Protein AF-0000000072905671 (afdb_homodimer)

pLDDT: mean 96.75, std 5.05, range [38.59, 98.94]

Radius of gyration: 26.85 Å; Cα contacts (8 Å, |Δi|>4): 1831; chains: 2; bounding box: 62×84×56 Å

Foldseek 3Di:
DLFLVVLCCVPPVLQVVLVQVCVVVVNFAAQEKEFALVLLVVLLLLLVVLLVVLQAAEAAEALQQQLAVVSQVSSVVSPHPFHEYQEVLSVVLCLVSLTAAEEYPQQHHHDLVCLLVSVVSPYNEYEDFDPVVLLSNLVSLVVVVAAHEYEFEEDAPQFDDDPSRDTTDYLVRLVVCVVVCVPRRNYDHAYYEYPAQWAADPVVLGIDGTVSVVRLLSSQVVCVVVVHHHPAHEHEDPSGSRCSVVCSVSVGRYYYDYVSSQLAGPSSSNDGPRGHGMKRKWFFADDDDFKTKTADFFDDQVFPFFWKAFPNDIFGWDHDDPVDDCRITIGGGDDDGGTMIMTDTRGRQNPTFGKYWYWYCSVVPPTDTPFIDTSSNHTDDD/DLFLVVLCCVPPVLQVVLVQVCVVVVNDAAQEKEFALVLLVVLLLLLVVLLVVLQAAEAAEALQQQLAVVSQVSSVVSPHPFHEYQEVLSVVLCLVSLTAAEEYPQQHHHDLVCLLVSVVSPYNEYEDFDPVVLLSNLVSLVVVVAAHEYEFEEDAPQFDDDPSRDTTDYLVRLVVCVVVCVVRRNYDHAYYEYPAQWAADPVVLGIDGTVSVVRLLSSQVVCVVVVHHHPAYEHEDPSGSRCSVVCSVSVGRYYYDYVSSQLAGPSSSPDGPRGHGMKRKWFFADDDDFKTKTADFFDDQVFPFFWKAFPNDIFGWDHDDPVDDCRITIGGGDDDGGTMIMTDTRGRRNPTFGKYWYWYCSVVVPTDTPFIDTSSNHTDDD

Solvent-accessible surface area (backbone atoms only — not comparable to full-atom values): 38683 Å² total; per-residue (Å²): 139,84,40,44,39,59,42,24,57,74,74,36,40,65,55,55,52,50,51,52,50,41,35,74,73,55,76,45,65,60,23,21,35,39,32,38,49,58,50,25,51,50,24,42,50,51,33,50,58,50,23,58,77,68,66,37,43,39,26,42,34,38,47,56,64,8,44,37,57,70,61,49,51,53,41,43,73,72,62,39,72,22,30,30,32,63,30,52,66,45,46,49,47,34,55,76,66,76,48,54,41,38,39,35,20,70,68,24,59,65,55,77,81,48,46,58,61,46,60,70,73,49,54,60,28,38,30,44,56,47,69,70,56,50,53,50,48,14,55,47,23,44,76,68,75,41,66,41,35,30,21,45,32,36,38,47,94,75,35,65,75,54,78,43,56,76,62,33,34,31,65,68,52,46,66,64,41,55,74,63,50,74,76,38,78,11,41,39,84,32,27,40,25,27,67,47,18,33,44,69,34,81,89,73,66,45,79,37,78,34,54,20,38,53,50,38,51,51,45,50,52,54,33,47,76,69,73,44,80,54,76,33,33,35,48,25,43,72,39,32,59,83,37,45,64,58,39,42,74,74,63,32,30,32,33,38,30,37,47,31,35,33,11,52,35,83,62,27,28,85,38,73,89,30,51,50,17,57,37,38,36,24,27,27,69,43,65,46,91,65,26,22,29,25,51,30,34,59,76,39,70,77,20,68,62,45,50,34,40,43,93,92,35,81,43,59,34,50,85,76,65,54,61,47,66,47,51,28,42,43,26,76,39,82,65,64,66,69,40,59,36,37,31,31,52,44,60,51,35,46,74,31,70,21,37,34,36,36,33,36,34,68,93,72,76,54,66,44,76,78,46,44,23,38,21,74,35,47,74,55,90,125,136,85,40,45,39,59,42,24,58,73,74,36,41,68,56,55,51,49,50,52,50,38,35,72,71,53,77,46,65,59,23,20,36,39,31,37,48,60,49,25,49,50,24,42,48,52,35,49,56,52,23,59,77,68,66,37,44,41,27,42,34,37,48,57,64,7,44,35,56,70,60,50,50,52,41,43,72,74,62,40,71,22,30,30,32,65,32,54,66,44,46,50,47,34,55,76,65,75,48,54,43,38,39,36,21,72,67,24,58,65,55,79,80,48,44,60,61,46,60,69,71,50,54,58,29,40,31,44,58,46,68,69,57,52,52,51,48,12,53,47,23,44,76,68,76,40,66,42,37,29,20,43,31,38,38,46,95,75,34,64,75,53,78,42,54,76,59,36,34,31,66,68,51,46,67,64,42,54,73,63,49,75,75,38,76,11,40,39,84,32,28,41,26,29,66,48,17,34,45,68,34,79,90,73,69,44,80,38,78,35,54,19,39,53,49,39,52,50,46,52,51,54,34,47,74,68,73,44,80,54,76,34,34,34,47,25,43,70,39,32,59,84,35,44,62,56,39,41,75,74,63,30,32,31,34,37,29,35,48,33,34,32,10,51,36,83,62,26,28,86,38,72,88,30,52,50,17,56,36,40,36,25,27,28,69,44,65,46,90,66,26,21,30,23,49,30,33,61,77,40,70,79,19,70,63,45,50,34,39,43,93,92,35,81,44,59,33,49,84,74,65,54,60,47,66,46,51,29,41,41,26,74,41,81,65,62,66,68,40,58,36,38,32,32,53,45,61,50,34,44,76,30,70,21,37,35,36,36,34,36,34,70,92,71,77,52,67,43,76,78,47,44,23,38,22,74,35,47,75,55,89,125

Structure (mmCIF, N/CA/C/O backbone):
data_AF-0000000072905671-model_v1
#
loop_
_entity.id
_entity.type
_entity.pdbx_description
1 polymer 'Amino acid racemase'
#
loop_
_atom_site.group_PDB
_atom_site.id
_atom_site.type_symbol
_atom_site.label_atom_id
_atom_site.label_alt_id
_atom_site.label_comp_id
_atom_site.label_asym_id
_atom_site.label_entity_id
_atom_site.label_seq_id
_atom_site.pdbx_PDB_ins_code
_atom_site.Cartn_x
_atom_site.Cartn_y
_atom_site.Cartn_z
_atom_site.occupancy
_atom_site.B_iso_or_equiv
_atom_site.auth_seq_id
_atom_site.auth_comp_id
_atom_site.auth_asym_id
_atom_site.auth_atom_id
_atom_site.pdbx_PDB_model_num
ATOM 1 N N . MET A 1 1 ? 24.031 -12.406 11.438 1 38.59 1 MET A N 1
ATOM 2 C CA . MET A 1 1 ? 24.797 -11.32 10.812 1 38.59 1 MET A CA 1
ATOM 3 C C . MET A 1 1 ? 24.203 -10.953 9.461 1 38.59 1 MET A C 1
ATOM 5 O O . MET A 1 1 ? 24.281 -9.797 9.039 1 38.59 1 MET A O 1
ATOM 9 N N . ILE A 1 2 ? 24.219 -12.367 8.406 1 51.41 2 ILE A N 1
ATOM 10 C CA . ILE A 1 2 ? 24.281 -12.57 6.961 1 51.41 2 ILE A CA 1
ATOM 11 C C . ILE A 1 2 ? 22.969 -12.117 6.32 1 51.41 2 ILE A C 1
ATOM 13 O O . ILE A 1 2 ? 21.922 -12.734 6.535 1 51.41 2 ILE A O 1
ATOM 17 N N . LEU A 1 3 ? 22.719 -10.547 6.035 1 81.56 3 LEU A N 1
ATOM 18 C CA . LEU A 1 3 ? 21.656 -9.648 5.609 1 81.56 3 LEU A CA 1
ATOM 19 C C . LEU A 1 3 ? 21.734 -9.383 4.109 1 81.56 3 LEU A C 1
ATOM 21 O O . LEU A 1 3 ? 22.812 -9.453 3.518 1 81.56 3 LEU A O 1
ATOM 25 N N . PHE A 1 4 ? 20.812 -9.547 3.303 1 94.25 4 PHE A N 1
ATOM 26 C CA . PHE A 1 4 ? 20.734 -9.203 1.889 1 94.25 4 PHE A CA 1
ATOM 27 C C . PHE A 1 4 ? 21.578 -7.969 1.584 1 94.25 4 PHE A C 1
ATOM 29 O O . PHE A 1 4 ? 22.172 -7.871 0.517 1 94.25 4 PHE A O 1
ATOM 36 N N . LEU A 1 5 ? 21.781 -7.082 2.555 1 96.44 5 LEU A N 1
ATOM 37 C CA . LEU A 1 5 ? 22.547 -5.852 2.367 1 96.44 5 LEU A CA 1
ATOM 38 C C . LEU A 1 5 ? 24.031 -6.152 2.199 1 96.44 5 LEU A C 1
ATOM 40 O O . LEU A 1 5 ? 24.688 -5.602 1.31 1 96.44 5 LEU A O 1
ATOM 44 N N . LYS A 1 6 ? 24.609 -6.988 3.051 1 94.81 6 LYS A N 1
ATOM 45 C CA . LYS A 1 6 ? 26.016 -7.352 2.934 1 94.81 6 LYS A CA 1
ATOM 46 C C . LYS A 1 6 ? 26.297 -8.016 1.592 1 94.81 6 LYS A C 1
ATOM 48 O O . LYS A 1 6 ? 27.297 -7.703 0.935 1 94.81 6 LYS A O 1
ATOM 53 N N . ARG A 1 7 ? 25.469 -8.984 1.199 1 95.88 7 ARG A N 1
ATOM 54 C CA . ARG A 1 7 ? 25.625 -9.664 -0.08 1 95.88 7 ARG A CA 1
ATOM 55 C C . ARG A 1 7 ? 25.562 -8.68 -1.239 1 95.88 7 ARG A C 1
ATOM 57 O O . ARG A 1 7 ? 26.328 -8.789 -2.201 1 95.88 7 ARG A O 1
ATOM 64 N N . LEU A 1 8 ? 24.625 -7.73 -1.146 1 97.38 8 LEU A N 1
ATOM 65 C CA . LEU A 1 8 ? 24.516 -6.684 -2.156 1 97.38 8 LEU A CA 1
ATOM 66 C C . LEU A 1 8 ? 25.812 -5.887 -2.26 1 97.38 8 LEU A C 1
ATOM 68 O O . LEU A 1 8 ? 26.328 -5.676 -3.359 1 97.38 8 LEU A O 1
ATOM 72 N N . LEU A 1 9 ? 26.344 -5.465 -1.134 1 96.94 9 LEU A N 1
ATOM 73 C CA . LEU A 1 9 ? 27.578 -4.68 -1.102 1 96.94 9 LEU A CA 1
ATOM 74 C C . LEU A 1 9 ? 28.75 -5.484 -1.645 1 96.94 9 LEU A C 1
ATOM 76 O O . LEU A 1 9 ? 29.641 -4.93 -2.295 1 96.94 9 LEU A O 1
ATOM 80 N N . ASP A 1 10 ? 28.734 -6.812 -1.443 1 95.94 10 ASP A N 1
ATOM 81 C CA . ASP A 1 10 ? 29.828 -7.684 -1.855 1 95.94 10 ASP A CA 1
ATOM 82 C C . ASP A 1 10 ? 29.75 -8.016 -3.344 1 95.94 10 ASP A C 1
ATOM 84 O O . ASP A 1 10 ? 30.766 -8.195 -4.008 1 95.94 10 ASP A O 1
ATOM 88 N N . THR A 1 11 ? 28.5 -8.094 -3.889 1 96.81 11 THR A N 1
ATOM 89 C CA . THR A 1 11 ? 28.359 -8.703 -5.207 1 96.81 11 THR A CA 1
ATOM 90 C C . THR A 1 11 ? 27.875 -7.676 -6.227 1 96.81 11 THR A C 1
ATOM 92 O O . THR A 1 11 ? 27.953 -7.902 -7.434 1 96.81 11 THR A O 1
ATOM 95 N N . ASN A 1 12 ? 27.359 -6.547 -5.809 1 97.62 12 ASN A N 1
ATOM 96 C CA . ASN A 1 12 ? 26.734 -5.582 -6.699 1 97.62 12 ASN A CA 1
ATOM 97 C C . ASN A 1 12 ? 26.938 -4.148 -6.203 1 97.62 12 ASN A C 1
ATOM 99 O O . ASN A 1 12 ? 25.969 -3.381 -6.125 1 97.62 12 ASN A O 1
ATOM 103 N N . LYS A 1 13 ? 28.125 -3.814 -5.746 1 97.25 13 LYS A N 1
ATOM 104 C CA . LYS A 1 13 ? 28.484 -2.512 -5.191 1 97.25 13 LYS A CA 1
ATOM 105 C C . LYS A 1 13 ? 28.297 -1.403 -6.223 1 97.25 13 LYS A C 1
ATOM 107 O O . LYS A 1 13 ? 27.938 -0.278 -5.871 1 97.25 13 LYS A O 1
ATOM 112 N N . ALA A 1 14 ? 28.516 -1.744 -7.477 1 97.94 14 ALA A N 1
ATOM 113 C CA . ALA A 1 14 ? 28.344 -0.762 -8.539 1 97.94 14 ALA A CA 1
ATOM 114 C C . ALA A 1 14 ? 26.906 -0.238 -8.57 1 97.94 14 ALA A C 1
ATOM 116 O O . ALA A 1 14 ? 26.672 0.945 -8.836 1 97.94 14 ALA A O 1
ATOM 117 N N . PHE A 1 15 ? 25.984 -1.122 -8.344 1 98.56 15 PHE A N 1
ATOM 118 C CA . PHE A 1 15 ? 24.562 -0.753 -8.289 1 98.56 15 PHE A CA 1
ATOM 119 C C . PHE A 1 15 ? 24.297 0.196 -7.129 1 98.56 15 PHE A C 1
ATOM 121 O O . PHE A 1 15 ? 23.594 1.195 -7.289 1 98.56 15 PHE A O 1
ATOM 128 N N . VAL A 1 16 ? 24.859 -0.054 -5.957 1 98.44 16 VAL A N 1
ATOM 129 C CA . VAL A 1 16 ? 24.719 0.799 -4.781 1 98.44 16 VAL A CA 1
ATOM 130 C C . VAL A 1 16 ? 25.266 2.193 -5.086 1 98.44 16 VAL A C 1
ATOM 132 O O . VAL A 1 16 ? 24.594 3.195 -4.84 1 98.44 16 VAL A O 1
ATOM 135 N N . ASP A 1 17 ? 26.422 2.24 -5.691 1 98.12 17 ASP A N 1
ATOM 136 C CA . ASP A 1 17 ? 27.062 3.508 -6.016 1 98.12 17 ASP A CA 1
ATOM 137 C C . ASP A 1 17 ? 26.266 4.285 -7.055 1 98.12 17 ASP A C 1
ATOM 139 O O . ASP A 1 17 ? 26.109 5.504 -6.945 1 98.12 17 ASP A O 1
ATOM 143 N N . ALA A 1 18 ? 25.781 3.564 -8.047 1 98.56 18 ALA A N 1
ATOM 144 C CA . ALA A 1 18 ? 24.969 4.199 -9.078 1 98.56 18 ALA A CA 1
ATOM 145 C C . ALA A 1 18 ? 23.703 4.809 -8.484 1 98.56 18 ALA A C 1
ATOM 147 O O . ALA A 1 18 ? 23.328 5.926 -8.836 1 98.56 18 ALA A O 1
ATOM 148 N N . SER A 1 19 ? 23.047 4.109 -7.594 1 98.75 19 SER A N 1
ATOM 149 C CA . SER A 1 19 ? 21.828 4.586 -6.957 1 98.75 19 SER A CA 1
ATOM 150 C C . SER A 1 19 ? 22.094 5.828 -6.113 1 98.75 19 SER A C 1
ATOM 152 O O . SER A 1 19 ? 21.328 6.789 -6.148 1 98.75 19 SER A O 1
ATOM 154 N N . LEU A 1 20 ? 23.172 5.793 -5.367 1 98.62 20 LEU A N 1
ATOM 155 C CA . LEU A 1 20 ? 23.547 6.941 -4.543 1 98.62 20 LEU A CA 1
ATOM 156 C C . LEU A 1 20 ? 23.844 8.156 -5.414 1 98.62 20 LEU A C 1
ATOM 158 O O . LEU A 1 20 ? 23.469 9.281 -5.066 1 98.62 20 LEU A O 1
ATOM 162 N N . ASP A 1 21 ? 24.531 7.914 -6.523 1 98 21 ASP A N 1
ATOM 163 C CA . ASP A 1 21 ? 24.859 9.008 -7.438 1 98 21 ASP A CA 1
ATOM 164 C C . ASP A 1 21 ? 23.594 9.617 -8.023 1 98 21 ASP A C 1
ATOM 166 O O . ASP A 1 21 ? 23.453 10.844 -8.086 1 98 21 ASP A O 1
ATOM 170 N N . LEU A 1 22 ? 22.672 8.781 -8.492 1 98.5 22 LEU A N 1
ATOM 171 C CA . LEU A 1 22 ? 21.406 9.25 -9.031 1 98.5 22 LEU A CA 1
ATOM 172 C C . LEU A 1 22 ? 20.609 10 -7.965 1 98.5 22 LEU A C 1
ATOM 174 O O . LEU A 1 22 ? 19.953 11 -8.266 1 98.5 22 LEU A O 1
ATOM 178 N N . TYR A 1 23 ? 20.688 9.516 -6.727 1 98.56 23 TYR A N 1
ATOM 179 C CA . TYR A 1 23 ? 20 10.172 -5.617 1 98.56 23 TYR A CA 1
ATOM 180 C C . TYR A 1 23 ? 20.578 11.555 -5.363 1 98.56 23 TYR A C 1
ATOM 182 O O . TYR A 1 23 ? 19.828 12.523 -5.191 1 98.56 23 TYR A O 1
ATOM 190 N N . LYS A 1 24 ? 21.875 11.656 -5.332 1 97.25 24 LYS A N 1
ATOM 191 C CA . LYS A 1 24 ? 22.562 12.922 -5.098 1 97.25 24 LYS A CA 1
ATOM 192 C C . LYS A 1 24 ? 22.219 13.945 -6.18 1 97.25 24 LYS A C 1
ATOM 194 O O . LYS A 1 24 ? 22.125 15.141 -5.902 1 97.25 24 LYS A O 1
ATOM 199 N N . LYS A 1 25 ? 22.031 13.453 -7.375 1 97.31 25 LYS A N 1
ATOM 200 C CA . LYS A 1 25 ? 21.703 14.32 -8.508 1 97.31 25 LYS A CA 1
ATOM 201 C C . LYS A 1 25 ? 20.234 14.742 -8.477 1 97.31 25 LYS A C 1
ATOM 203 O O . LYS A 1 25 ? 19.797 15.523 -9.32 1 97.31 25 LYS A O 1
ATOM 208 N N . GLY A 1 26 ? 19.469 14.219 -7.559 1 97.25 26 GLY A N 1
ATOM 209 C CA . GLY A 1 26 ? 18.078 14.609 -7.398 1 97.25 26 GLY A CA 1
ATOM 210 C C . GLY A 1 26 ? 17.141 13.867 -8.336 1 97.25 26 GLY A C 1
ATOM 211 O O . GLY A 1 26 ? 16 14.281 -8.539 1 97.25 26 GLY A O 1
ATOM 212 N N . LEU A 1 27 ? 17.562 12.742 -8.883 1 97.62 27 LEU A N 1
ATOM 213 C CA . LEU A 1 27 ? 16.766 12.016 -9.875 1 97.62 27 LEU A CA 1
ATOM 214 C C . LEU A 1 27 ? 15.922 10.938 -9.211 1 97.62 27 LEU A C 1
ATOM 216 O O . LEU A 1 27 ? 15 10.398 -9.828 1 97.62 27 LEU A O 1
ATOM 220 N N . ILE A 1 28 ? 16.25 10.625 -7.973 1 98.12 28 ILE A N 1
ATOM 221 C CA . ILE A 1 28 ? 15.5 9.656 -7.172 1 98.12 28 ILE A CA 1
ATOM 222 C C . ILE A 1 28 ? 15.078 10.305 -5.855 1 98.12 28 ILE A C 1
ATOM 224 O O . ILE A 1 28 ? 15.867 10.992 -5.207 1 98.12 28 ILE A O 1
ATOM 228 N N . LEU A 1 29 ? 13.875 10.188 -5.484 1 98.06 29 LEU A N 1
ATOM 229 C CA . LEU A 1 29 ? 13.375 10.672 -4.203 1 98.06 29 LEU A CA 1
ATOM 230 C C . LEU A 1 29 ? 13.484 9.594 -3.135 1 98.06 29 LEU A C 1
ATOM 232 O O . LEU A 1 29 ? 13.672 8.414 -3.451 1 98.06 29 LEU A O 1
ATOM 236 N N . PRO A 1 30 ? 13.461 9.977 -1.828 1 98.69 30 PRO A N 1
ATOM 237 C CA . PRO A 1 30 ? 13.422 8.945 -0.794 1 98.69 30 PRO A CA 1
ATOM 238 C C . PRO A 1 30 ? 12.195 8.039 -0.916 1 98.69 30 PRO A C 1
ATOM 240 O O . PRO A 1 30 ? 11.25 8.367 -1.636 1 98.69 30 PRO A O 1
ATOM 243 N N . ASP A 1 31 ? 12.195 6.871 -0.164 1 98.69 31 ASP A N 1
ATOM 244 C CA . ASP A 1 31 ? 11.133 5.875 -0.242 1 98.69 31 ASP A CA 1
ATOM 245 C C . ASP A 1 31 ? 10.992 5.328 -1.661 1 98.69 31 ASP A C 1
ATOM 247 O O . ASP A 1 31 ? 9.914 5.406 -2.26 1 98.69 31 ASP A O 1
ATOM 251 N N . SER A 1 32 ? 12.109 4.852 -2.162 1 98.88 32 SER A N 1
ATOM 252 C CA . SER A 1 32 ? 12.148 4.258 -3.494 1 98.88 32 SER A CA 1
ATOM 253 C C . SER A 1 32 ? 12.867 2.91 -3.475 1 98.88 32 SER A C 1
ATOM 255 O O . SER A 1 32 ? 13.891 2.754 -2.803 1 98.88 32 SER A O 1
ATOM 257 N N . TYR A 1 33 ? 12.297 1.968 -4.078 1 98.94 33 TYR A N 1
ATOM 258 C CA . TYR A 1 33 ? 13.016 0.756 -4.449 1 98.94 33 TYR A CA 1
ATOM 259 C C . TYR A 1 33 ? 13.68 0.914 -5.812 1 98.94 33 TYR A C 1
ATOM 261 O O . TYR A 1 33 ? 13.008 1.18 -6.809 1 98.94 33 TYR A O 1
ATOM 269 N N . CYS A 1 34 ? 14.953 0.821 -5.828 1 98.94 34 CYS A N 1
ATOM 270 C CA . CYS A 1 34 ? 15.688 0.781 -7.086 1 98.94 34 CYS A CA 1
ATOM 271 C C . CYS A 1 34 ? 15.953 -0.657 -7.516 1 98.94 34 CYS A C 1
ATOM 273 O O . CYS A 1 34 ? 16.266 -1.514 -6.684 1 98.94 34 CYS A O 1
ATOM 275 N N . ILE A 1 35 ? 15.82 -0.888 -8.781 1 98.94 35 ILE A N 1
ATOM 276 C CA . ILE A 1 35 ? 16.062 -2.215 -9.336 1 98.94 35 ILE A CA 1
ATOM 277 C C . ILE A 1 35 ? 17.172 -2.143 -10.383 1 98.94 35 ILE A C 1
ATOM 279 O O . ILE A 1 35 ? 17.125 -1.315 -11.297 1 98.94 35 ILE A O 1
ATOM 283 N N . ASP A 1 36 ? 18.188 -2.885 -10.203 1 98.88 36 ASP A N 1
ATOM 284 C CA . ASP A 1 36 ? 19.203 -3.107 -11.227 1 98.88 36 ASP A CA 1
ATOM 285 C C . ASP A 1 36 ? 18.688 -4.035 -12.32 1 98.88 36 ASP A C 1
ATOM 287 O O . ASP A 1 36 ? 18.781 -5.258 -12.203 1 98.88 36 ASP A O 1
ATOM 291 N N . VAL A 1 37 ? 18.25 -3.449 -13.398 1 98.81 37 VAL A N 1
ATOM 292 C CA . VAL A 1 37 ? 17.578 -4.215 -14.453 1 98.81 37 VAL A CA 1
ATOM 293 C C . VAL A 1 37 ? 18.578 -5.184 -15.086 1 98.81 37 VAL A C 1
ATOM 295 O O . VAL A 1 37 ? 18.203 -6.301 -15.461 1 98.81 37 VAL A O 1
ATOM 298 N N . ASP A 1 38 ? 19.859 -4.793 -15.195 1 98.56 38 ASP A N 1
ATOM 299 C CA . ASP A 1 38 ? 20.875 -5.652 -15.773 1 98.56 38 ASP A CA 1
ATOM 300 C C . ASP A 1 38 ? 21.016 -6.953 -14.977 1 98.56 38 ASP A C 1
ATOM 302 O O . ASP A 1 38 ? 20.969 -8.047 -15.555 1 98.56 38 ASP A O 1
ATOM 306 N N . ILE A 1 39 ? 21.188 -6.848 -13.711 1 98.75 39 ILE A N 1
ATOM 307 C CA . ILE A 1 39 ? 21.406 -8.016 -12.859 1 98.75 39 ILE A CA 1
ATOM 308 C C . ILE A 1 39 ? 20.109 -8.812 -12.75 1 98.75 39 ILE A C 1
ATOM 310 O O . ILE A 1 39 ? 20.141 -10.047 -12.703 1 98.75 39 ILE A O 1
ATOM 314 N N . PHE A 1 40 ? 18.969 -8.148 -12.688 1 98.88 40 PHE A N 1
ATOM 315 C CA . PHE A 1 40 ? 17.672 -8.812 -12.727 1 98.88 40 PHE A CA 1
ATOM 316 C C . PHE A 1 40 ? 17.578 -9.758 -13.922 1 98.88 40 PHE A C 1
ATOM 318 O O . PHE A 1 40 ? 17.219 -10.93 -13.766 1 98.88 40 PHE A O 1
ATOM 325 N N . LEU A 1 41 ? 17.969 -9.273 -15.07 1 98.75 41 LEU A N 1
ATOM 326 C CA . LEU A 1 41 ? 17.891 -10.062 -16.297 1 98.75 41 LEU A CA 1
ATOM 327 C C . LEU A 1 41 ? 18.969 -11.156 -16.297 1 98.75 41 LEU A C 1
ATOM 329 O O . LEU A 1 41 ? 18.734 -12.242 -16.828 1 98.75 41 LEU A O 1
ATOM 333 N N . GLU A 1 42 ? 20.109 -10.852 -15.742 1 98.69 42 GLU A N 1
ATOM 334 C CA . GLU A 1 42 ? 21.125 -11.883 -15.633 1 98.69 42 GLU A CA 1
ATOM 335 C C . GLU A 1 42 ? 20.656 -13.039 -14.766 1 98.69 42 GLU A C 1
ATOM 337 O O . GLU A 1 42 ? 20.844 -14.211 -15.117 1 98.69 42 GLU A O 1
ATOM 342 N N . ASN A 1 43 ? 20.047 -12.695 -13.562 1 98.88 43 ASN A N 1
ATOM 343 C CA . ASN A 1 43 ? 19.438 -13.727 -12.727 1 98.88 43 ASN A CA 1
ATOM 344 C C . ASN A 1 43 ? 18.406 -14.531 -13.516 1 98.88 43 ASN A C 1
ATOM 346 O O . ASN A 1 43 ? 18.406 -15.766 -13.469 1 98.88 43 ASN A O 1
ATOM 350 N N . ALA A 1 44 ? 17.578 -13.82 -14.234 1 98.94 44 ALA A N 1
ATOM 351 C CA . ALA A 1 44 ? 16.5 -14.445 -15.008 1 98.94 44 ALA A CA 1
ATOM 352 C C . ALA A 1 44 ? 17.078 -15.398 -16.062 1 98.94 44 ALA A C 1
ATOM 354 O O . ALA A 1 44 ? 16.562 -16.5 -16.25 1 98.94 44 ALA A O 1
ATOM 355 N N . LYS A 1 45 ? 18.125 -14.961 -16.734 1 98.88 45 LYS A N 1
ATOM 356 C CA . LYS A 1 45 ? 18.766 -15.789 -17.75 1 98.88 45 LYS A CA 1
ATOM 357 C C . LYS A 1 45 ? 19.328 -17.078 -17.141 1 98.88 45 LYS A C 1
ATOM 359 O O . LYS A 1 45 ? 19.203 -18.141 -17.734 1 98.88 45 LYS A O 1
ATOM 364 N N . ASN A 1 46 ? 19.953 -16.938 -16.016 1 98.88 46 ASN A N 1
ATOM 365 C CA . ASN A 1 46 ? 20.5 -18.094 -15.336 1 98.88 46 ASN A CA 1
ATOM 366 C C . ASN A 1 46 ? 19.422 -19.109 -14.977 1 98.88 46 ASN A C 1
ATOM 368 O O . ASN A 1 46 ? 19.594 -20.312 -15.172 1 98.88 46 ASN A O 1
ATOM 372 N N . ILE A 1 47 ? 18.328 -18.656 -14.453 1 98.88 47 ILE A N 1
ATOM 373 C CA . ILE A 1 47 ? 17.203 -19.516 -14.078 1 98.88 47 ILE A CA 1
ATOM 374 C C . ILE A 1 47 ? 16.641 -20.188 -15.328 1 98.88 47 ILE A C 1
ATOM 376 O O . ILE A 1 47 ? 16.391 -21.391 -15.336 1 98.88 47 ILE A O 1
ATOM 380 N N . LEU A 1 48 ? 16.469 -19.375 -16.359 1 98.88 48 LEU A N 1
ATOM 381 C CA . LEU A 1 48 ? 15.906 -19.859 -17.625 1 98.88 48 LEU A CA 1
ATOM 382 C C . LEU A 1 48 ? 16.781 -20.953 -18.219 1 98.88 48 LEU A C 1
ATOM 384 O O . LEU A 1 48 ? 16.281 -21.969 -18.688 1 98.88 48 LEU A O 1
ATOM 388 N N . ASN A 1 49 ? 18.109 -20.688 -18.266 1 98.81 49 ASN A N 1
ATOM 389 C CA . ASN A 1 49 ? 19.047 -21.672 -18.797 1 98.81 49 ASN A CA 1
ATOM 390 C C . ASN A 1 49 ? 18.953 -23 -18.047 1 98.81 49 ASN A C 1
ATOM 392 O O . ASN A 1 49 ? 19 -24.062 -18.656 1 98.81 49 ASN A O 1
ATOM 396 N N . GLU A 1 50 ? 18.875 -22.938 -16.75 1 98.81 50 GLU A N 1
ATOM 397 C CA . GLU A 1 50 ? 18.734 -24.156 -15.953 1 98.81 50 GLU A CA 1
ATOM 398 C C . GLU A 1 50 ? 17.406 -24.859 -16.25 1 98.81 50 GLU A C 1
ATOM 400 O O . GLU A 1 50 ? 17.359 -26.078 -16.391 1 98.81 50 GLU A O 1
ATOM 405 N N . ALA A 1 51 ? 16.328 -24.109 -16.328 1 98.81 51 ALA A N 1
ATOM 406 C CA . ALA A 1 51 ? 14.992 -24.656 -16.578 1 98.81 51 ALA A CA 1
ATOM 407 C C . ALA A 1 51 ? 14.945 -25.375 -17.922 1 98.81 51 ALA A C 1
ATOM 409 O O . ALA A 1 51 ? 14.281 -26.406 -18.062 1 98.81 51 ALA A O 1
ATOM 410 N N . LYS A 1 52 ? 15.625 -24.875 -18.906 1 98.62 52 LYS A N 1
ATOM 411 C CA . LYS A 1 52 ? 15.641 -25.438 -20.25 1 98.62 52 LYS A CA 1
ATOM 412 C C . LYS A 1 52 ? 16.234 -26.844 -20.234 1 98.62 52 LYS A C 1
ATOM 414 O O . LYS A 1 52 ? 15.82 -27.703 -21.016 1 98.62 52 LYS A O 1
ATOM 419 N N . LYS A 1 53 ? 17.141 -27.062 -19.359 1 98.56 53 LYS A N 1
ATOM 420 C CA . LYS A 1 53 ? 17.781 -28.375 -19.266 1 98.56 53 LYS A CA 1
ATOM 421 C C . LYS A 1 53 ? 16.75 -29.469 -18.922 1 98.56 53 LYS A C 1
ATOM 423 O O . LYS A 1 53 ? 16.938 -30.625 -19.266 1 98.56 53 LYS A O 1
ATOM 428 N N . TYR A 1 54 ? 15.703 -29.078 -18.25 1 98.38 54 TYR A N 1
ATOM 429 C CA . TYR A 1 54 ? 14.75 -30.062 -17.734 1 98.38 54 TYR A CA 1
ATOM 430 C C . TYR A 1 54 ? 13.352 -29.812 -18.312 1 98.38 54 TYR A C 1
ATOM 432 O O . TYR A 1 54 ? 12.375 -30.406 -17.844 1 98.38 54 TYR A O 1
ATOM 440 N N . ASN A 1 55 ? 13.258 -28.875 -19.25 1 97.94 55 ASN A N 1
ATOM 441 C CA . ASN A 1 55 ? 12 -28.531 -19.891 1 97.94 55 ASN A CA 1
ATOM 442 C C . ASN A 1 55 ? 10.961 -28.062 -18.875 1 97.94 55 ASN A C 1
ATOM 444 O O . ASN A 1 55 ? 9.805 -28.484 -18.922 1 97.94 55 ASN A O 1
ATOM 448 N N . ILE A 1 56 ? 11.383 -27.312 -17.891 1 98.62 56 ILE A N 1
ATOM 449 C CA . ILE A 1 56 ? 10.5 -26.703 -16.906 1 98.62 56 ILE A CA 1
ATOM 450 C C . ILE A 1 56 ? 10.008 -25.359 -17.422 1 98.62 56 ILE A C 1
ATOM 452 O O . ILE A 1 56 ? 10.797 -24.516 -17.859 1 98.62 56 ILE A O 1
ATOM 456 N N . ASN A 1 57 ? 8.656 -25.156 -17.469 1 98.5 57 ASN A N 1
ATOM 457 C CA . ASN A 1 57 ? 8.078 -23.859 -17.812 1 98.5 57 ASN A CA 1
ATOM 458 C C . ASN A 1 57 ? 8.242 -22.844 -16.688 1 98.5 57 ASN A C 1
ATOM 460 O O . ASN A 1 57 ? 8.016 -23.172 -15.523 1 98.5 57 ASN A O 1
ATOM 464 N N . LEU A 1 58 ? 8.641 -21.672 -17.078 1 98.81 58 LEU A N 1
ATOM 465 C CA . LEU A 1 58 ? 8.812 -20.625 -16.078 1 98.81 58 LEU A CA 1
ATOM 466 C C . LEU A 1 58 ? 7.711 -19.578 -16.203 1 98.81 58 LEU A C 1
ATOM 468 O O . LEU A 1 58 ? 7.609 -18.891 -17.219 1 98.81 58 LEU A O 1
ATOM 472 N N . PHE A 1 59 ? 6.863 -19.469 -15.195 1 98.81 59 PHE A N 1
ATOM 473 C CA . PHE A 1 59 ? 5.898 -18.391 -15.016 1 98.81 59 PHE A CA 1
ATOM 474 C C . PHE A 1 59 ? 6.438 -17.344 -14.055 1 98.81 59 PHE A C 1
ATOM 476 O O . PHE A 1 59 ? 6.602 -17.609 -12.859 1 98.81 59 PHE A O 1
ATOM 483 N N . TYR A 1 60 ? 6.668 -16.141 -14.562 1 98.88 60 TYR A N 1
ATOM 484 C CA . TYR A 1 60 ? 7.312 -15.164 -13.703 1 98.88 60 TYR A CA 1
ATOM 485 C C . TYR A 1 60 ? 6.309 -14.531 -12.75 1 98.88 60 TYR A C 1
ATOM 487 O O . TYR A 1 60 ? 5.156 -14.297 -13.117 1 98.88 60 TYR A O 1
ATOM 495 N N . MET A 1 61 ? 6.719 -14.359 -11.531 1 98.62 61 MET A N 1
ATOM 496 C CA . MET A 1 61 ? 6 -13.664 -10.469 1 98.62 61 MET A CA 1
ATOM 497 C C . MET A 1 61 ? 6.645 -12.32 -10.164 1 98.62 61 MET A C 1
ATOM 499 O O . MET A 1 61 ? 7.848 -12.242 -9.906 1 98.62 61 MET A O 1
ATOM 503 N N . LEU A 1 62 ? 5.812 -11.18 -10.102 1 98.81 62 LEU A N 1
ATOM 504 C CA . LEU A 1 62 ? 6.465 -9.875 -10.055 1 98.81 62 LEU A CA 1
ATOM 505 C C . LEU A 1 62 ? 5.977 -9.07 -8.859 1 98.81 62 LEU A C 1
ATOM 507 O O . LEU A 1 62 ? 6.273 -7.879 -8.742 1 98.81 62 LEU A O 1
ATOM 511 N N . LYS A 1 63 ? 5.254 -9.664 -7.93 1 98.25 63 LYS A N 1
ATOM 512 C CA . LYS A 1 63 ? 4.738 -8.922 -6.781 1 98.25 63 LYS A CA 1
ATOM 513 C C . LYS A 1 63 ? 5.871 -8.289 -5.98 1 98.25 63 LYS A C 1
ATOM 515 O O . LYS A 1 63 ? 5.711 -7.203 -5.422 1 98.25 63 LYS A O 1
ATOM 520 N N . GLN A 1 64 ? 7.125 -8.859 -5.934 1 98.31 64 GLN A N 1
ATOM 521 C CA . GLN A 1 64 ? 8.242 -8.336 -5.148 1 98.31 64 GLN A CA 1
ATOM 522 C C . GLN A 1 64 ? 8.914 -7.164 -5.863 1 98.31 64 GLN A C 1
ATOM 524 O O . GLN A 1 64 ? 9.734 -6.461 -5.27 1 98.31 64 GLN A O 1
ATOM 529 N N . VAL A 1 65 ? 8.539 -6.938 -7.141 1 98.75 65 VAL A N 1
ATOM 530 C CA . VAL A 1 65 ? 9.102 -5.797 -7.859 1 98.75 65 VAL A CA 1
ATOM 531 C C . VAL A 1 65 ? 7.973 -4.898 -8.359 1 98.75 65 VAL A C 1
ATOM 533 O O . VAL A 1 65 ? 8.102 -4.262 -9.406 1 98.75 65 VAL A O 1
ATOM 536 N N . GLY A 1 66 ? 6.828 -4.934 -7.727 1 98.38 66 GLY A N 1
ATOM 537 C CA . GLY A 1 66 ? 5.762 -3.971 -7.953 1 98.38 66 GLY A CA 1
ATOM 538 C C . GLY A 1 66 ? 4.957 -4.258 -9.211 1 98.38 66 GLY A C 1
ATOM 539 O O . GLY A 1 66 ? 4.574 -3.332 -9.93 1 98.38 66 GLY A O 1
ATOM 540 N N . ARG A 1 67 ? 4.805 -5.477 -9.57 1 98.5 67 ARG A N 1
ATOM 541 C CA . ARG A 1 67 ? 3.998 -5.844 -10.734 1 98.5 67 ARG A CA 1
ATOM 542 C C . ARG A 1 67 ? 4.5 -5.141 -11.992 1 98.5 67 ARG A C 1
ATOM 544 O O . ARG A 1 67 ? 3.703 -4.715 -12.828 1 98.5 67 ARG A O 1
ATOM 551 N N . ASN A 1 68 ? 5.734 -4.949 -12.227 1 98.88 68 ASN A N 1
ATOM 552 C CA . ASN A 1 68 ? 6.289 -4.016 -13.203 1 98.88 68 ASN A CA 1
ATOM 553 C C . ASN A 1 68 ? 6.164 -4.555 -14.625 1 98.88 68 ASN A C 1
ATOM 555 O O . ASN A 1 68 ? 6.777 -5.566 -14.961 1 98.88 68 ASN A O 1
ATOM 559 N N . PRO A 1 69 ? 5.402 -3.881 -15.484 1 98.75 69 PRO A N 1
ATOM 560 C CA . PRO A 1 69 ? 5.16 -4.41 -16.828 1 98.75 69 PRO A CA 1
ATOM 561 C C . PRO A 1 69 ? 6.395 -4.316 -17.719 1 98.75 69 PRO A C 1
ATOM 563 O O . PRO A 1 69 ? 6.535 -5.102 -18.672 1 98.75 69 PRO A O 1
ATOM 566 N N . TYR A 1 70 ? 7.305 -3.352 -17.453 1 98.88 70 TYR A N 1
ATOM 567 C CA . TYR A 1 70 ? 8.547 -3.262 -18.203 1 98.88 70 TYR A CA 1
ATOM 568 C C . TYR A 1 70 ? 9.414 -4.5 -17.984 1 98.88 70 TYR A C 1
ATOM 570 O O . TYR A 1 70 ? 9.914 -5.09 -18.938 1 98.88 70 TYR A O 1
ATOM 578 N N . LEU A 1 71 ? 9.547 -4.891 -16.766 1 98.94 71 LEU A N 1
ATOM 579 C CA . LEU A 1 71 ? 10.312 -6.086 -16.422 1 98.94 71 LEU A CA 1
ATOM 580 C C . LEU A 1 71 ? 9.633 -7.34 -16.969 1 98.94 71 LEU A C 1
ATOM 582 O O . LEU A 1 71 ? 10.305 -8.273 -17.406 1 98.94 71 LEU A O 1
ATOM 586 N N . ALA A 1 72 ? 8.305 -7.363 -16.891 1 98.94 72 ALA A N 1
ATOM 587 C CA . ALA A 1 72 ? 7.543 -8.484 -17.438 1 98.94 72 ALA A CA 1
ATOM 588 C C . ALA A 1 72 ? 7.852 -8.695 -18.906 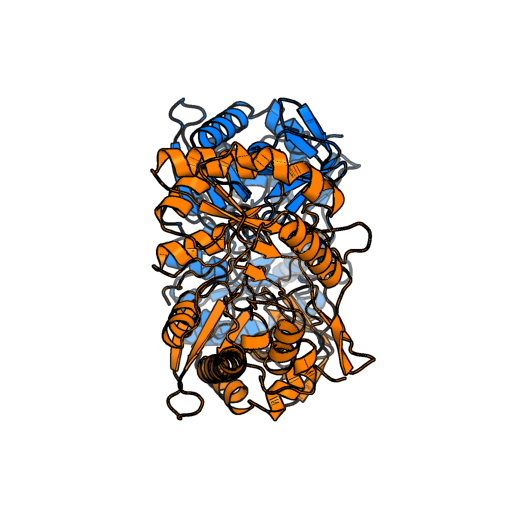1 98.94 72 ALA A C 1
ATOM 590 O O . ALA A 1 72 ? 8.117 -9.82 -19.344 1 98.94 72 ALA A O 1
ATOM 591 N N . LYS A 1 73 ? 7.785 -7.602 -19.672 1 98.88 73 LYS A N 1
ATOM 592 C CA . LYS A 1 73 ? 8.055 -7.672 -21.094 1 98.88 73 LYS A CA 1
ATOM 593 C C . LYS A 1 73 ? 9.477 -8.18 -21.359 1 98.88 73 LYS A C 1
ATOM 595 O O . LYS A 1 73 ? 9.688 -8.992 -22.266 1 98.88 73 LYS A O 1
ATOM 600 N N . LYS A 1 74 ? 10.438 -7.707 -20.578 1 98.88 74 LYS A N 1
ATOM 601 C CA . LYS A 1 74 ? 11.82 -8.164 -20.719 1 98.88 74 LYS A CA 1
ATOM 602 C C . LYS A 1 74 ? 11.93 -9.664 -20.469 1 98.88 74 LYS A C 1
ATOM 604 O O . LYS A 1 74 ? 12.688 -10.359 -21.141 1 98.88 74 LYS A O 1
ATOM 609 N N . LEU A 1 75 ? 11.219 -10.156 -19.469 1 98.94 75 LEU A N 1
ATOM 610 C CA . LEU A 1 75 ? 11.234 -11.578 -19.156 1 98.94 75 LEU A CA 1
ATOM 611 C C . LEU A 1 75 ? 10.633 -12.391 -20.297 1 98.94 75 LEU A C 1
ATOM 613 O O . LEU A 1 75 ? 11.18 -13.438 -20.672 1 98.94 75 LEU A O 1
ATOM 617 N N . GLU A 1 76 ? 9.508 -11.938 -20.844 1 98.88 76 GLU A N 1
ATOM 618 C CA . GLU A 1 76 ? 8.898 -12.633 -21.984 1 98.88 76 GLU A CA 1
ATOM 619 C C . GLU A 1 76 ? 9.828 -12.633 -23.188 1 98.88 76 GLU A C 1
ATOM 621 O O . GLU A 1 76 ? 9.961 -13.648 -23.875 1 98.88 76 GLU A O 1
ATOM 626 N N . ASP A 1 77 ? 10.508 -11.5 -23.406 1 98.75 77 ASP A N 1
ATOM 627 C CA . ASP A 1 77 ? 11.469 -11.406 -24.5 1 98.75 77 ASP A CA 1
ATOM 628 C C . ASP A 1 77 ? 12.625 -12.375 -24.297 1 98.75 77 ASP A C 1
ATOM 630 O O . ASP A 1 77 ? 13.195 -12.875 -25.281 1 98.75 77 ASP A O 1
ATOM 634 N N . LEU A 1 78 ? 12.969 -12.633 -23.062 1 98.44 78 LEU A N 1
ATOM 635 C CA . LEU A 1 78 ? 14.055 -13.555 -22.75 1 98.44 78 LEU A CA 1
ATOM 636 C C . LEU A 1 78 ? 13.633 -15 -23.016 1 98.44 78 LEU A C 1
ATOM 638 O O . LEU A 1 78 ? 14.477 -15.867 -23.219 1 98.44 78 LEU A O 1
ATOM 642 N N . GLY A 1 79 ? 12.352 -15.258 -22.875 1 98.44 79 GLY A N 1
ATOM 643 C CA . GLY A 1 79 ? 11.898 -16.609 -23.141 1 98.44 79 GLY A CA 1
ATOM 644 C C . GLY A 1 79 ? 11.016 -17.172 -22.047 1 98.44 79 GLY A C 1
ATOM 645 O O . GLY A 1 79 ? 10.578 -18.328 -22.125 1 98.44 79 GLY A O 1
ATOM 646 N N . TYR A 1 80 ? 10.75 -16.406 -21 1 98.81 80 TYR A N 1
ATOM 647 C CA . TYR A 1 80 ? 9.766 -16.844 -20 1 98.81 80 TYR A CA 1
ATOM 648 C C . TYR A 1 80 ? 8.383 -16.984 -20.641 1 98.81 80 TYR A C 1
ATOM 650 O O . TYR A 1 80 ? 8.031 -16.234 -21.547 1 98.81 80 TYR A O 1
ATOM 658 N N . LYS A 1 81 ? 7.645 -17.875 -20.172 1 98.44 81 LYS A N 1
ATOM 659 C CA . LYS A 1 81 ? 6.379 -18.234 -20.812 1 98.44 81 LYS A CA 1
ATOM 660 C C . LYS A 1 81 ? 5.336 -17.125 -20.609 1 98.44 81 LYS A C 1
ATOM 662 O O . LYS A 1 81 ? 4.555 -16.844 -21.516 1 98.44 81 LYS A O 1
ATOM 667 N N . GLY A 1 82 ? 5.27 -16.578 -19.391 1 98.75 82 GLY A N 1
ATOM 668 C CA . GLY A 1 82 ? 4.297 -15.562 -19.047 1 98.75 82 GLY A CA 1
ATOM 669 C C . GLY A 1 82 ? 4.152 -15.359 -17.547 1 98.75 82 GLY A C 1
ATOM 670 O O . GLY A 1 82 ? 5.012 -15.789 -16.766 1 98.75 82 GLY A O 1
ATOM 671 N N . ALA A 1 83 ? 3.09 -14.703 -17.219 1 98.88 83 ALA A N 1
ATOM 672 C CA . ALA A 1 83 ? 2.949 -14.219 -15.844 1 98.88 83 ALA A CA 1
ATOM 673 C C . ALA A 1 83 ? 2.154 -15.211 -15 1 98.88 83 ALA A C 1
ATOM 675 O O . ALA A 1 83 ? 1.171 -15.789 -15.461 1 98.88 83 ALA A O 1
ATOM 676 N N . VAL A 1 84 ? 2.605 -15.477 -13.812 1 98.81 84 VAL A N 1
ATOM 677 C CA . VAL A 1 84 ? 1.712 -15.828 -12.719 1 98.81 84 VAL A CA 1
ATOM 678 C C . VAL A 1 84 ? 1.388 -14.594 -11.891 1 98.81 84 VAL A C 1
ATOM 680 O O . VAL A 1 84 ? 2.291 -13.891 -11.43 1 98.81 84 VAL A O 1
ATOM 683 N N . CYS A 1 85 ? 0.122 -14.258 -11.742 1 98.75 85 CYS A N 1
ATOM 684 C CA . CYS A 1 85 ? -0.273 -13.008 -11.109 1 98.75 85 CYS A CA 1
ATOM 685 C C . CYS A 1 85 ? -0.663 -13.227 -9.656 1 98.75 85 CYS A C 1
ATOM 687 O O . CYS A 1 85 ? -1.377 -14.18 -9.336 1 98.75 85 CYS A O 1
ATOM 689 N N . VAL A 1 86 ? -0.173 -12.344 -8.828 1 98.25 86 VAL A N 1
ATOM 690 C CA . VAL A 1 86 ? -0.412 -12.477 -7.395 1 98.25 86 VAL A CA 1
ATOM 691 C C . VAL A 1 86 ? -1.89 -12.234 -7.09 1 98.25 86 VAL A C 1
ATOM 693 O O . VAL A 1 86 ? -2.447 -12.844 -6.172 1 98.25 86 VAL A O 1
ATOM 696 N N . ASP A 1 87 ? -2.547 -11.336 -7.832 1 98.44 87 ASP A N 1
ATOM 697 C CA . ASP A 1 87 ? -3.955 -11.008 -7.629 1 98.44 87 ASP A CA 1
ATOM 698 C C . ASP A 1 87 ? -4.574 -10.445 -8.906 1 98.44 87 ASP A C 1
ATOM 700 O O . ASP A 1 87 ? -3.914 -10.367 -9.945 1 98.44 87 ASP A O 1
ATOM 704 N N . PHE A 1 88 ? -5.887 -10.133 -8.859 1 98.44 88 PHE A N 1
ATOM 705 C CA . PHE A 1 88 ? -6.633 -9.719 -10.047 1 98.44 88 PHE A CA 1
ATOM 706 C C . PHE A 1 88 ? -6.211 -8.328 -10.492 1 98.44 88 PHE A C 1
ATOM 708 O O . PHE A 1 88 ? -6.359 -7.977 -11.672 1 98.44 88 PHE A O 1
ATOM 715 N N . LYS A 1 89 ? -5.668 -7.516 -9.578 1 97.75 89 LYS A N 1
ATOM 716 C CA . LYS A 1 89 ? -5.141 -6.215 -9.984 1 97.75 89 LYS A CA 1
ATOM 717 C C . LYS A 1 89 ? -3.895 -6.371 -10.852 1 97.75 89 LYS A C 1
ATOM 719 O O . LYS A 1 89 ? -3.691 -5.613 -11.805 1 97.75 89 LYS A O 1
ATOM 724 N N . GLU A 1 90 ? -3.049 -7.289 -10.461 1 98.56 90 GLU A N 1
ATOM 725 C CA . GLU A 1 90 ? -1.9 -7.586 -11.312 1 98.56 90 GLU A CA 1
ATOM 726 C C . GLU A 1 90 ? -2.344 -8.117 -12.672 1 98.56 90 GLU A C 1
ATOM 728 O O . GLU A 1 90 ? -1.723 -7.816 -13.695 1 98.56 90 GLU A O 1
ATOM 733 N N . VAL A 1 91 ? -3.422 -8.938 -12.719 1 98.75 91 VAL A N 1
ATOM 734 C CA . VAL A 1 91 ? -3.982 -9.43 -13.977 1 98.75 91 VAL A CA 1
ATOM 735 C C . VAL A 1 91 ? -4.355 -8.25 -14.867 1 98.75 91 VAL A C 1
ATOM 737 O O . VAL A 1 91 ? -4.043 -8.242 -16.062 1 98.75 91 VAL A O 1
ATOM 740 N N . GLU A 1 92 ? -4.969 -7.238 -14.273 1 97.94 92 GLU A N 1
ATOM 741 C CA . GLU A 1 92 ? -5.352 -6.051 -15.039 1 97.94 92 GLU A CA 1
ATOM 742 C C . GLU A 1 92 ? -4.129 -5.348 -15.617 1 97.94 92 GLU A C 1
ATOM 744 O O . GLU A 1 92 ? -4.148 -4.91 -16.766 1 97.94 92 GLU A O 1
ATOM 749 N N . VAL A 1 93 ? -3.09 -5.262 -14.828 1 97.94 93 VAL A N 1
ATOM 750 C CA . VAL A 1 93 ? -1.865 -4.602 -15.266 1 97.94 93 VAL A CA 1
ATOM 751 C C . VAL A 1 93 ? -1.265 -5.359 -16.453 1 97.94 93 VAL A C 1
ATOM 753 O O . VAL A 1 93 ? -0.864 -4.754 -17.438 1 97.94 93 VAL A O 1
ATOM 756 N N . MET A 1 94 ? -1.233 -6.691 -16.344 1 98.81 94 MET A N 1
ATOM 757 C CA . MET A 1 94 ? -0.667 -7.5 -17.406 1 98.81 94 MET A CA 1
ATOM 758 C C . MET A 1 94 ? -1.497 -7.367 -18.688 1 98.81 94 MET A C 1
ATOM 760 O O . MET A 1 94 ? -0.948 -7.188 -19.766 1 98.81 94 MET A O 1
ATOM 764 N N . MET A 1 95 ? -2.807 -7.402 -18.562 1 98.5 95 MET A N 1
ATOM 765 C CA . MET A 1 95 ? -3.686 -7.285 -19.719 1 98.5 95 MET A CA 1
ATOM 766 C C . MET A 1 95 ? -3.529 -5.922 -20.375 1 98.5 95 MET A C 1
ATOM 768 O O . MET A 1 95 ? -3.404 -5.832 -21.609 1 98.5 95 MET A O 1
ATOM 772 N N . LYS A 1 96 ? -3.49 -4.891 -19.547 1 97.56 96 LYS A N 1
ATOM 773 C CA . LYS A 1 96 ? -3.348 -3.527 -20.047 1 97.56 96 LYS A CA 1
ATOM 774 C C . LYS A 1 96 ? -2.059 -3.367 -20.859 1 97.56 96 LYS A C 1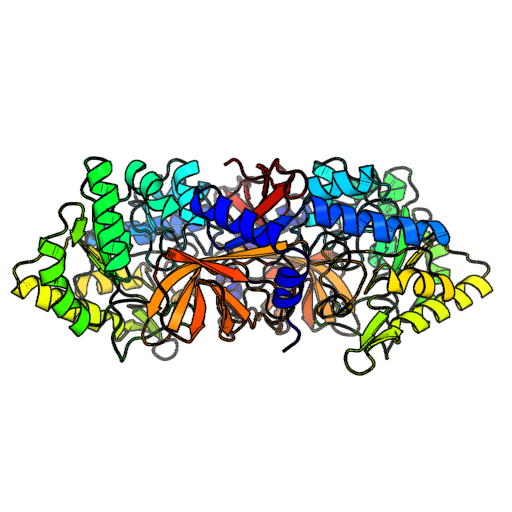
ATOM 776 O O . LYS A 1 96 ? -1.989 -2.549 -21.781 1 97.56 96 LYS A O 1
ATOM 781 N N . ASN A 1 97 ? -1.074 -4.176 -20.531 1 98.25 97 ASN A N 1
ATOM 782 C CA . ASN A 1 97 ? 0.232 -4.043 -21.172 1 98.25 97 ASN A CA 1
ATOM 783 C C . ASN A 1 97 ? 0.489 -5.172 -22.156 1 98.25 97 ASN A C 1
ATOM 785 O O . ASN A 1 97 ? 1.63 -5.398 -22.562 1 98.25 97 ASN A O 1
ATOM 789 N N . ASN A 1 98 ? -0.547 -5.945 -22.547 1 98.5 98 ASN A N 1
ATOM 790 C CA . ASN A 1 98 ? -0.507 -6.996 -23.562 1 98.5 98 ASN A CA 1
ATOM 791 C C . ASN A 1 98 ? 0.5 -8.086 -23.203 1 98.5 98 ASN A C 1
ATOM 793 O O . ASN A 1 98 ? 1.284 -8.516 -24.047 1 98.5 98 ASN A O 1
ATOM 797 N N . LEU A 1 99 ? 0.563 -8.445 -21.922 1 98.88 99 LEU A N 1
ATOM 798 C CA . LEU A 1 99 ? 1.451 -9.492 -21.438 1 98.88 99 LEU A CA 1
ATOM 799 C C . LEU A 1 99 ? 0.711 -10.82 -21.312 1 98.88 99 LEU A C 1
ATOM 801 O O . LEU A 1 99 ? -0.518 -10.844 -21.234 1 98.88 99 LEU A O 1
ATOM 805 N N . LYS A 1 100 ? 1.417 -11.883 -21.406 1 98.81 100 LYS A N 1
ATOM 806 C CA . LYS A 1 100 ? 0.832 -13.219 -21.406 1 98.81 100 LYS A CA 1
ATOM 807 C C . LYS A 1 100 ? 0.467 -13.656 -19.984 1 98.81 100 LYS A C 1
ATOM 809 O O . LYS A 1 100 ? 1.261 -13.5 -19.062 1 98.81 100 LYS A O 1
ATOM 814 N N . LEU A 1 101 ? -0.76 -14.125 -19.859 1 98.81 101 LEU A N 1
ATOM 815 C CA . LEU A 1 101 ? -1.216 -14.703 -18.594 1 98.81 101 LEU A CA 1
ATOM 816 C C . LEU A 1 101 ? -1.055 -16.219 -18.609 1 98.81 101 LEU A C 1
ATOM 818 O O . LEU A 1 101 ? -1.68 -16.906 -19.406 1 98.81 101 LEU A O 1
ATOM 822 N N . CYS A 1 102 ? -0.22 -16.734 -17.719 1 98.69 102 CYS A N 1
ATOM 823 C CA . CYS A 1 102 ? 0.015 -18.172 -17.672 1 98.69 102 CYS A CA 1
ATOM 824 C C . CYS A 1 102 ? -0.786 -18.828 -16.547 1 98.69 102 CYS A C 1
ATOM 826 O O . CYS A 1 102 ? -1.485 -19.812 -16.766 1 98.69 102 CYS A O 1
ATOM 828 N N . ASN A 1 103 ? -0.643 -18.328 -15.344 1 98.69 103 ASN A N 1
ATOM 829 C CA . ASN A 1 103 ? -1.38 -18.828 -14.188 1 98.69 103 ASN A CA 1
ATOM 830 C C . ASN A 1 103 ? -1.967 -17.703 -13.359 1 98.69 103 ASN A C 1
ATOM 832 O O . ASN A 1 103 ? -1.228 -16.875 -12.82 1 98.69 103 ASN A O 1
ATOM 836 N N . ILE A 1 104 ? -3.291 -17.688 -13.234 1 98.75 104 ILE A N 1
ATOM 837 C CA . ILE A 1 104 ? -3.943 -16.703 -12.383 1 98.75 104 ILE A CA 1
ATOM 838 C C . ILE A 1 104 ? -4.836 -17.406 -11.359 1 98.75 104 ILE A C 1
ATOM 840 O O . ILE A 1 104 ? -5.176 -18.578 -11.531 1 98.75 104 ILE A O 1
ATOM 844 N N . GLY A 1 105 ? -5.055 -16.766 -10.234 1 98.38 105 GLY A N 1
ATOM 845 C CA . GLY A 1 105 ? -6.012 -17.281 -9.266 1 98.38 105 GLY A CA 1
ATOM 846 C C . GLY A 1 105 ? -5.359 -18.078 -8.156 1 98.38 105 GLY A C 1
ATOM 847 O O . GLY A 1 105 ? -6.031 -18.5 -7.211 1 98.38 105 GLY A O 1
ATOM 848 N N . HIS A 1 106 ? -4.047 -18.234 -8.211 1 96.62 106 HIS A N 1
ATOM 849 C CA . HIS A 1 106 ? -3.4 -19.109 -7.238 1 96.62 106 HIS A CA 1
ATOM 850 C C . HIS A 1 106 ? -3.369 -18.469 -5.852 1 96.62 106 HIS A C 1
ATOM 852 O O . HIS A 1 106 ? -3.812 -19.062 -4.875 1 96.62 106 HIS A O 1
ATOM 858 N N . LEU A 1 107 ? -2.828 -17.281 -5.734 1 96.88 107 LEU A N 1
ATOM 859 C CA . LEU A 1 107 ? -2.803 -16.609 -4.445 1 96.88 107 LEU A CA 1
ATOM 860 C C . LEU A 1 107 ? -4.121 -15.891 -4.176 1 96.88 107 LEU A C 1
ATOM 862 O O . LEU A 1 107 ? -4.668 -15.977 -3.074 1 96.88 107 LEU A O 1
ATOM 866 N N . VAL A 1 108 ? -4.594 -15.211 -5.188 1 98.56 108 VAL A N 1
ATOM 867 C CA . VAL A 1 108 ? -5.879 -14.531 -5.086 1 98.56 108 VAL A CA 1
ATOM 868 C C . VAL A 1 108 ? -6.746 -14.883 -6.293 1 98.56 108 VAL A C 1
ATOM 870 O O . VAL A 1 108 ? -6.328 -14.703 -7.438 1 98.56 108 VAL A O 1
ATOM 873 N N . GLN A 1 109 ? -7.926 -15.328 -6.074 1 98.62 109 GLN A N 1
ATOM 874 C CA . GLN A 1 109 ? -8.867 -15.734 -7.113 1 98.62 109 GLN A CA 1
ATOM 875 C C . GLN A 1 109 ? -9.305 -14.539 -7.953 1 98.62 109 GLN A C 1
ATOM 877 O O . GLN A 1 109 ? -9.125 -13.391 -7.547 1 98.62 109 GLN A O 1
ATOM 882 N N . ILE A 1 110 ? -9.82 -14.828 -9.125 1 98.81 110 ILE A N 1
ATOM 883 C CA . ILE A 1 110 ? -10.352 -13.797 -10.008 1 98.81 110 ILE A CA 1
ATOM 884 C C . ILE A 1 110 ? -11.805 -13.516 -9.656 1 98.81 110 ILE A C 1
ATOM 886 O O . ILE A 1 110 ? -12.625 -14.438 -9.578 1 98.81 110 ILE A O 1
ATOM 890 N N . PRO A 1 111 ? -12.148 -12.266 -9.383 1 98.69 111 PRO A N 1
ATOM 891 C CA . PRO A 1 111 ? -13.555 -11.953 -9.102 1 98.69 111 PRO A CA 1
ATOM 892 C C . PRO A 1 111 ? -14.484 -12.359 -10.234 1 98.69 111 PRO A C 1
ATOM 894 O O . PRO A 1 111 ? -14.094 -12.32 -11.406 1 98.69 111 PRO A O 1
ATOM 897 N N . LYS A 1 112 ? -15.672 -12.648 -9.891 1 98.31 112 LYS A N 1
ATOM 898 C CA . LYS A 1 112 ? -16.672 -13.172 -10.82 1 98.31 112 LYS A CA 1
ATOM 899 C C . LYS A 1 112 ? -16.797 -12.266 -12.039 1 98.31 112 LYS A C 1
ATOM 901 O O . LYS A 1 112 ? -16.719 -12.727 -13.18 1 98.31 112 LYS A O 1
ATOM 906 N N . ASN A 1 113 ? -16.906 -10.969 -11.812 1 97.81 113 ASN A N 1
ATOM 907 C CA . ASN A 1 113 ? -17.219 -10.016 -12.875 1 97.81 113 ASN A CA 1
ATOM 908 C C . ASN A 1 113 ? -16 -9.742 -13.758 1 97.81 113 ASN A C 1
ATOM 910 O O . ASN A 1 113 ? -16.109 -9.047 -14.766 1 97.81 113 ASN A O 1
ATOM 914 N N . MET A 1 114 ? -14.867 -10.328 -13.422 1 98.06 114 MET A N 1
ATOM 915 C CA . MET A 1 114 ? -13.664 -10.141 -14.219 1 98.06 114 MET A CA 1
ATOM 916 C C . MET A 1 114 ? -13.391 -11.375 -15.078 1 98.06 114 MET A C 1
ATOM 918 O O . MET A 1 114 ? -12.57 -11.328 -16 1 98.06 114 MET A O 1
ATOM 922 N N . LEU A 1 115 ? -14.07 -12.461 -14.836 1 98.62 115 LEU A N 1
ATOM 923 C CA . LEU A 1 115 ? -13.766 -13.75 -15.445 1 98.62 115 LEU A CA 1
ATOM 924 C C . LEU A 1 115 ? -13.938 -13.68 -16.969 1 98.62 115 LEU A C 1
ATOM 926 O O . LEU A 1 115 ? -13.086 -14.172 -17.703 1 98.62 115 LEU A O 1
ATOM 930 N N . SER A 1 116 ? -15 -13.07 -17.406 1 98.5 116 SER A N 1
ATOM 931 C CA . SER A 1 116 ? -15.273 -13.023 -18.844 1 98.5 116 SER A CA 1
ATOM 932 C C . SER A 1 116 ? -14.148 -12.32 -19.594 1 98.5 116 SER A C 1
ATOM 934 O O . SER A 1 116 ? -13.656 -12.828 -20.594 1 98.5 116 SER A O 1
ATOM 936 N N . ARG A 1 117 ? -13.734 -11.188 -19.062 1 97.88 117 ARG A N 1
ATOM 937 C CA . ARG A 1 117 ? -12.695 -10.398 -19.719 1 97.88 117 ARG A CA 1
ATOM 938 C C . ARG A 1 117 ? -11.367 -11.141 -19.719 1 97.88 117 ARG A C 1
ATOM 940 O O . ARG A 1 117 ? -10.617 -11.086 -20.703 1 97.88 117 ARG A O 1
ATOM 947 N N . VAL A 1 118 ? -11.086 -11.867 -18.656 1 98.62 118 VAL A N 1
ATOM 948 C CA . VAL A 1 118 ? -9.82 -12.57 -18.516 1 98.62 118 VAL A CA 1
ATOM 949 C C . VAL A 1 118 ? -9.781 -13.766 -19.453 1 98.62 118 VAL A C 1
ATOM 951 O O . VAL A 1 118 ? -8.773 -13.992 -20.141 1 98.62 118 VAL A O 1
ATOM 954 N N . ILE A 1 119 ? -10.883 -14.484 -19.531 1 98.81 119 ILE A N 1
ATOM 955 C CA . ILE A 1 119 ? -10.961 -15.648 -20.406 1 98.81 119 ILE A CA 1
ATOM 956 C C . ILE A 1 119 ? -10.93 -15.203 -21.875 1 98.81 119 ILE A C 1
ATOM 958 O O . ILE A 1 119 ? -10.266 -15.828 -22.703 1 98.81 119 ILE A O 1
ATOM 962 N N . GLU A 1 120 ? -11.602 -14.102 -22.141 1 98.56 120 GLU A N 1
ATOM 963 C CA . GLU A 1 120 ? -11.594 -13.555 -23.484 1 98.56 120 GLU A CA 1
ATOM 964 C C . GLU A 1 120 ? -10.188 -13.102 -23.891 1 98.56 120 GLU A C 1
ATOM 966 O O . GLU A 1 120 ? -9.773 -13.312 -25.031 1 98.56 120 GLU A O 1
ATOM 971 N N . TYR A 1 121 ? -9.438 -12.477 -22.984 1 98.5 121 TYR A N 1
ATOM 972 C CA . TYR A 1 121 ? -8.07 -12.039 -23.219 1 98.5 121 TYR A CA 1
ATOM 973 C C . TYR A 1 121 ? -7.164 -13.219 -23.547 1 98.5 121 TYR A C 1
ATOM 975 O O . TYR A 1 121 ? -6.316 -13.125 -24.453 1 98.5 121 TYR A O 1
ATOM 983 N N . GLY A 1 122 ? -7.391 -14.258 -22.859 1 98.56 122 GLY A N 1
ATOM 984 C CA . GLY A 1 122 ? -6.586 -15.461 -23.031 1 98.56 122 GLY A CA 1
ATOM 985 C C . GLY A 1 122 ? -5.66 -15.727 -21.859 1 98.56 122 GLY A C 1
ATOM 986 O O . GLY A 1 122 ? -4.719 -14.969 -21.625 1 98.56 122 GLY A O 1
ATOM 987 N N . VAL A 1 123 ? -5.938 -16.734 -21.094 1 98.56 123 VAL A N 1
ATOM 988 C CA . VAL A 1 123 ? -5.133 -17.203 -19.969 1 98.56 123 VAL A CA 1
ATOM 989 C C . VAL A 1 123 ? -4.871 -18.703 -20.109 1 98.56 123 VAL A C 1
ATOM 991 O O . VAL A 1 123 ? -5.758 -19.453 -20.516 1 98.56 123 VAL A O 1
ATOM 994 N N . GLU A 1 124 ? -3.65 -19.062 -19.844 1 98.56 124 GLU A N 1
ATOM 995 C CA . GLU A 1 124 ? -3.297 -20.469 -20.016 1 98.56 124 GLU A CA 1
ATOM 996 C C . GLU A 1 124 ? -4.047 -21.359 -19.016 1 98.56 124 GLU A C 1
ATOM 998 O O . GLU A 1 124 ? -4.613 -22.391 -19.391 1 98.56 124 GLU A O 1
ATOM 1003 N N . ILE A 1 125 ? -4.051 -20.969 -17.781 1 98.81 125 ILE A N 1
ATOM 1004 C CA . ILE A 1 125 ? -4.715 -21.812 -16.797 1 98.81 125 ILE A CA 1
ATOM 1005 C C . ILE A 1 125 ? -5.176 -20.969 -15.609 1 98.81 125 ILE A C 1
ATOM 1007 O O . ILE A 1 125 ? -4.523 -19.984 -15.242 1 98.81 125 ILE A O 1
ATOM 1011 N N . ILE A 1 126 ? -6.348 -21.25 -14.992 1 98.94 126 ILE A N 1
ATOM 1012 C CA . ILE A 1 126 ? -6.895 -20.578 -13.82 1 98.94 126 ILE A CA 1
ATOM 1013 C C . ILE A 1 126 ? -6.891 -21.516 -12.625 1 98.94 126 ILE A C 1
ATOM 1015 O O . ILE A 1 126 ? -7.52 -22.578 -12.664 1 98.94 126 ILE A O 1
ATOM 1019 N N . THR A 1 127 ? -6.168 -21.172 -11.586 1 98.88 127 THR A N 1
ATOM 1020 C CA . THR A 1 127 ? -6.195 -21.953 -10.352 1 98.88 127 THR A CA 1
ATOM 1021 C C . THR A 1 127 ? -7.492 -21.719 -9.586 1 98.88 127 THR A C 1
ATOM 1023 O O . THR A 1 127 ? -7.934 -20.562 -9.445 1 98.88 127 THR A O 1
ATOM 1026 N N . VAL A 1 128 ? -8.07 -22.734 -9.047 1 98.75 128 VAL A N 1
ATOM 1027 C CA . VAL A 1 128 ? -9.383 -22.625 -8.414 1 98.75 128 VAL A CA 1
ATOM 1028 C C . VAL A 1 128 ? -9.367 -23.312 -7.051 1 98.75 128 VAL A C 1
ATOM 1030 O O . VAL A 1 128 ? -8.625 -24.266 -6.844 1 98.75 128 VAL A O 1
ATOM 1033 N N . TYR A 1 129 ? -10.312 -22.75 -6.086 1 97.19 129 TYR A N 1
ATOM 1034 C CA . TYR A 1 129 ? -10.398 -23.203 -4.707 1 97.19 129 TYR A CA 1
ATOM 1035 C C . TYR A 1 129 ? -11.719 -23.922 -4.457 1 97.19 129 TYR A C 1
ATOM 1037 O O . TYR A 1 129 ? -11.922 -24.5 -3.389 1 97.19 129 TYR A O 1
ATOM 1045 N N . SER A 1 130 ? -12.711 -23.828 -5.445 1 97.56 130 SER A N 1
ATOM 1046 C CA . SER A 1 130 ? -14.062 -24.281 -5.129 1 97.56 130 SER A CA 1
ATOM 1047 C C . SER A 1 130 ? -14.789 -24.75 -6.375 1 97.56 130 SER A C 1
ATOM 1049 O O . SER A 1 130 ? -14.469 -24.344 -7.488 1 97.56 130 SER A O 1
ATOM 1051 N N . TYR A 1 131 ? -15.727 -25.625 -6.098 1 97.88 131 TYR A N 1
ATOM 1052 C CA . TYR A 1 131 ? -16.594 -26.094 -7.172 1 97.88 131 TYR A CA 1
ATOM 1053 C C . TYR A 1 131 ? -17.391 -24.938 -7.773 1 97.88 131 TYR A C 1
ATOM 1055 O O . TYR A 1 131 ? -17.625 -24.906 -8.984 1 97.88 131 TYR A O 1
ATOM 1063 N N . ASP A 1 132 ? -17.875 -23.969 -6.949 1 98.25 132 ASP A N 1
ATOM 1064 C CA . ASP A 1 132 ? -18.641 -22.812 -7.418 1 98.25 132 ASP A CA 1
ATOM 1065 C C . ASP A 1 132 ? -17.844 -22.016 -8.453 1 98.25 132 ASP A C 1
ATOM 1067 O O . ASP A 1 132 ? -18.391 -21.609 -9.484 1 98.25 132 ASP A O 1
ATOM 1071 N N . MET A 1 133 ? -16.625 -21.828 -8.188 1 98.69 133 MET A N 1
ATOM 1072 C CA . MET A 1 133 ? -15.773 -21.094 -9.117 1 98.69 133 MET A CA 1
ATOM 1073 C C . MET A 1 133 ? -15.586 -21.875 -10.414 1 98.69 133 MET A C 1
ATOM 1075 O O . MET A 1 133 ? -15.641 -21.312 -11.5 1 98.69 133 MET A O 1
ATOM 1079 N N . ILE A 1 134 ? -15.383 -23.188 -10.305 1 98.81 134 ILE A N 1
ATOM 1080 C CA . ILE A 1 134 ? -15.211 -24.047 -11.477 1 98.81 134 ILE A CA 1
ATOM 1081 C C . ILE A 1 134 ? -16.453 -23.953 -12.359 1 98.81 134 ILE A C 1
ATOM 1083 O O . ILE A 1 134 ? -16.328 -23.781 -13.578 1 98.81 134 ILE A O 1
ATOM 1087 N N . LYS A 1 135 ? -17.547 -24.078 -11.719 1 98.69 135 LYS A N 1
ATOM 1088 C CA . LYS A 1 135 ? -18.812 -24 -12.445 1 98.69 135 LYS A CA 1
ATOM 1089 C C . LYS A 1 135 ? -18.969 -22.656 -13.141 1 98.69 135 LYS A C 1
ATOM 1091 O O . LYS A 1 135 ? -19.391 -22.609 -14.297 1 98.69 135 LYS A O 1
ATOM 1096 N N . GLU A 1 136 ? -18.656 -21.578 -12.445 1 98.69 136 GLU A N 1
ATOM 1097 C CA . GLU A 1 136 ? -18.766 -20.25 -13.016 1 98.69 136 GLU A CA 1
ATOM 1098 C C . GLU A 1 136 ? -17.828 -20.078 -14.211 1 98.69 136 GLU A C 1
ATOM 1100 O O . GLU A 1 136 ? -18.219 -19.516 -15.234 1 98.69 136 GLU A O 1
ATOM 1105 N N . ILE A 1 137 ? -16.594 -20.531 -14.086 1 98.88 137 ILE A N 1
ATOM 1106 C CA . ILE A 1 137 ? -15.633 -20.469 -15.18 1 98.88 137 ILE A CA 1
ATOM 1107 C C . ILE A 1 137 ? -16.156 -21.266 -16.375 1 98.88 137 ILE A C 1
ATOM 1109 O O . ILE A 1 137 ? -16.062 -20.812 -17.516 1 98.88 137 ILE A O 1
ATOM 1113 N N . SER A 1 138 ? -16.688 -22.453 -16.109 1 98.81 138 SER A N 1
ATOM 1114 C CA . SER A 1 138 ? -17.234 -23.281 -17.172 1 98.81 138 SER A CA 1
ATOM 1115 C C . SER A 1 138 ? -18.328 -22.547 -17.938 1 98.81 138 SER A C 1
ATOM 1117 O O . SER A 1 138 ? -18.312 -22.5 -19.172 1 98.81 138 SER A O 1
ATOM 1119 N N . ASN A 1 139 ? -19.266 -22 -17.172 1 98.62 139 ASN A N 1
ATOM 1120 C CA . ASN A 1 139 ? -20.375 -21.281 -17.797 1 98.62 139 ASN A CA 1
ATOM 1121 C C . ASN A 1 139 ? -19.891 -20.125 -18.672 1 98.62 139 ASN A C 1
ATOM 1123 O O . ASN A 1 139 ? -20.344 -19.969 -19.797 1 98.62 139 ASN A O 1
ATOM 1127 N N . ILE A 1 140 ? -18.984 -19.375 -18.188 1 98.62 140 ILE A N 1
ATOM 1128 C CA . ILE A 1 140 ? -18.484 -18.188 -18.891 1 98.62 140 ILE A CA 1
ATOM 1129 C C . ILE A 1 140 ? -17.672 -18.609 -20.109 1 98.62 140 ILE A C 1
ATOM 1131 O O . ILE A 1 140 ? -17.812 -18.047 -21.188 1 98.62 140 ILE A O 1
ATOM 1135 N N . ALA A 1 141 ? -16.828 -19.594 -19.922 1 98.75 141 ALA A N 1
ATOM 1136 C CA . ALA A 1 141 ? -16.047 -20.094 -21.047 1 98.75 141 ALA A CA 1
ATOM 1137 C C . ALA A 1 141 ? -16.953 -20.578 -22.172 1 98.75 141 ALA A C 1
ATOM 1139 O O . ALA A 1 141 ? -16.719 -20.25 -23.344 1 98.75 141 ALA A O 1
ATOM 1140 N N . LEU A 1 142 ? -17.984 -21.312 -21.875 1 98.5 142 LEU A N 1
ATOM 1141 C CA . LEU A 1 142 ? -18.938 -21.797 -22.875 1 98.5 142 LEU A CA 1
ATOM 1142 C C . LEU A 1 142 ? -19.594 -20.625 -23.609 1 98.5 142 LEU A C 1
ATOM 1144 O O . LEU A 1 142 ? -19.766 -20.688 -24.828 1 98.5 142 LEU A O 1
ATOM 1148 N N . SER A 1 143 ? -19.953 -19.641 -22.844 1 98.31 143 SER A N 1
ATOM 1149 C CA . SER A 1 143 ? -20.594 -18.484 -23.453 1 98.31 143 SER A CA 1
ATOM 1150 C C . SER A 1 143 ? -19.656 -17.781 -24.422 1 98.31 143 SER A C 1
ATOM 1152 O O . SER A 1 143 ? -20.109 -17.062 -25.328 1 98.31 143 SER A O 1
ATOM 1154 N N . LEU A 1 144 ? -18.375 -17.984 -24.297 1 98.38 144 LEU A N 1
ATOM 1155 C CA . LEU A 1 144 ? -17.359 -17.406 -25.172 1 98.38 144 LEU A CA 1
ATOM 1156 C C . LEU A 1 144 ? -16.891 -18.406 -26.219 1 98.38 144 LEU A C 1
ATOM 1158 O O . LEU A 1 144 ? -15.938 -18.141 -26.953 1 98.38 144 LEU A O 1
ATOM 1162 N N . ASN A 1 145 ? -17.484 -19.594 -26.234 1 98.31 145 ASN A N 1
ATOM 1163 C CA . ASN A 1 145 ? -17.125 -20.672 -27.141 1 98.31 145 ASN A CA 1
ATOM 1164 C C . ASN A 1 145 ? -15.688 -21.125 -26.922 1 98.31 145 ASN A C 1
ATOM 1166 O O . ASN A 1 145 ? -14.945 -21.312 -27.891 1 98.31 145 ASN A O 1
ATOM 1170 N N . LYS A 1 146 ? -15.375 -21.188 -25.656 1 98.38 146 LYS A N 1
ATOM 1171 C CA . LYS A 1 146 ? -14.047 -21.641 -25.266 1 98.38 146 LYS A CA 1
ATOM 1172 C C . LYS A 1 146 ? -14.133 -22.75 -24.203 1 98.38 146 LYS A C 1
ATOM 1174 O O . LYS A 1 146 ? -15.203 -23.016 -23.672 1 98.38 146 LYS A O 1
ATOM 1179 N N . THR A 1 147 ? -13.102 -23.469 -24.094 1 98.62 147 THR A N 1
ATOM 1180 C CA . THR A 1 147 ? -12.844 -24.328 -22.953 1 98.62 147 THR A CA 1
ATOM 1181 C C . THR A 1 147 ? -11.641 -23.844 -22.172 1 98.62 147 THR A C 1
ATOM 1183 O O . THR A 1 147 ? -10.555 -23.656 -22.734 1 98.62 147 THR A O 1
ATOM 1186 N N . GLN A 1 148 ? -11.773 -23.547 -20.906 1 98.81 148 GLN A N 1
ATOM 1187 C CA . GLN A 1 148 ? -10.734 -22.953 -20.078 1 98.81 148 GLN A CA 1
ATOM 1188 C C . GLN A 1 148 ? -10.055 -24.016 -19.219 1 98.81 148 GLN A C 1
ATOM 1190 O O . GLN A 1 148 ? -10.719 -24.75 -18.5 1 98.81 148 GLN A O 1
ATOM 1195 N N . ASP A 1 149 ? -8.719 -24.141 -19.344 1 98.88 149 ASP A N 1
ATOM 1196 C CA . ASP A 1 149 ? -7.969 -25.016 -18.453 1 98.88 149 ASP A CA 1
ATOM 1197 C C . ASP A 1 149 ? -8.023 -24.516 -17.016 1 98.88 149 ASP A C 1
ATOM 1199 O O . ASP A 1 149 ? -7.898 -23.312 -16.766 1 98.88 149 ASP A O 1
ATOM 1203 N N . ILE A 1 150 ? -8.25 -25.422 -16.047 1 98.88 150 ILE A N 1
ATOM 1204 C CA . ILE A 1 150 ? -8.242 -25.062 -14.633 1 98.88 150 ILE A CA 1
ATOM 1205 C C . ILE A 1 150 ? -7.215 -25.906 -13.883 1 98.88 150 ILE A C 1
ATOM 1207 O O . ILE A 1 150 ? -6.855 -27 -14.336 1 98.88 150 ILE A O 1
ATOM 1211 N N . MET A 1 151 ? -6.672 -25.344 -12.836 1 98.81 151 MET A N 1
ATOM 1212 C CA . MET A 1 151 ? -5.699 -25.953 -11.93 1 98.81 151 MET A CA 1
ATOM 1213 C C . MET A 1 151 ? -6.242 -26.016 -10.508 1 98.81 151 MET A C 1
ATOM 1215 O O . MET A 1 151 ? -6.75 -25.016 -9.992 1 98.81 151 MET A O 1
ATOM 1219 N N . LEU A 1 152 ? -6.223 -27.203 -9.875 1 98.75 152 LEU A N 1
ATOM 1220 C CA . LEU A 1 152 ? -6.699 -27.328 -8.5 1 98.75 152 LEU A CA 1
ATOM 1221 C C . LEU A 1 152 ? -5.594 -26.984 -7.504 1 98.75 152 LEU A C 1
ATOM 1223 O O . LEU A 1 152 ? -4.477 -27.5 -7.613 1 98.75 152 LEU A O 1
ATOM 1227 N N . ARG A 1 153 ? -5.863 -26.078 -6.617 1 98.12 153 ARG A N 1
ATOM 1228 C CA . ARG A 1 153 ? -4.965 -25.875 -5.484 1 98.12 153 ARG A CA 1
ATOM 1229 C C . ARG A 1 153 ? -5.18 -26.953 -4.418 1 98.12 153 ARG A C 1
ATOM 1231 O O . ARG A 1 153 ? -6.289 -27.109 -3.908 1 98.12 153 ARG A O 1
ATOM 1238 N N . ILE A 1 154 ? -4.098 -27.609 -4.047 1 98 154 ILE A N 1
ATOM 1239 C CA . ILE A 1 154 ? -4.188 -28.719 -3.115 1 98 154 ILE A CA 1
ATOM 1240 C C . ILE A 1 154 ? -3.656 -28.297 -1.749 1 98 154 ILE A C 1
ATOM 1242 O O . ILE A 1 154 ? -2.545 -27.781 -1.644 1 98 154 ILE A O 1
ATOM 1246 N N . LEU A 1 155 ? -4.496 -28.438 -0.76 1 95.12 155 LEU A N 1
ATOM 1247 C CA . LEU A 1 155 ? -4.09 -28.172 0.617 1 95.12 155 LEU A CA 1
ATOM 1248 C C . LEU A 1 155 ? -4.68 -29.219 1.562 1 95.12 155 LEU A C 1
ATOM 1250 O O . LEU A 1 155 ? -5.891 -29.219 1.804 1 95.12 155 LEU A O 1
ATOM 1254 N N . ASP A 1 156 ? -3.82 -29.984 2.17 1 91.19 156 ASP A N 1
ATOM 1255 C CA . ASP A 1 156 ? -4.293 -31.047 3.061 1 91.19 156 ASP A CA 1
ATOM 1256 C C . ASP A 1 156 ? -4.035 -30.688 4.523 1 91.19 156 ASP A C 1
ATOM 1258 O O . ASP A 1 156 ? -3.557 -29.594 4.824 1 91.19 156 ASP A O 1
ATOM 1262 N N . GLU A 1 157 ? -4.457 -31.5 5.48 1 87.19 157 GLU A N 1
ATOM 1263 C CA . GLU A 1 157 ? -4.441 -31.234 6.918 1 87.19 157 GLU A CA 1
ATOM 1264 C C . GLU A 1 157 ? -3.033 -30.906 7.402 1 87.19 157 GLU A C 1
ATOM 1266 O O . GLU A 1 157 ? -2.857 -30.047 8.266 1 87.19 157 GLU A O 1
ATOM 1271 N N . ASN A 1 158 ? -2.039 -31.438 6.875 1 87.62 158 ASN A N 1
ATOM 1272 C CA . ASN A 1 158 ? -0.669 -31.234 7.34 1 87.62 158 ASN A CA 1
ATOM 1273 C C . ASN A 1 158 ? 0.086 -30.25 6.453 1 87.62 158 ASN A C 1
ATOM 1275 O O . ASN A 1 158 ? 1.313 -30.156 6.523 1 87.62 158 ASN A O 1
ATOM 1279 N N . SER A 1 159 ? -0.688 -29.547 5.754 1 88.31 159 SER A N 1
ATOM 1280 C CA . SER A 1 159 ? -0.066 -28.609 4.82 1 88.31 159 SER A CA 1
ATOM 1281 C C . SER A 1 159 ? 0.399 -27.344 5.531 1 88.31 159 SER A C 1
ATOM 1283 O O . SER A 1 159 ? -0.17 -26.953 6.555 1 88.31 159 SER A O 1
ATOM 1285 N N . GLU A 1 160 ? 1.47 -26.797 4.957 1 85.12 160 GLU A N 1
ATOM 1286 C CA . GLU A 1 160 ? 1.896 -25.453 5.34 1 85.12 160 GLU A CA 1
ATOM 1287 C C . GLU A 1 160 ? 0.955 -24.391 4.773 1 85.12 160 GLU A C 1
ATOM 1289 O O . GLU A 1 160 ? 0.604 -24.438 3.592 1 85.12 160 GLU A O 1
ATOM 1294 N N . ILE A 1 161 ? 0.443 -23.531 5.707 1 85.25 161 ILE A N 1
ATOM 1295 C CA . ILE A 1 161 ? -0.483 -22.5 5.266 1 85.25 161 ILE A CA 1
ATOM 1296 C C . ILE A 1 161 ? -0.144 -21.172 5.957 1 85.25 161 ILE A C 1
ATOM 1298 O O . ILE A 1 161 ? 0.164 -21.156 7.148 1 85.25 161 ILE A O 1
ATOM 1302 N N . TYR A 1 162 ? -0.126 -20.109 5.18 1 84.56 162 TYR A N 1
ATOM 1303 C CA . TYR A 1 162 ? 0.068 -18.766 5.723 1 84.56 162 TYR A CA 1
ATOM 1304 C C . TYR A 1 162 ? -1.27 -18.078 5.969 1 84.56 162 TYR A C 1
ATOM 1306 O O . TYR A 1 162 ? -2.205 -18.219 5.18 1 84.56 162 TYR A O 1
ATOM 1314 N N . PRO A 1 163 ? -1.315 -17.281 7.055 1 85.62 163 PRO A N 1
ATOM 1315 C CA . PRO A 1 163 ? -2.547 -16.516 7.254 1 85.62 163 PRO A CA 1
ATOM 1316 C C . PRO A 1 163 ? -2.896 -15.641 6.051 1 85.62 163 PRO A C 1
ATOM 1318 O O . PRO A 1 163 ? -2.018 -15 5.473 1 85.62 163 PRO A O 1
ATOM 1321 N N . GLY A 1 164 ? -4.164 -15.68 5.668 1 88.25 164 GLY A N 1
ATOM 1322 C CA . GLY A 1 164 ? -4.625 -14.922 4.516 1 88.25 164 GLY A CA 1
ATOM 1323 C C . GLY A 1 164 ? -4.531 -15.688 3.213 1 88.25 164 GLY A C 1
ATOM 1324 O O . GLY A 1 164 ? -4.914 -15.18 2.158 1 88.25 164 GLY A O 1
ATOM 1325 N N . GLN A 1 165 ? -4.039 -16.938 3.307 1 90.94 165 GLN A N 1
ATOM 1326 C CA . GLN A 1 165 ? -3.879 -17.734 2.098 1 90.94 165 GLN A CA 1
ATOM 1327 C C . GLN A 1 165 ? -4.59 -19.078 2.229 1 90.94 165 GLN A C 1
ATOM 1329 O O . GLN A 1 165 ? -4.324 -20 1.462 1 90.94 165 GLN A O 1
ATOM 1334 N N . GLU A 1 166 ? -5.473 -19.203 3.213 1 92.88 166 GLU A N 1
ATOM 1335 C CA . GLU A 1 166 ? -6.195 -20.438 3.486 1 92.88 166 GLU A CA 1
ATOM 1336 C C . GLU A 1 166 ? -7.191 -20.766 2.375 1 92.88 166 GLU A C 1
ATOM 1338 O O . GLU A 1 166 ? -8.188 -20.047 2.205 1 92.88 166 GLU A O 1
ATOM 1343 N N . ALA A 1 167 ? -6.871 -21.766 1.641 1 95.62 167 ALA A N 1
ATOM 1344 C CA . ALA A 1 167 ? -7.734 -22.141 0.526 1 95.62 167 ALA A CA 1
ATOM 1345 C C . ALA A 1 167 ? -7.281 -23.469 -0.082 1 95.62 167 ALA A C 1
ATOM 1347 O O . ALA A 1 167 ? -6.164 -23.938 0.174 1 95.62 167 ALA A O 1
ATOM 1348 N N . GLY A 1 168 ? -8.18 -24.047 -0.867 1 96.06 168 GLY A N 1
ATOM 1349 C CA . GLY A 1 168 ? -7.797 -25.203 -1.643 1 96.06 168 GLY A CA 1
ATOM 1350 C C . GLY A 1 168 ? -8.625 -26.438 -1.318 1 96.06 168 GLY A C 1
ATOM 1351 O O . GLY A 1 168 ? -9.562 -26.375 -0.52 1 96.06 168 GLY A O 1
ATOM 1352 N N . PHE A 1 169 ? -8.32 -27.594 -2.002 1 97.44 169 PHE A N 1
ATOM 1353 C CA . PHE A 1 169 ? -8.977 -28.875 -1.845 1 97.44 169 PHE A CA 1
ATOM 1354 C C . PHE A 1 169 ? -8.07 -29.859 -1.114 1 97.44 169 PHE A C 1
ATOM 1356 O O . PHE A 1 169 ? -6.883 -29.969 -1.42 1 97.44 169 PHE A O 1
ATOM 1363 N N . SER A 1 170 ? -8.664 -30.547 -0.13 1 96.44 170 SER A N 1
ATOM 1364 C CA . SER A 1 170 ? -7.953 -31.719 0.394 1 96.44 170 SER A CA 1
ATOM 1365 C C . SER A 1 170 ? -7.891 -32.844 -0.637 1 96.44 170 SER A C 1
ATOM 1367 O O . SER A 1 170 ? -8.633 -32.812 -1.624 1 96.44 170 SER A O 1
ATOM 1369 N N . VAL A 1 171 ? -7.027 -33.781 -0.386 1 96.38 171 VAL A N 1
ATOM 1370 C CA . VAL A 1 171 ? -6.906 -34.938 -1.276 1 96.38 171 VAL A CA 1
ATOM 1371 C C . VAL A 1 171 ? -8.266 -35.625 -1.412 1 96.38 171 VAL A C 1
ATOM 1373 O O . VAL A 1 171 ? -8.688 -35.969 -2.52 1 96.38 171 VAL A O 1
ATOM 1376 N N . ASN A 1 172 ? -8.969 -35.75 -0.335 1 96.62 172 ASN A N 1
ATOM 1377 C CA . ASN A 1 172 ? -10.273 -36.406 -0.347 1 96.62 172 ASN A CA 1
ATOM 1378 C C . ASN A 1 172 ? -11.312 -35.562 -1.104 1 96.62 172 ASN A C 1
ATOM 1380 O O . ASN A 1 172 ? -12.156 -36.125 -1.808 1 96.62 172 ASN A O 1
ATOM 1384 N N . GLU A 1 173 ? -11.227 -34.344 -0.93 1 96.94 173 GLU A N 1
ATOM 1385 C CA . GLU A 1 173 ? -12.164 -33.469 -1.643 1 96.94 173 GLU A CA 1
ATOM 1386 C C . GLU A 1 173 ? -11.945 -33.562 -3.15 1 96.94 173 GLU A C 1
ATOM 1388 O O . GLU A 1 173 ? -12.898 -33.469 -3.928 1 96.94 173 GLU A O 1
ATOM 1393 N N . VAL A 1 174 ? -10.711 -33.719 -3.531 1 97.75 174 VAL A N 1
ATOM 1394 C CA . VAL A 1 174 ? -10.406 -33.844 -4.953 1 97.75 174 VAL A CA 1
ATOM 1395 C C . VAL A 1 174 ? -11.039 -35.125 -5.504 1 97.75 174 VAL A C 1
ATOM 1397 O O . VAL A 1 174 ? -11.633 -35.094 -6.582 1 97.75 174 VAL A O 1
ATOM 1400 N N . LYS A 1 175 ? -10.938 -36.188 -4.762 1 97 175 LYS A N 1
ATOM 1401 C CA . LYS A 1 175 ? -11.508 -37.438 -5.184 1 97 175 LYS A CA 1
ATOM 1402 C C . LYS A 1 175 ? -13.016 -37.344 -5.406 1 97 175 LYS A C 1
ATOM 1404 O O . LYS A 1 175 ? -13.562 -37.938 -6.332 1 97 175 LYS A O 1
ATOM 1409 N N . GLU A 1 176 ? -13.609 -36.531 -4.566 1 97 176 GLU A N 1
ATOM 1410 C CA . GLU A 1 176 ? -15.055 -36.344 -4.668 1 97 176 GLU A CA 1
ATOM 1411 C C . GLU A 1 176 ? -15.398 -35.406 -5.805 1 97 176 GLU A C 1
ATOM 1413 O O . GLU A 1 176 ? -16.5 -35.469 -6.363 1 97 176 GLU A O 1
ATOM 1418 N N . LEU A 1 177 ? -14.508 -34.562 -6.117 1 97.12 177 LEU A N 1
ATOM 1419 C CA . LEU A 1 177 ? -14.727 -33.469 -7.074 1 97.12 177 LEU A CA 1
ATOM 1420 C C . LEU A 1 177 ? -14.656 -34 -8.508 1 97.12 177 LEU A C 1
ATOM 1422 O O . LEU A 1 177 ? -15.398 -33.531 -9.383 1 97.12 177 LEU A O 1
ATOM 1426 N N . ILE A 1 178 ? -13.852 -34.969 -8.781 1 96.44 178 ILE A N 1
ATOM 1427 C CA . ILE A 1 178 ? -13.477 -35.375 -10.133 1 96.44 178 ILE A CA 1
ATOM 1428 C C . ILE A 1 178 ? -14.711 -35.844 -10.891 1 96.44 178 ILE A C 1
ATOM 1430 O O . ILE A 1 178 ? -14.961 -35.406 -12.016 1 96.44 178 ILE A O 1
ATOM 1434 N N . PRO A 1 179 ? -15.586 -36.656 -10.281 1 95.56 179 PRO A N 1
ATOM 1435 C CA . PRO A 1 179 ? -16.797 -37.094 -11.008 1 95.56 179 PRO A CA 1
ATOM 1436 C C . PRO A 1 179 ? -17.703 -35.906 -11.367 1 95.56 179 PRO A C 1
ATOM 1438 O O . PRO A 1 179 ? -18.391 -35.938 -12.398 1 95.56 179 PRO A O 1
ATOM 1441 N N . LYS A 1 180 ? -17.672 -34.875 -10.562 1 95.38 180 LYS A N 1
ATOM 1442 C CA . LYS A 1 180 ? -18.531 -33.719 -10.781 1 95.38 180 LYS A CA 1
ATOM 1443 C C . LYS A 1 180 ? -18.031 -32.875 -11.945 1 95.38 180 LYS A C 1
ATOM 1445 O O . LYS A 1 180 ? -18.812 -32.125 -12.539 1 95.38 180 LYS A O 1
ATOM 1450 N N . LEU A 1 181 ? -16.797 -32.969 -12.266 1 96.44 181 LEU A N 1
ATOM 1451 C CA . LEU A 1 181 ? -16.188 -32.125 -13.297 1 96.44 181 LEU A CA 1
ATOM 1452 C C . LEU A 1 181 ? -16.578 -32.625 -14.688 1 96.44 181 LEU A C 1
ATOM 1454 O O . LEU A 1 181 ? -16.484 -31.875 -15.664 1 96.44 181 LEU A O 1
ATOM 1458 N N . LYS A 1 182 ? -16.984 -33.875 -14.836 1 91.62 182 LYS A N 1
ATOM 1459 C CA . LYS A 1 182 ? -17.281 -34.5 -16.125 1 91.62 182 LYS A CA 1
ATOM 1460 C C . LYS A 1 182 ? -18.438 -33.781 -16.812 1 91.62 182 LYS A C 1
ATOM 1462 O O . LYS A 1 182 ? -18.516 -33.75 -18.047 1 91.62 182 LYS A O 1
ATOM 1467 N N . ASP A 1 183 ? -19.219 -33.125 -16.062 1 92.62 183 ASP A N 1
ATOM 1468 C CA . ASP A 1 183 ? -20.406 -32.469 -16.594 1 92.62 183 ASP A CA 1
ATOM 1469 C C . ASP A 1 183 ? -20.125 -31.031 -16.984 1 92.62 183 ASP A C 1
ATOM 1471 O O . ASP A 1 183 ? -20.984 -30.359 -17.562 1 92.62 183 ASP A O 1
ATOM 1475 N N . LEU A 1 184 ? -19 -30.531 -16.688 1 97.62 184 LEU A N 1
ATOM 1476 C CA . LEU A 1 184 ? -18.656 -29.141 -16.938 1 97.62 184 LEU A CA 1
ATOM 1477 C C . LEU A 1 184 ? -17.828 -29.016 -18.219 1 97.62 184 LEU A C 1
ATOM 1479 O O . LEU A 1 184 ? -16.594 -29 -18.156 1 97.62 184 LEU A O 1
ATOM 1483 N N . LYS A 1 185 ? -18.469 -28.766 -19.312 1 97.5 185 LYS A N 1
ATOM 1484 C CA . LYS A 1 185 ? -17.844 -28.844 -20.625 1 97.5 185 LYS A CA 1
ATOM 1485 C C . LYS A 1 185 ? -17 -27.625 -20.922 1 97.5 185 LYS A C 1
ATOM 1487 O O . LYS A 1 185 ? -16.172 -27.625 -21.844 1 97.5 185 LYS A O 1
ATOM 1492 N N . GLY A 1 186 ? -17.203 -26.547 -20.156 1 98.56 186 GLY A N 1
ATOM 1493 C CA . GLY A 1 186 ? -16.484 -25.312 -20.422 1 98.56 186 GLY A CA 1
ATOM 1494 C C . GLY A 1 186 ? -15.125 -25.266 -19.75 1 98.56 186 GLY A C 1
ATOM 1495 O O . GLY A 1 186 ? -14.391 -24.281 -19.891 1 98.56 186 GLY A O 1
ATOM 1496 N N . VAL A 1 187 ? -14.789 -26.344 -18.969 1 98.69 187 VAL A N 1
ATOM 1497 C CA . VAL A 1 187 ? -13.484 -26.359 -18.312 1 98.69 187 VAL A CA 1
ATOM 1498 C C . VAL A 1 187 ? -12.805 -27.703 -18.547 1 98.69 187 VAL A C 1
ATOM 1500 O O . VAL A 1 187 ? -13.469 -28.703 -18.859 1 98.69 187 VAL A O 1
ATOM 1503 N N . LYS A 1 188 ? -11.531 -27.688 -18.469 1 98.44 188 LYS A N 1
ATOM 1504 C CA . LYS A 1 188 ? -10.695 -28.875 -18.469 1 98.44 188 LYS A CA 1
ATOM 1505 C C . LYS A 1 188 ? -9.703 -28.875 -17.312 1 98.44 188 LYS A C 1
ATOM 1507 O O . LYS A 1 188 ? -8.93 -27.922 -17.156 1 98.44 188 LYS A O 1
ATOM 1512 N N . LEU A 1 189 ? -9.828 -29.906 -16.453 1 98.5 189 LEU A N 1
ATOM 1513 C CA . LEU A 1 189 ? -8.797 -30.047 -15.422 1 98.5 189 LEU A CA 1
ATOM 1514 C C . LEU A 1 189 ? -7.445 -30.375 -16.047 1 98.5 189 LEU A C 1
ATOM 1516 O O . LEU A 1 189 ? -7.277 -31.438 -16.672 1 98.5 189 LEU A O 1
ATOM 1520 N N . ASN A 1 190 ? -6.508 -29.438 -15.891 1 98.75 190 ASN A N 1
ATOM 1521 C CA . ASN A 1 190 ? -5.242 -29.625 -16.594 1 98.75 190 ASN A CA 1
ATOM 1522 C C . ASN A 1 190 ? -4.055 -29.234 -15.719 1 98.75 190 ASN A C 1
ATOM 1524 O O . ASN A 1 190 ? -2.959 -29 -16.234 1 98.75 190 ASN A O 1
ATOM 1528 N N . GLY A 1 191 ? -4.301 -29.125 -14.422 1 98.75 191 GLY A N 1
ATOM 1529 C CA . GLY A 1 191 ? -3.182 -28.828 -13.547 1 98.75 191 GLY A CA 1
ATOM 1530 C C . GLY A 1 191 ? -3.504 -29.031 -12.078 1 98.75 191 GLY A C 1
ATOM 1531 O O . GLY A 1 191 ? -4.672 -29.031 -11.688 1 98.75 191 GLY A O 1
ATOM 1532 N N . ILE A 1 192 ? -2.508 -29.188 -11.289 1 98.75 192 ILE A N 1
ATOM 1533 C CA . ILE A 1 192 ? -2.547 -29.25 -9.828 1 98.75 192 ILE A CA 1
ATOM 1534 C C . ILE A 1 192 ? -1.369 -28.469 -9.25 1 98.75 192 ILE A C 1
ATOM 1536 O O . ILE A 1 192 ? -0.3 -28.406 -9.859 1 98.75 192 ILE A O 1
ATOM 1540 N N . THR A 1 193 ? -1.614 -27.812 -8.141 1 98.62 193 THR A N 1
ATOM 1541 C CA . THR A 1 193 ? -0.565 -27 -7.535 1 98.62 193 THR A CA 1
ATOM 1542 C C . THR A 1 193 ? -0.76 -26.906 -6.023 1 98.62 193 THR A C 1
ATOM 1544 O O . THR A 1 193 ? -1.785 -27.344 -5.496 1 98.62 193 THR A O 1
ATOM 1547 N N . SER A 1 194 ? 0.231 -26.484 -5.359 1 97.56 194 SER A N 1
ATOM 1548 C CA . SER A 1 194 ? 0.193 -26.078 -3.955 1 97.56 194 SER A CA 1
ATOM 1549 C C . SER A 1 194 ? 1.315 -25.109 -3.627 1 97.56 194 SER A C 1
ATOM 1551 O O . SER A 1 194 ? 2.287 -25 -4.375 1 97.56 194 SER A O 1
ATOM 1553 N N . PHE A 1 195 ? 1.144 -24.359 -2.707 1 95.5 195 PHE A N 1
ATOM 1554 C CA . PHE A 1 195 ? 2.148 -23.422 -2.23 1 95.5 195 PHE A CA 1
ATOM 1555 C C . PHE A 1 195 ? 2.156 -23.359 -0.708 1 95.5 195 PHE A C 1
ATOM 1557 O O . PHE A 1 195 ? 1.099 -23.266 -0.081 1 95.5 195 PHE A O 1
ATOM 1564 N N . PRO A 1 196 ? 3.316 -23.406 -0.132 1 96.31 196 PRO A N 1
ATOM 1565 C CA . PRO A 1 196 ? 4.617 -23.594 -0.773 1 96.31 196 PRO A CA 1
ATOM 1566 C C . PRO A 1 196 ? 4.996 -25.078 -0.899 1 96.31 196 PRO A C 1
ATOM 1568 O O . PRO A 1 196 ? 4.773 -25.859 0.031 1 96.31 196 PRO A O 1
ATOM 1571 N N . CYS A 1 197 ? 5.664 -25.438 -1.979 1 98 197 CYS A N 1
ATOM 1572 C CA . CYS A 1 197 ? 6.066 -26.828 -2.182 1 98 197 CYS A CA 1
ATOM 1573 C C . CYS A 1 197 ? 7.473 -27.062 -1.655 1 98 197 CYS A C 1
ATOM 1575 O O . CYS A 1 197 ? 7.859 -28.219 -1.405 1 98 197 CYS A O 1
ATOM 1577 N N . PHE A 1 198 ? 8.242 -26 -1.573 1 97.62 198 PHE A N 1
ATOM 1578 C CA . PHE A 1 198 ? 9.609 -26.047 -1.08 1 97.62 198 PHE A CA 1
ATOM 1579 C C . PHE A 1 198 ? 9.883 -24.875 -0.138 1 97.62 198 PHE A C 1
ATOM 1581 O O . PHE A 1 198 ? 9.266 -23.828 -0.262 1 97.62 198 PHE A O 1
ATOM 1588 N N . LEU A 1 199 ? 10.75 -25.094 0.771 1 96.25 199 LEU A N 1
ATOM 1589 C CA . LEU A 1 199 ? 11.234 -24.047 1.653 1 96.25 199 LEU A CA 1
ATOM 1590 C C . LEU A 1 199 ? 12.734 -24.188 1.904 1 96.25 199 LEU A C 1
ATOM 1592 O O . LEU A 1 199 ? 13.25 -25.312 1.965 1 96.25 199 LEU A O 1
ATOM 1596 N N . TYR A 1 200 ? 13.383 -23.078 2.01 1 95.38 200 TYR A N 1
ATOM 1597 C CA . TYR A 1 200 ? 14.781 -23.125 2.404 1 95.38 200 TYR A CA 1
ATOM 1598 C C . TYR A 1 200 ? 14.922 -23.281 3.914 1 95.38 200 TYR A C 1
ATOM 1600 O O . TYR A 1 200 ? 14.281 -22.562 4.684 1 95.38 200 TYR A O 1
ATOM 1608 N N . SER A 1 201 ? 15.703 -24.219 4.324 1 94.06 201 SER A N 1
ATOM 1609 C CA . SER A 1 201 ? 16.031 -24.422 5.73 1 94.06 201 SER A CA 1
ATOM 1610 C C . SER A 1 201 ? 17.344 -23.75 6.098 1 94.06 201 SER A C 1
ATOM 1612 O O . SER A 1 201 ? 18.422 -24.234 5.746 1 94.06 201 SER A O 1
ATOM 1614 N N . PRO A 1 202 ? 17.203 -22.703 6.781 1 89.44 202 PRO A N 1
ATOM 1615 C CA . PRO A 1 202 ? 18.453 -22.031 7.16 1 89.44 202 PRO A CA 1
ATOM 1616 C C . PRO A 1 202 ? 19.359 -22.922 8.016 1 89.44 202 PRO A C 1
ATOM 1618 O O . PRO A 1 202 ? 20.594 -22.844 7.914 1 89.44 202 PRO A O 1
ATOM 1621 N N . ASP A 1 203 ? 18.828 -23.75 8.82 1 91.81 203 ASP A N 1
ATOM 1622 C CA . ASP A 1 203 ? 19.578 -24.625 9.711 1 91.81 203 ASP A CA 1
ATOM 1623 C C . ASP A 1 203 ? 20.328 -25.688 8.914 1 91.81 203 ASP A C 1
ATOM 1625 O O . ASP A 1 203 ? 21.5 -25.984 9.203 1 91.81 203 ASP A O 1
ATOM 1629 N N . GLU A 1 204 ? 19.625 -26.188 7.914 1 93.69 204 GLU A N 1
ATOM 1630 C CA . GLU A 1 204 ? 20.219 -27.25 7.121 1 93.69 204 GLU A CA 1
ATOM 1631 C C . GLU A 1 204 ? 20.906 -26.703 5.871 1 93.69 204 GLU A C 1
ATOM 1633 O O . GLU A 1 204 ? 21.641 -27.422 5.195 1 93.69 204 GLU A O 1
ATOM 1638 N N . LYS A 1 205 ? 20.703 -25.578 5.691 1 90.81 205 LYS A N 1
ATOM 1639 C CA . LYS A 1 205 ? 21.312 -24.891 4.559 1 90.81 205 LYS A CA 1
ATOM 1640 C C . LYS A 1 205 ? 20.984 -25.594 3.244 1 90.81 205 LYS A C 1
ATOM 1642 O O . LYS A 1 205 ? 21.891 -25.828 2.43 1 90.81 205 LYS A O 1
ATOM 1647 N N . CYS A 1 206 ? 19.734 -25.922 3.064 1 93.25 206 CYS A N 1
ATOM 1648 C CA . CYS A 1 206 ? 19.266 -26.547 1.829 1 93.25 206 CYS A CA 1
ATOM 1649 C C . CYS A 1 206 ? 17.781 -26.312 1.618 1 93.25 206 CYS A C 1
ATOM 1651 O O . CYS A 1 206 ? 17.078 -25.859 2.525 1 93.25 206 CYS A O 1
ATOM 1653 N N . ILE A 1 207 ? 17.359 -26.609 0.379 1 96.06 207 ILE A N 1
ATOM 1654 C CA . ILE A 1 207 ? 15.938 -26.5 0.026 1 96.06 207 ILE A CA 1
ATOM 1655 C C . ILE A 1 207 ? 15.227 -27.812 0.357 1 96.06 207 ILE A C 1
ATOM 1657 O O . ILE A 1 207 ? 15.656 -28.891 -0.071 1 96.06 207 ILE A O 1
ATOM 1661 N N . LYS A 1 208 ? 14.18 -27.688 1.145 1 97.12 208 LYS A N 1
ATOM 1662 C CA . LYS A 1 208 ? 13.453 -28.875 1.587 1 97.12 208 LYS A CA 1
ATOM 1663 C C . LYS A 1 208 ? 12.023 -28.875 1.049 1 97.12 208 LYS A C 1
ATOM 1665 O O . LYS A 1 208 ? 11.43 -27.812 0.845 1 97.12 208 LYS A O 1
ATOM 1670 N N . GLU A 1 209 ? 11.578 -30.078 0.863 1 97.06 209 GLU A N 1
ATOM 1671 C CA . GLU A 1 209 ? 10.188 -30.25 0.477 1 97.06 209 GLU A CA 1
ATOM 1672 C C . GLU A 1 209 ? 9.25 -29.938 1.642 1 97.06 209 GLU A C 1
ATOM 1674 O O . GLU A 1 209 ? 9.617 -30.125 2.805 1 97.06 209 GLU A O 1
ATOM 1679 N N . THR A 1 210 ? 8.109 -29.469 1.319 1 97.12 210 THR A N 1
ATOM 1680 C CA . THR A 1 210 ? 7.062 -29.328 2.322 1 97.12 210 THR A CA 1
ATOM 1681 C C . THR A 1 210 ? 6.008 -30.422 2.158 1 97.12 210 THR A C 1
ATOM 1683 O O . THR A 1 210 ? 6.008 -31.141 1.162 1 97.12 210 THR A O 1
ATOM 1686 N N . ASN A 1 211 ? 5.125 -30.547 3.102 1 96.62 211 ASN A N 1
ATOM 1687 C CA . ASN A 1 211 ? 4.02 -31.484 2.996 1 96.62 211 ASN A CA 1
ATOM 1688 C C . ASN A 1 211 ? 3.104 -31.156 1.823 1 96.62 211 ASN A C 1
ATOM 1690 O O . ASN A 1 211 ? 2.443 -32.031 1.273 1 96.62 211 ASN A O 1
ATOM 1694 N N . ASN A 1 212 ? 3.061 -29.906 1.415 1 97.62 212 ASN A N 1
ATOM 1695 C CA . ASN A 1 212 ? 2.254 -29.484 0.276 1 97.62 212 ASN A CA 1
ATOM 1696 C C . ASN A 1 212 ? 2.648 -30.219 -0.999 1 97.62 212 ASN A C 1
ATOM 1698 O O . ASN A 1 212 ? 1.784 -30.609 -1.783 1 97.62 212 ASN A O 1
ATOM 1702 N N . LEU A 1 213 ? 3.943 -30.359 -1.104 1 98 213 LEU A N 1
ATOM 1703 C CA . LEU A 1 213 ? 4.453 -31.062 -2.273 1 98 213 LEU A CA 1
ATOM 1704 C C . LEU A 1 213 ? 3.906 -32.5 -2.332 1 98 213 LEU A C 1
ATOM 1706 O O . LEU A 1 213 ? 3.418 -32.938 -3.375 1 98 213 LEU A O 1
ATOM 1710 N N . PHE A 1 214 ? 3.916 -33.156 -1.278 1 97.56 214 PHE A N 1
ATOM 1711 C CA . PHE A 1 214 ? 3.523 -34.562 -1.246 1 97.56 214 PHE A CA 1
ATOM 1712 C C . PHE A 1 214 ? 2.02 -34.719 -1.442 1 97.56 214 PHE A C 1
ATOM 1714 O O . PHE A 1 214 ? 1.557 -35.688 -2.027 1 97.56 214 PHE A O 1
ATOM 1721 N N . SER A 1 215 ? 1.244 -33.719 -0.98 1 97.5 215 SER A N 1
ATOM 1722 C CA . SER A 1 215 ? -0.19 -33.75 -1.253 1 97.5 215 SER A CA 1
ATOM 1723 C C . SER A 1 215 ? -0.47 -33.625 -2.746 1 97.5 215 SER A C 1
ATOM 1725 O O . SER A 1 215 ? -1.385 -34.25 -3.27 1 97.5 215 SER A O 1
ATOM 1727 N N . VAL A 1 216 ? 0.302 -32.781 -3.396 1 98.25 216 VAL A N 1
ATOM 1728 C CA . VAL A 1 216 ? 0.16 -32.625 -4.84 1 98.25 216 VAL A CA 1
ATOM 1729 C C . VAL A 1 216 ? 0.485 -33.938 -5.547 1 98.25 216 VAL A C 1
ATOM 1731 O O . VAL A 1 216 ? -0.24 -34.344 -6.449 1 98.25 216 VAL A O 1
ATOM 1734 N N . LEU A 1 217 ? 1.538 -34.594 -5.125 1 98.12 217 LEU A N 1
ATOM 1735 C CA . LEU A 1 217 ? 1.966 -35.844 -5.75 1 98.12 217 LEU A CA 1
ATOM 1736 C C . LEU A 1 217 ? 0.938 -36.938 -5.523 1 98.12 217 LEU A C 1
ATOM 1738 O O . LEU A 1 217 ? 0.713 -37.781 -6.402 1 98.12 217 LEU A O 1
ATOM 1742 N N . GLU A 1 218 ? 0.348 -36.938 -4.352 1 97.94 218 GLU A N 1
ATOM 1743 C CA . GLU A 1 218 ? -0.709 -37.906 -4.062 1 97.94 218 GLU A CA 1
ATOM 1744 C C . GLU A 1 218 ? -1.896 -37.719 -5.004 1 97.94 218 GLU A C 1
ATOM 1746 O O . GLU A 1 218 ? -2.438 -38.688 -5.527 1 97.94 218 GLU A O 1
ATOM 1751 N N . VAL A 1 219 ? -2.295 -36.5 -5.191 1 98.31 219 VAL A N 1
ATOM 1752 C CA . VAL A 1 219 ? -3.4 -36.188 -6.094 1 98.31 219 VAL A CA 1
ATOM 1753 C C . VAL A 1 219 ? -3.021 -36.594 -7.52 1 98.31 219 VAL A C 1
ATOM 1755 O O . VAL A 1 219 ? -3.846 -37.125 -8.266 1 98.31 219 VAL A O 1
ATOM 1758 N N . ASN A 1 220 ? -1.788 -36.281 -7.906 1 98.56 220 ASN A N 1
ATOM 1759 C CA . ASN A 1 220 ? -1.331 -36.656 -9.242 1 98.56 220 ASN A CA 1
ATOM 1760 C C . ASN A 1 220 ? -1.449 -38.156 -9.477 1 98.56 220 ASN A C 1
ATOM 1762 O O . ASN A 1 220 ? -1.888 -38.594 -10.539 1 98.56 220 ASN A O 1
ATOM 1766 N N . GLU A 1 221 ? -1.018 -38.906 -8.516 1 98.31 221 GLU A N 1
ATOM 1767 C CA . GLU A 1 221 ? -1.111 -40.375 -8.609 1 98.31 221 GLU A CA 1
ATOM 1768 C C . GLU A 1 221 ? -2.564 -40.812 -8.727 1 98.31 221 GLU A C 1
ATOM 1770 O O . GLU A 1 221 ? -2.879 -41.719 -9.516 1 98.31 221 GLU A O 1
ATOM 1775 N N . PHE A 1 222 ? -3.398 -40.281 -7.91 1 97.94 222 PHE A N 1
ATOM 1776 C CA . PHE A 1 222 ? -4.824 -40.594 -7.973 1 97.94 222 PHE A CA 1
ATOM 1777 C C . PHE A 1 222 ? -5.379 -40.312 -9.367 1 97.94 222 PHE A C 1
ATOM 1779 O O . PHE A 1 222 ? -6.094 -41.125 -9.93 1 97.94 222 PHE A O 1
ATOM 1786 N N . LEU A 1 223 ? -5.047 -39.094 -9.93 1 98 223 LEU A N 1
ATOM 1787 C CA . LEU A 1 223 ? -5.523 -38.719 -11.25 1 98 223 LEU A CA 1
ATOM 1788 C C . LEU A 1 223 ? -5.047 -39.719 -12.305 1 98 223 LEU A C 1
ATOM 1790 O O . LEU A 1 223 ? -5.828 -40.156 -13.156 1 98 223 LEU A O 1
ATOM 1794 N N . LYS A 1 224 ? -3.807 -40.125 -12.203 1 97.81 224 LYS A N 1
ATOM 1795 C CA . LYS A 1 224 ? -3.244 -41.062 -13.156 1 97.81 224 LYS A CA 1
ATOM 1796 C C . LYS A 1 224 ? -3.992 -42.406 -13.109 1 97.81 224 LYS A C 1
ATOM 1798 O O . LYS A 1 224 ? -4.234 -43 -14.148 1 97.81 224 LYS A O 1
ATOM 1803 N N . ASN A 1 225 ? -4.309 -42.75 -11.953 1 97.12 225 ASN A N 1
ATOM 1804 C CA . ASN A 1 225 ? -5.047 -44 -11.773 1 97.12 225 ASN A CA 1
ATOM 1805 C C . ASN A 1 225 ? -6.438 -43.906 -12.391 1 97.12 225 ASN A C 1
ATOM 1807 O O . ASN A 1 225 ? -7.062 -44.938 -12.664 1 97.12 225 ASN A O 1
ATOM 1811 N N . GLN A 1 226 ? -6.902 -42.781 -12.578 1 95.31 226 GLN A N 1
ATOM 1812 C CA . GLN A 1 226 ? -8.18 -42.562 -13.242 1 95.31 226 GLN A CA 1
ATOM 1813 C C . GLN A 1 226 ? -7.992 -42.25 -14.719 1 95.31 226 GLN A C 1
ATOM 1815 O O . GLN A 1 226 ? -8.93 -41.812 -15.398 1 95.31 226 GLN A O 1
ATOM 1820 N N . ASN A 1 227 ? -6.75 -42.344 -15.195 1 95.94 227 ASN A N 1
ATOM 1821 C CA . ASN A 1 227 ? -6.359 -42.062 -16.578 1 95.94 227 ASN A CA 1
ATOM 1822 C C . ASN A 1 227 ? -6.539 -40.594 -16.922 1 95.94 227 ASN A C 1
ATOM 1824 O O . ASN A 1 227 ? -6.938 -40.25 -18.031 1 95.94 227 ASN A O 1
ATOM 1828 N N . LEU A 1 228 ? -6.477 -39.781 -15.945 1 96.19 228 LEU A N 1
ATOM 1829 C CA . LEU A 1 228 ? -6.453 -38.344 -16.125 1 96.19 228 LEU A CA 1
ATOM 1830 C C . LEU A 1 228 ? -5.035 -37.781 -15.977 1 96.19 228 LEU A C 1
ATOM 1832 O O . LEU A 1 228 ? -4.426 -37.906 -14.906 1 96.19 228 LEU A O 1
ATOM 1836 N N . TYR A 1 229 ? -4.477 -37.281 -17.062 1 97.44 229 TYR A N 1
ATOM 1837 C CA . TYR A 1 229 ? -3.125 -36.75 -17.062 1 97.44 229 TYR A CA 1
ATOM 1838 C C . TYR A 1 229 ? -3.15 -35.219 -17.219 1 97.44 229 TYR A C 1
ATOM 1840 O O . TYR A 1 229 ? -3.686 -34.719 -18.203 1 97.44 229 TYR A O 1
ATOM 1848 N N . VAL A 1 230 ? -2.611 -34.594 -16.297 1 98.06 230 VAL A N 1
ATOM 1849 C CA . VAL A 1 230 ? -2.615 -33.125 -16.344 1 98.06 230 VAL A CA 1
ATOM 1850 C C . VAL A 1 230 ? -1.301 -32.625 -16.938 1 98.06 230 VAL A C 1
ATOM 1852 O O . VAL A 1 230 ? -0.241 -33.219 -16.688 1 98.06 230 VAL A O 1
ATOM 1855 N N . LYS A 1 231 ? -1.376 -31.531 -17.609 1 98.19 231 LYS A N 1
ATOM 1856 C CA . LYS A 1 231 ? -0.225 -30.922 -18.25 1 98.19 231 LYS A CA 1
ATOM 1857 C C . LYS A 1 231 ? 0.63 -30.156 -17.25 1 98.19 231 LYS A C 1
ATOM 1859 O O . LYS A 1 231 ? 1.854 -30.094 -17.391 1 98.19 231 LYS A O 1
ATOM 1864 N N . HIS A 1 232 ? -0.019 -29.609 -16.234 1 98.69 232 HIS A N 1
ATOM 1865 C CA . HIS A 1 232 ? 0.679 -28.734 -15.289 1 98.69 232 HIS A CA 1
ATOM 1866 C C . HIS A 1 232 ? 0.755 -29.359 -13.906 1 98.69 232 HIS A C 1
ATOM 1868 O O . HIS A 1 232 ? -0.259 -29.469 -13.211 1 98.69 232 HIS A O 1
ATOM 1874 N N . ILE A 1 233 ? 1.874 -29.828 -13.547 1 98.81 233 ILE A N 1
ATOM 1875 C CA . ILE A 1 233 ? 2.234 -30.078 -12.156 1 98.81 233 ILE A CA 1
ATOM 1876 C C . ILE A 1 233 ? 3.086 -28.922 -11.625 1 98.81 233 ILE A C 1
ATOM 1878 O O . ILE A 1 233 ? 4.312 -28.953 -11.742 1 98.81 233 ILE A O 1
ATOM 1882 N N . ASN A 1 234 ? 2.418 -27.906 -11.094 1 98.75 234 ASN A N 1
ATOM 1883 C CA . ASN A 1 234 ? 3.025 -26.641 -10.695 1 98.75 234 ASN A CA 1
ATOM 1884 C C . ASN A 1 234 ? 3.531 -26.703 -9.258 1 98.75 234 ASN A C 1
ATOM 1886 O O . ASN A 1 234 ? 2.746 -26.875 -8.32 1 98.75 234 ASN A O 1
ATOM 1890 N N . LEU A 1 235 ? 4.801 -26.641 -9.039 1 98.44 235 LEU A N 1
ATOM 1891 C CA . LEU A 1 235 ? 5.418 -26.797 -7.73 1 98.44 235 LEU A CA 1
ATOM 1892 C C . LEU A 1 235 ? 6.211 -25.547 -7.359 1 98.44 235 LEU A C 1
ATOM 1894 O O . LEU A 1 235 ? 7.445 -25.578 -7.336 1 98.44 235 LEU A O 1
ATOM 1898 N N . PRO A 1 236 ? 5.516 -24.5 -6.984 1 96.56 236 PRO A N 1
ATOM 1899 C CA . PRO A 1 236 ? 6.164 -23.203 -6.75 1 96.56 236 PRO A CA 1
ATOM 1900 C C . PRO A 1 236 ? 6.828 -23.125 -5.375 1 96.56 236 PRO A C 1
ATOM 1902 O O . PRO A 1 236 ? 6.656 -24.016 -4.547 1 96.56 236 PRO A O 1
ATOM 1905 N N . SER A 1 237 ? 7.5 -22 -5.176 1 94.69 237 SER A N 1
ATOM 1906 C CA . SER A 1 237 ? 8.281 -21.578 -4.02 1 94.69 237 SER A CA 1
ATOM 1907 C C . SER A 1 237 ? 9.766 -21.875 -4.211 1 94.69 237 SER A C 1
ATOM 1909 O O . SER A 1 237 ? 10.125 -22.953 -4.688 1 94.69 237 SER A O 1
ATOM 1911 N N . VAL A 1 238 ? 10.625 -20.953 -3.936 1 95.62 238 VAL A N 1
ATOM 1912 C CA . VAL A 1 238 ? 12.086 -21.016 -4.012 1 95.62 238 VAL A CA 1
ATOM 1913 C C . VAL A 1 238 ? 12.508 -21.469 -5.406 1 95.62 238 VAL A C 1
ATOM 1915 O O . VAL A 1 238 ? 13.281 -22.406 -5.555 1 95.62 238 VAL A O 1
ATOM 1918 N N . SER A 1 239 ? 11.906 -20.891 -6.461 1 97.81 239 SER A N 1
ATOM 1919 C CA . SER A 1 239 ? 12.211 -21.234 -7.848 1 97.81 239 SER A CA 1
ATOM 1920 C C . SER A 1 239 ? 13.523 -20.594 -8.297 1 97.81 239 SER A C 1
ATOM 1922 O O . SER A 1 239 ? 13.523 -19.734 -9.188 1 97.81 239 SER A O 1
ATOM 1924 N N . THR A 1 240 ? 14.602 -21.031 -7.668 1 98 240 THR A N 1
ATOM 1925 C CA . THR A 1 240 ? 15.969 -20.609 -7.965 1 98 240 THR A CA 1
ATOM 1926 C C . THR A 1 240 ? 16.641 -21.594 -8.922 1 98 240 THR A C 1
ATOM 1928 O O . THR A 1 240 ? 16.094 -22.672 -9.195 1 98 240 THR A O 1
ATOM 1931 N N . VAL A 1 241 ? 17.828 -21.172 -9.438 1 98.44 241 VAL A N 1
ATOM 1932 C CA . VAL A 1 241 ? 18.625 -22.078 -10.25 1 98.44 241 VAL A CA 1
ATOM 1933 C C . VAL A 1 241 ? 18.828 -23.406 -9.5 1 98.44 241 VAL A C 1
ATOM 1935 O O . VAL A 1 241 ? 18.688 -24.484 -10.078 1 98.44 241 VAL A O 1
ATOM 1938 N N . GLU A 1 242 ? 19.047 -23.359 -8.227 1 97.19 242 GLU A N 1
ATOM 1939 C CA . GLU A 1 242 ? 19.375 -24.516 -7.398 1 97.19 242 GLU A CA 1
ATOM 1940 C C . GLU A 1 242 ? 18.203 -25.484 -7.297 1 97.19 242 GLU A C 1
ATOM 1942 O O . GLU A 1 242 ? 18.391 -26.688 -7.148 1 97.19 242 GLU A O 1
ATOM 1947 N N . ASN A 1 243 ? 16.984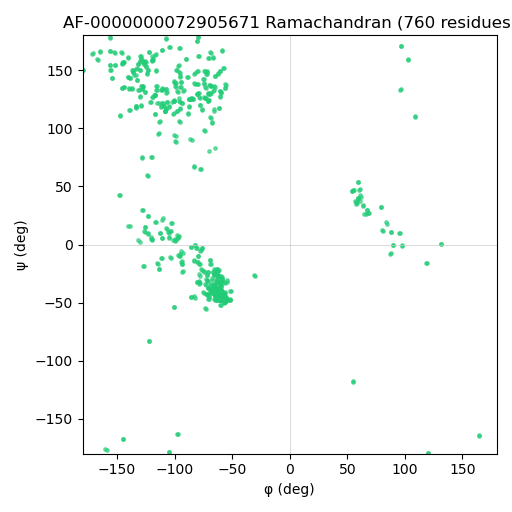 -24.953 -7.375 1 97.94 243 ASN A N 1
ATOM 1948 C CA . ASN A 1 243 ? 15.812 -25.766 -7.047 1 97.94 243 ASN A CA 1
ATOM 1949 C C . ASN A 1 243 ? 15.18 -26.375 -8.297 1 97.94 243 ASN A C 1
ATOM 1951 O O . ASN A 1 243 ? 14.336 -27.266 -8.195 1 97.94 243 ASN A O 1
ATOM 1955 N N . ILE A 1 244 ? 15.578 -25.984 -9.484 1 98.56 244 ILE A N 1
ATOM 1956 C CA . ILE A 1 244 ? 14.93 -26.375 -10.727 1 98.56 244 ILE A CA 1
ATOM 1957 C C . ILE A 1 244 ? 15.031 -27.891 -10.906 1 98.56 244 ILE A C 1
ATOM 1959 O O . ILE A 1 244 ? 14.039 -28.562 -11.211 1 98.56 244 ILE A O 1
ATOM 1963 N N . LYS A 1 245 ? 16.219 -28.422 -10.695 1 98.12 245 LYS A N 1
ATOM 1964 C CA . LYS A 1 245 ? 16.406 -29.859 -10.852 1 98.12 245 LYS A CA 1
ATOM 1965 C C . LYS A 1 245 ? 15.523 -30.625 -9.883 1 98.12 245 LYS A C 1
ATOM 1967 O O . LYS A 1 245 ? 14.984 -31.688 -10.227 1 98.12 245 LYS A O 1
ATOM 1972 N N . LYS A 1 246 ? 15.422 -30.141 -8.695 1 97.88 246 LYS A N 1
ATOM 1973 C CA . LYS A 1 246 ? 14.594 -30.781 -7.68 1 97.88 246 LYS A CA 1
ATOM 1974 C C . LYS A 1 246 ? 13.117 -30.766 -8.086 1 97.88 246 LYS A C 1
ATOM 1976 O O . LYS A 1 246 ? 12.414 -31.766 -7.918 1 97.88 246 LYS A O 1
ATOM 1981 N N . ILE A 1 247 ? 12.641 -29.641 -8.586 1 98.69 247 ILE A N 1
ATOM 1982 C CA . ILE A 1 247 ? 11.281 -29.547 -9.102 1 98.69 247 ILE A CA 1
ATOM 1983 C C . ILE A 1 247 ? 11.055 -30.609 -10.172 1 98.69 247 ILE A C 1
ATOM 1985 O O . ILE A 1 247 ? 10.07 -31.359 -10.109 1 98.69 247 ILE A O 1
ATOM 1989 N N . TYR A 1 248 ? 12 -30.734 -11.055 1 98.56 248 TYR A N 1
ATOM 1990 C CA . TYR A 1 248 ? 11.938 -31.719 -12.125 1 98.56 248 TYR A CA 1
ATOM 1991 C C . TYR A 1 248 ? 11.922 -33.125 -11.555 1 98.56 248 TYR A C 1
ATOM 1993 O O . TYR A 1 248 ? 11.148 -34 -12.008 1 98.56 248 TYR A O 1
ATOM 2001 N N . SER A 1 249 ? 12.742 -33.406 -10.57 1 98.44 249 SER A N 1
ATOM 2002 C CA . SER A 1 249 ? 12.898 -34.75 -10.016 1 98.44 249 SER A CA 1
ATOM 2003 C C . SER A 1 249 ? 11.602 -35.25 -9.383 1 98.44 249 SER A C 1
ATOM 2005 O O . SER A 1 249 ? 11.367 -36.438 -9.281 1 98.44 249 SER A O 1
ATOM 2007 N N . TYR A 1 250 ? 10.711 -34.344 -8.984 1 98.38 250 TYR A N 1
ATOM 2008 C CA . TYR A 1 250 ? 9.43 -34.719 -8.383 1 98.38 250 TYR A CA 1
ATOM 2009 C C . TYR A 1 250 ? 8.32 -34.688 -9.422 1 98.38 250 TYR A C 1
ATOM 2011 O O . TYR A 1 250 ? 7.141 -34.812 -9.086 1 98.38 250 TYR A O 1
ATOM 2019 N N . GLY A 1 251 ? 8.727 -34.5 -10.688 1 98.25 251 GLY A N 1
ATOM 2020 C CA . GLY A 1 251 ? 7.754 -34.531 -11.773 1 98.25 251 GLY A CA 1
ATOM 2021 C C . GLY A 1 251 ? 7.113 -33.188 -12.047 1 98.25 251 GLY A C 1
ATOM 2022 O O . GLY A 1 251 ? 6.129 -33.094 -12.781 1 98.25 251 GLY A O 1
ATOM 2023 N N . GLY A 1 252 ? 7.691 -32.094 -11.422 1 98.56 252 GLY A N 1
ATOM 2024 C CA . GLY A 1 252 ? 7.172 -30.766 -11.672 1 98.56 252 GLY A CA 1
ATOM 2025 C C . GLY A 1 252 ? 7.359 -30.312 -13.109 1 98.56 252 GLY A C 1
ATOM 2026 O O . GLY A 1 252 ? 8.359 -30.656 -13.75 1 98.56 252 GLY A O 1
ATOM 2027 N N . THR A 1 253 ? 6.355 -29.531 -13.609 1 98.69 253 THR A N 1
ATOM 2028 C CA . THR A 1 253 ? 6.406 -29.062 -14.992 1 98.69 253 THR A CA 1
ATOM 2029 C C . THR A 1 253 ? 6.578 -27.547 -15.047 1 98.69 253 THR A C 1
ATOM 2031 O O . THR A 1 253 ? 6.945 -27 -16.094 1 98.69 253 THR A O 1
ATOM 2034 N N . ASP A 1 254 ? 6.23 -26.875 -13.977 1 98.44 254 ASP A N 1
ATOM 2035 C CA . ASP A 1 254 ? 6.238 -25.422 -13.922 1 98.44 254 ASP A CA 1
ATOM 2036 C C . ASP A 1 254 ? 6.918 -24.922 -12.656 1 98.44 254 ASP A C 1
ATOM 2038 O O . ASP A 1 254 ? 6.789 -25.531 -11.594 1 98.44 254 ASP A O 1
ATOM 2042 N N . ALA A 1 255 ? 7.648 -23.875 -12.742 1 98.62 255 ALA A N 1
ATOM 2043 C CA . ALA A 1 255 ? 8.18 -23.109 -11.625 1 98.62 255 ALA A CA 1
ATOM 2044 C C . ALA A 1 255 ? 7.785 -21.641 -11.727 1 98.62 255 ALA A C 1
ATOM 2046 O O . ALA A 1 255 ? 7.391 -21.172 -12.797 1 98.62 255 ALA A O 1
ATOM 2047 N N . GLU A 1 256 ? 7.789 -20.984 -10.625 1 98.81 256 GLU A N 1
ATOM 2048 C CA . GLU A 1 256 ? 7.34 -19.594 -10.602 1 98.81 256 GLU A CA 1
ATOM 2049 C C . GLU A 1 256 ? 8.375 -18.688 -9.938 1 98.81 256 GLU A C 1
ATOM 2051 O O . GLU A 1 256 ? 8.195 -18.25 -8.797 1 98.81 256 GLU A O 1
ATOM 2056 N N . PRO A 1 257 ? 9.461 -18.406 -10.664 1 98.81 257 PRO A N 1
ATOM 2057 C CA . PRO A 1 257 ? 10.469 -17.531 -10.07 1 98.81 257 PRO A CA 1
ATOM 2058 C C . PRO A 1 257 ? 9.922 -16.141 -9.734 1 98.81 257 PRO A C 1
ATOM 2060 O O . PRO A 1 257 ? 9.25 -15.523 -10.562 1 98.81 257 PRO A O 1
ATOM 2063 N N . GLY A 1 258 ? 10.094 -15.688 -8.516 1 98.44 258 GLY A N 1
ATOM 2064 C CA . GLY A 1 258 ? 9.812 -14.359 -8.008 1 98.44 258 GLY A CA 1
ATOM 2065 C C . GLY A 1 258 ? 11.023 -13.68 -7.41 1 98.44 258 GLY A C 1
ATOM 2066 O O . GLY A 1 258 ? 11.82 -13.07 -8.125 1 98.44 258 GLY A O 1
ATOM 2067 N N . HIS A 1 259 ? 11.305 -14.016 -6.105 1 98.31 259 HIS A N 1
ATOM 2068 C CA . HIS A 1 259 ? 12.469 -13.453 -5.43 1 98.31 259 HIS A CA 1
ATOM 2069 C C . HIS A 1 259 ? 13.766 -13.938 -6.062 1 98.31 259 HIS A C 1
ATOM 2071 O O . HIS A 1 259 ? 14.797 -13.273 -5.961 1 98.31 259 HIS A O 1
ATOM 2077 N N . ALA A 1 260 ? 13.727 -15.102 -6.699 1 98.5 260 ALA A N 1
ATOM 2078 C CA . ALA A 1 260 ? 14.922 -15.586 -7.387 1 98.5 260 ALA A CA 1
ATOM 2079 C C . ALA A 1 260 ? 15.367 -14.602 -8.469 1 98.5 260 ALA A C 1
ATOM 2081 O O . ALA A 1 260 ? 16.562 -14.445 -8.711 1 98.5 260 ALA A O 1
ATOM 2082 N N . LEU A 1 261 ? 14.391 -13.906 -9.047 1 98.88 261 LEU A N 1
ATOM 2083 C CA . LEU A 1 261 ? 14.68 -12.945 -10.109 1 98.88 261 LEU A CA 1
ATOM 2084 C C . LEU A 1 261 ? 15.484 -11.766 -9.57 1 98.88 261 LEU A C 1
ATOM 2086 O O . LEU A 1 261 ? 16.203 -11.109 -10.32 1 98.88 261 LEU A O 1
ATOM 2090 N N . THR A 1 262 ? 15.383 -11.523 -8.242 1 98.69 262 THR A N 1
ATOM 2091 C CA . THR A 1 262 ? 16.078 -10.398 -7.637 1 98.69 262 THR A CA 1
ATOM 2092 C C . THR A 1 262 ? 17.203 -10.883 -6.727 1 98.69 262 THR A C 1
ATOM 2094 O O . THR A 1 262 ? 17.812 -10.094 -6.004 1 98.69 262 THR A O 1
ATOM 2097 N N . GLY A 1 263 ? 17.422 -12.18 -6.734 1 98.06 263 GLY A N 1
ATOM 2098 C CA . GLY A 1 263 ? 18.484 -12.727 -5.906 1 98.06 263 GLY A CA 1
ATOM 2099 C C . GLY A 1 263 ? 18.25 -12.523 -4.422 1 98.06 263 GLY A C 1
ATOM 2100 O O . GLY A 1 263 ? 19.203 -12.32 -3.662 1 98.06 263 GLY A O 1
ATOM 2101 N N . THR A 1 264 ? 16.984 -12.547 -3.996 1 96.94 264 THR A N 1
ATOM 2102 C CA . THR A 1 264 ? 16.672 -12.234 -2.605 1 96.94 264 THR A CA 1
ATOM 2103 C C . THR A 1 264 ? 15.82 -13.328 -1.984 1 96.94 264 THR A C 1
ATOM 2105 O O . THR A 1 264 ? 14.938 -13.047 -1.171 1 96.94 264 THR A O 1
ATOM 2108 N N . THR A 1 265 ? 15.945 -14.586 -2.414 1 96.19 265 THR A N 1
ATOM 2109 C CA . THR A 1 265 ? 15.406 -15.711 -1.664 1 96.19 265 THR A CA 1
ATOM 2110 C C . THR A 1 265 ? 16.219 -15.953 -0.393 1 96.19 265 THR A C 1
ATOM 2112 O O . THR A 1 265 ? 17.344 -15.477 -0.272 1 96.19 265 THR A O 1
ATOM 2115 N N . PRO A 1 266 ? 15.617 -16.656 0.547 1 92.69 266 PRO A N 1
ATOM 2116 C CA . PRO A 1 266 ? 16.406 -16.969 1.743 1 92.69 266 PRO A CA 1
ATOM 2117 C C . PRO A 1 266 ? 17.719 -17.672 1.416 1 92.69 266 PRO A C 1
ATOM 2119 O O . PRO A 1 266 ? 18.734 -17.438 2.088 1 92.69 266 PRO A O 1
ATOM 2122 N N . LEU A 1 267 ? 17.75 -18.406 0.395 1 91.56 267 LEU A N 1
ATOM 2123 C CA . LEU A 1 267 ? 18.969 -19.062 -0.068 1 91.56 267 LEU A CA 1
ATOM 2124 C C . LEU A 1 267 ? 20.016 -18.031 -0.488 1 91.56 267 LEU A C 1
ATOM 2126 O O . LEU A 1 267 ? 21.219 -18.234 -0.281 1 91.56 267 LEU A O 1
ATOM 2130 N N . ASN A 1 268 ? 19.609 -16.891 -1.02 1 92.25 268 ASN A N 1
ATOM 2131 C CA . ASN A 1 268 ? 20.484 -15.906 -1.636 1 92.25 268 ASN A CA 1
ATOM 2132 C C . ASN A 1 268 ? 21.156 -15.023 -0.588 1 92.25 268 ASN A C 1
ATOM 2134 O O . ASN A 1 268 ? 21.969 -14.172 -0.924 1 92.25 268 ASN A O 1
ATOM 2138 N N . ILE A 1 269 ? 20.844 -15.203 0.679 1 89.31 269 ILE A N 1
ATOM 2139 C CA . ILE A 1 269 ? 21.453 -14.398 1.738 1 89.31 269 ILE A CA 1
ATOM 2140 C C . ILE A 1 269 ? 22.953 -14.602 1.75 1 89.31 269 ILE A C 1
ATOM 2142 O O . ILE A 1 269 ? 23.719 -13.641 1.824 1 89.31 269 ILE A O 1
ATOM 2146 N N . ASP A 1 270 ? 23.406 -15.828 1.598 1 85 270 ASP A N 1
ATOM 2147 C CA . ASP A 1 270 ? 24.844 -16.078 1.711 1 85 270 ASP A CA 1
ATOM 2148 C C . ASP A 1 270 ? 25.359 -16.891 0.531 1 85 270 ASP A C 1
ATOM 2150 O O . ASP A 1 270 ? 26.547 -17.219 0.464 1 85 270 ASP A O 1
ATOM 2154 N N . SER A 1 271 ? 24.438 -17.172 -0.393 1 88.12 271 SER A N 1
ATOM 2155 C CA . SER A 1 271 ? 24.828 -18.062 -1.474 1 88.12 271 SER A CA 1
ATOM 2156 C C . SER A 1 271 ? 23.938 -17.906 -2.693 1 88.12 271 SER A C 1
ATOM 2158 O O . SER A 1 271 ? 23.156 -16.953 -2.766 1 88.12 271 SER A O 1
ATOM 2160 N N . GLY A 1 272 ? 24.219 -18.75 -3.662 1 90.62 272 GLY A N 1
ATOM 2161 C CA . GLY A 1 272 ? 23.359 -18.812 -4.84 1 90.62 272 GLY A CA 1
ATOM 2162 C C . GLY A 1 272 ? 23.953 -18.109 -6.043 1 90.62 272 GLY A C 1
ATOM 2163 O O . GLY A 1 272 ? 24.734 -17.172 -5.891 1 90.62 272 GLY A O 1
ATOM 2164 N N . ILE A 1 273 ? 23.453 -18.516 -7.137 1 96.44 273 ILE A N 1
ATOM 2165 C CA . ILE A 1 273 ? 23.875 -17.953 -8.414 1 96.44 273 ILE A CA 1
ATOM 2166 C C . ILE A 1 273 ? 23.266 -16.562 -8.594 1 96.44 273 ILE A C 1
ATOM 2168 O O . ILE A 1 273 ? 23.922 -15.648 -9.102 1 96.44 273 ILE A O 1
ATOM 2172 N N . GLU A 1 274 ? 22.016 -16.453 -8.211 1 98.12 274 GLU A N 1
ATOM 2173 C CA . GLU A 1 274 ? 21.328 -15.164 -8.297 1 98.12 274 GLU A CA 1
ATOM 2174 C C . GLU A 1 274 ? 21.891 -14.172 -7.285 1 98.12 274 GLU A C 1
ATOM 2176 O O . GLU A 1 274 ? 22.141 -14.531 -6.133 1 98.12 274 GLU A O 1
ATOM 2181 N N . ILE A 1 275 ? 22.078 -12.992 -7.664 1 96.88 275 ILE A N 1
ATOM 2182 C CA . ILE A 1 275 ? 22.609 -12.008 -6.719 1 96.88 275 ILE A CA 1
ATOM 2183 C C . ILE A 1 275 ? 21.609 -10.867 -6.559 1 96.88 275 ILE A C 1
ATOM 2185 O O . ILE A 1 275 ? 20.766 -10.633 -7.438 1 96.88 275 ILE A O 1
ATOM 2189 N N . PRO A 1 276 ? 21.688 -10.117 -5.453 1 98.19 276 PRO A N 1
ATOM 2190 C CA . PRO A 1 276 ? 20.703 -9.07 -5.16 1 98.19 276 PRO A CA 1
ATOM 2191 C C . PRO A 1 276 ? 20.656 -7.996 -6.246 1 98.19 276 PRO A C 1
ATOM 2193 O O . PRO A 1 276 ? 21.688 -7.48 -6.664 1 98.19 276 PRO A O 1
ATOM 2196 N N . ALA A 1 277 ? 19.375 -7.703 -6.676 1 98.75 277 ALA A N 1
ATOM 2197 C CA . ALA A 1 277 ? 19.172 -6.801 -7.805 1 98.75 277 ALA A CA 1
ATOM 2198 C C . ALA A 1 277 ? 18.281 -5.629 -7.422 1 98.75 277 ALA A C 1
ATOM 2200 O O . ALA A 1 277 ? 17.812 -4.891 -8.289 1 98.75 277 ALA A O 1
ATOM 2201 N N . TYR A 1 278 ? 17.969 -5.48 -6.137 1 98.81 278 TYR A N 1
ATOM 2202 C CA . TYR A 1 278 ? 17.25 -4.277 -5.738 1 98.81 278 TYR A CA 1
ATOM 2203 C C . TYR A 1 278 ? 17.766 -3.752 -4.406 1 98.81 278 TYR A C 1
ATOM 2205 O O . TYR A 1 278 ? 18.453 -4.461 -3.676 1 98.81 278 TYR A O 1
ATOM 2213 N N . LEU A 1 279 ? 17.5 -2.547 -4.137 1 98.81 279 LEU A N 1
ATOM 2214 C CA . LEU A 1 279 ? 17.75 -1.876 -2.867 1 98.81 279 LEU A CA 1
ATOM 2215 C C . LEU A 1 279 ? 16.672 -0.85 -2.566 1 98.81 279 LEU A C 1
ATOM 2217 O O . LEU A 1 279 ? 15.906 -0.469 -3.455 1 98.81 279 LEU A O 1
ATOM 2221 N N . TYR A 1 280 ? 16.469 -0.532 -1.305 1 98.81 280 TYR A N 1
ATOM 2222 C CA . TYR A 1 280 ? 15.602 0.545 -0.836 1 98.81 280 TYR A CA 1
ATOM 2223 C C . TYR A 1 280 ? 16.422 1.774 -0.456 1 98.81 280 TYR A C 1
ATOM 2225 O O . TYR A 1 280 ? 17.391 1.674 0.3 1 98.81 280 TYR A O 1
ATOM 2233 N N . ILE A 1 281 ? 16.109 2.949 -1.088 1 98.88 281 ILE A N 1
ATOM 2234 C CA . ILE A 1 281 ? 16.875 4.156 -0.798 1 98.88 281 ILE A CA 1
ATOM 2235 C C . ILE A 1 281 ? 15.961 5.203 -0.159 1 98.88 281 ILE A C 1
ATOM 2237 O O . ILE A 1 281 ? 14.812 5.375 -0.576 1 98.88 281 ILE A O 1
ATOM 2241 N N . SER A 1 282 ? 16.453 5.848 0.864 1 98.88 282 SER A N 1
ATOM 2242 C CA . SER A 1 282 ? 15.758 6.918 1.582 1 98.88 282 SER A CA 1
ATOM 2243 C C . SER A 1 282 ? 16.734 7.984 2.059 1 98.88 282 SER A C 1
ATOM 2245 O O . SER A 1 282 ? 17.828 8.117 1.514 1 98.88 282 SER A O 1
ATOM 2247 N N . GLU A 1 283 ? 16.219 8.828 2.924 1 98.88 283 GLU A N 1
ATOM 2248 C CA . GLU A 1 283 ? 16.969 9.992 3.371 1 98.88 283 GLU A CA 1
ATOM 2249 C C . GLU A 1 283 ? 16.703 10.297 4.84 1 98.88 283 GLU A C 1
ATOM 2251 O O . GLU A 1 283 ? 15.555 10.242 5.289 1 98.88 283 GLU A O 1
ATOM 2256 N N . ILE A 1 284 ? 17.797 10.602 5.625 1 98.81 284 ILE A N 1
ATOM 2257 C CA . ILE A 1 284 ? 17.578 11.047 7 1 98.81 284 ILE A CA 1
ATOM 2258 C C . ILE A 1 284 ? 16.766 12.344 7.004 1 98.81 284 ILE A C 1
ATOM 2260 O O . ILE A 1 284 ? 17.203 13.352 6.457 1 98.81 284 ILE A O 1
ATOM 2264 N N . SER A 1 285 ? 15.625 12.305 7.566 1 98.75 285 SER A N 1
ATOM 2265 C CA . SER A 1 285 ? 14.727 13.453 7.621 1 98.75 285 SER A CA 1
ATOM 2266 C C . SER A 1 285 ? 15.039 14.352 8.812 1 98.75 285 SER A C 1
ATOM 2268 O O . SER A 1 285 ? 15.055 15.57 8.688 1 98.75 285 SER A O 1
ATOM 2270 N N . HIS A 1 286 ? 15.234 13.727 9.945 1 98.69 286 HIS A N 1
ATOM 2271 C CA . HIS A 1 286 ? 15.453 14.477 11.18 1 98.69 286 HIS A CA 1
ATOM 2272 C C . HIS A 1 286 ? 16.016 13.57 12.273 1 98.69 286 HIS A C 1
ATOM 2274 O O . HIS A 1 286 ? 16.125 12.359 12.086 1 98.69 286 HIS A O 1
ATOM 2280 N N . VAL A 1 287 ? 16.484 14.195 13.273 1 97.75 287 VAL A N 1
ATOM 2281 C CA . VAL A 1 287 ? 16.922 13.523 14.492 1 97.75 287 VAL A CA 1
ATOM 2282 C C . VAL A 1 287 ? 15.977 13.859 15.641 1 97.75 287 VAL A C 1
ATOM 2284 O O . VAL A 1 287 ? 15.555 15.008 15.797 1 97.75 287 VAL A O 1
ATOM 2287 N N . PHE A 1 288 ? 15.539 12.945 16.375 1 96.19 288 PHE A N 1
ATOM 2288 C CA . PHE A 1 288 ? 14.703 13.125 17.562 1 96.19 288 PHE A CA 1
ATOM 2289 C C . PHE A 1 288 ? 15.227 12.281 18.719 1 96.19 288 PHE A C 1
ATOM 2291 O O . PHE A 1 288 ? 15.297 11.055 18.625 1 96.19 288 PHE A O 1
ATOM 2298 N N . LYS A 1 289 ? 15.609 12.992 19.766 1 92.06 289 LYS A N 1
ATOM 2299 C CA . LYS A 1 289 ? 16.328 12.367 20.859 1 92.06 289 LYS A CA 1
ATOM 2300 C C . LYS A 1 289 ? 17.578 11.633 20.375 1 92.06 289 LYS A C 1
ATOM 2302 O O . LYS A 1 289 ? 18.422 12.227 19.719 1 92.06 289 LYS A O 1
ATOM 2307 N N . ASN A 1 290 ? 17.672 10.352 20.531 1 94.44 290 ASN A N 1
ATOM 2308 C CA . ASN A 1 290 ? 18.906 9.664 20.188 1 94.44 290 ASN A CA 1
ATOM 2309 C C . ASN A 1 290 ? 18.719 8.773 18.953 1 94.44 290 ASN A C 1
ATOM 2311 O O . ASN A 1 290 ? 19.469 7.812 18.766 1 94.44 290 ASN A O 1
ATOM 2315 N N . ASN A 1 291 ? 17.734 9.07 18.188 1 97 291 ASN A N 1
ATOM 2316 C CA . ASN A 1 291 ? 17.484 8.305 16.969 1 97 291 ASN A CA 1
ATOM 2317 C C . ASN A 1 291 ? 17.453 9.211 15.734 1 97 291 ASN A C 1
ATOM 2319 O O . ASN A 1 291 ? 17.125 10.391 15.836 1 97 291 ASN A O 1
ATOM 2323 N N . SER A 1 292 ? 17.859 8.719 14.648 1 98.31 292 SER A N 1
ATOM 2324 C CA . SER A 1 292 ? 17.641 9.336 13.344 1 98.31 292 SER A CA 1
ATOM 2325 C C . SER A 1 292 ? 16.469 8.688 12.617 1 98.31 292 SER A C 1
ATOM 2327 O O . SER A 1 292 ? 16.281 7.473 12.695 1 98.31 292 SER A O 1
ATOM 2329 N N . TYR A 1 293 ? 15.734 9.539 12.016 1 98.62 293 TYR A N 1
ATOM 2330 C CA . TYR A 1 293 ? 14.547 9.078 11.312 1 98.62 293 TYR A CA 1
ATOM 2331 C C . TYR A 1 293 ? 14.664 9.328 9.812 1 98.62 293 TYR A C 1
ATOM 2333 O O . TYR A 1 293 ? 15.141 10.383 9.391 1 98.62 293 TYR A O 1
ATOM 2341 N N . PHE A 1 294 ? 14.344 8.305 9.016 1 98.75 294 PHE A N 1
ATOM 2342 C CA . PHE A 1 294 ? 14.336 8.453 7.566 1 98.75 294 PHE A CA 1
ATOM 2343 C C . PHE A 1 294 ? 12.945 8.172 7 1 98.75 294 PHE A C 1
ATOM 2345 O O . PHE A 1 294 ? 12.102 7.586 7.676 1 98.75 294 PHE A O 1
ATOM 2352 N N . TYR A 1 295 ? 12.695 8.688 5.809 1 98.81 295 TYR A N 1
ATOM 2353 C CA . TYR A 1 295 ? 11.375 8.594 5.207 1 98.81 295 TYR A CA 1
ATOM 2354 C C . TYR A 1 295 ? 10.969 7.137 5.016 1 98.81 295 TYR A C 1
ATOM 2356 O O . TYR A 1 295 ? 11.758 6.324 4.523 1 98.81 295 TYR A O 1
ATOM 2364 N N . GLY A 1 296 ? 9.734 6.805 5.438 1 98.38 296 GLY A N 1
ATOM 2365 C CA . GLY A 1 2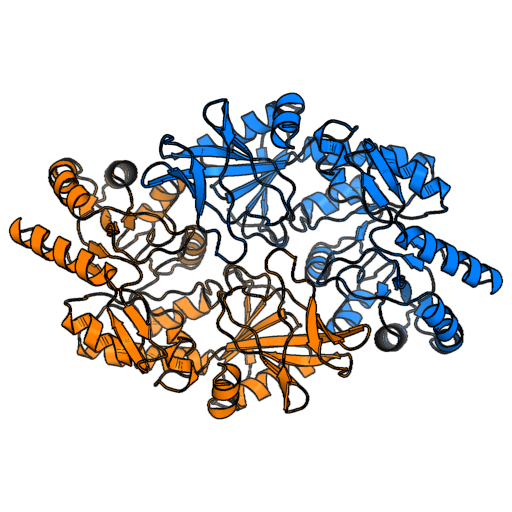96 ? 9.203 5.461 5.289 1 98.38 296 GLY A CA 1
ATOM 2366 C C . GLY A 1 296 ? 8.32 5.297 4.066 1 98.38 296 GLY A C 1
ATOM 2367 O O . GLY A 1 296 ? 8.414 6.078 3.119 1 98.38 296 GLY A O 1
ATOM 2368 N N . GLY A 1 297 ? 7.527 4.246 4.031 1 98.06 297 GLY A N 1
ATOM 2369 C CA . GLY A 1 297 ? 6.625 3.916 2.941 1 98.06 297 GLY A CA 1
ATOM 2370 C C . GLY A 1 297 ? 6.945 2.586 2.285 1 98.06 297 GLY A C 1
ATOM 2371 O O . GLY A 1 297 ? 6.109 2.025 1.571 1 98.06 297 GLY A O 1
ATOM 2372 N N . GLY A 1 298 ? 8.133 2.121 2.564 1 98.31 298 GLY A N 1
ATOM 2373 C CA . GLY A 1 298 ? 8.594 0.91 1.903 1 98.31 298 GLY A CA 1
ATOM 2374 C C . GLY A 1 298 ? 8.75 -0.267 2.848 1 98.31 298 GLY A C 1
ATOM 2375 O O . GLY A 1 298 ? 9.258 -1.321 2.461 1 98.31 298 GLY A O 1
ATOM 2376 N N . TYR A 1 299 ? 8.266 -0.119 4.094 1 97.62 299 TYR A N 1
ATOM 2377 C CA . TYR A 1 299 ? 8.406 -1.16 5.105 1 97.62 299 TYR A CA 1
ATOM 2378 C C . TYR A 1 299 ? 7.516 -2.355 4.789 1 97.62 299 TYR A C 1
ATOM 2380 O O . TYR A 1 299 ? 6.32 -2.197 4.535 1 97.62 299 TYR A O 1
ATOM 2388 N N . TYR A 1 300 ? 8.148 -3.484 4.699 1 97.88 300 TYR A N 1
ATOM 2389 C CA . TYR A 1 300 ? 7.453 -4.766 4.637 1 97.88 300 TYR A CA 1
ATOM 2390 C C . TYR A 1 300 ? 7.645 -5.547 5.93 1 97.88 300 TYR A C 1
ATOM 2392 O O . TYR A 1 300 ? 8.758 -5.949 6.262 1 97.88 300 TYR A O 1
ATOM 2400 N N . PRO A 1 301 ? 6.578 -5.879 6.672 1 95.69 301 PRO A N 1
ATOM 2401 C CA . PRO A 1 301 ? 6.68 -6.352 8.055 1 95.69 301 PRO A CA 1
ATOM 2402 C C . PRO A 1 301 ? 7.457 -7.664 8.172 1 95.69 301 PRO A C 1
ATOM 2404 O O . PRO A 1 301 ? 8.125 -7.902 9.18 1 95.69 301 PRO A O 1
ATOM 2407 N N . ARG A 1 302 ? 7.465 -8.43 7.195 1 94.62 302 ARG A N 1
ATOM 2408 C CA . ARG A 1 302 ? 8.102 -9.734 7.301 1 94.62 302 ARG A CA 1
ATOM 2409 C C . ARG A 1 302 ? 9.453 -9.742 6.59 1 94.62 302 ARG A C 1
ATOM 2411 O O . ARG A 1 302 ? 10.008 -10.812 6.309 1 94.62 302 ARG A O 1
ATOM 2418 N N . GLY A 1 303 ? 9.914 -8.57 6.223 1 94.12 303 GLY A N 1
ATOM 2419 C CA . GLY A 1 303 ? 11.117 -8.453 5.418 1 94.12 303 GLY A CA 1
ATOM 2420 C C . GLY A 1 303 ? 12.391 -8.516 6.242 1 94.12 303 GLY A C 1
ATOM 2421 O O . GLY A 1 303 ? 13.492 -8.625 5.691 1 94.12 303 GLY A O 1
ATOM 2422 N N . HIS A 1 304 ? 12.234 -8.375 7.582 1 89 304 HIS A N 1
ATOM 2423 C CA . HIS A 1 304 ? 13.375 -8.414 8.484 1 89 304 HIS A CA 1
ATOM 2424 C C . HIS A 1 304 ? 14.359 -7.293 8.172 1 89 304 HIS A C 1
ATOM 2426 O O . HIS A 1 304 ? 15.555 -7.543 7.988 1 89 304 HIS A O 1
ATOM 2432 N N . MET A 1 305 ? 13.828 -6.148 8.023 1 94 305 MET A N 1
ATOM 2433 C CA . MET A 1 305 ? 14.664 -4.969 7.82 1 94 305 MET A CA 1
ATOM 2434 C C . MET A 1 305 ? 15.469 -4.652 9.078 1 94 305 MET A C 1
ATOM 2436 O O . MET A 1 305 ? 14.93 -4.117 10.047 1 94 305 MET A O 1
ATOM 2440 N N . LYS A 1 306 ? 16.781 -4.938 9.109 1 94.31 306 LYS A N 1
ATOM 2441 C CA . LYS A 1 306 ? 17.547 -4.824 10.344 1 94.31 306 LYS A CA 1
ATOM 2442 C C . LYS A 1 306 ? 18.781 -3.955 10.156 1 94.31 306 LYS A C 1
ATOM 2444 O O . LYS A 1 306 ? 19.375 -3.49 11.125 1 94.31 306 LYS A O 1
ATOM 2449 N N . HIS A 1 307 ? 19.172 -3.764 8.906 1 95.62 307 HIS A N 1
ATOM 2450 C CA . HIS A 1 307 ? 20.422 -3.061 8.664 1 95.62 307 HIS A CA 1
ATOM 2451 C C . HIS A 1 307 ? 20.281 -2.035 7.547 1 95.62 307 HIS A C 1
ATOM 2453 O O . HIS A 1 307 ? 19.438 -2.205 6.648 1 95.62 307 HIS A O 1
ATOM 2459 N N . GLY A 1 308 ? 21.031 -0.991 7.668 1 97.12 308 GLY A N 1
ATOM 2460 C CA . GLY A 1 308 ? 21.172 0.03 6.641 1 97.12 308 GLY A CA 1
ATOM 2461 C C . GLY A 1 308 ? 22.625 0.354 6.328 1 97.12 308 GLY A C 1
ATOM 2462 O O . GLY A 1 308 ? 23.531 -0.122 7.008 1 97.12 308 GLY A O 1
ATOM 2463 N N . TYR A 1 309 ? 22.812 0.954 5.219 1 97.88 309 TYR A N 1
ATOM 2464 C CA . TYR A 1 309 ? 24.125 1.423 4.773 1 97.88 309 TYR A CA 1
ATOM 2465 C C . TYR A 1 309 ? 24.141 2.939 4.629 1 97.88 309 TYR A C 1
ATOM 2467 O O . TYR A 1 309 ? 23.422 3.498 3.795 1 97.88 309 TYR A O 1
ATOM 2475 N N . ILE A 1 310 ? 24.875 3.658 5.457 1 97.75 310 ILE A N 1
ATOM 2476 C CA . ILE A 1 310 ? 24.984 5.113 5.477 1 97.75 310 ILE A CA 1
ATOM 2477 C C . ILE A 1 310 ? 26.391 5.523 5.879 1 97.75 310 ILE A C 1
ATOM 2479 O O . ILE A 1 310 ? 26.984 4.918 6.773 1 97.75 310 ILE A O 1
ATOM 2483 N N . ASP A 1 311 ? 27.016 6.465 5.207 1 95.31 311 ASP A N 1
ATOM 2484 C CA . ASP A 1 311 ? 28.359 6.953 5.484 1 95.31 311 ASP A CA 1
ATOM 2485 C C . ASP A 1 311 ? 29.375 5.82 5.402 1 95.31 311 ASP A C 1
ATOM 2487 O O . ASP A 1 311 ? 30.25 5.691 6.273 1 95.31 311 ASP A O 1
ATOM 2491 N N . ASN A 1 312 ? 29.141 4.922 4.492 1 95.25 312 ASN A N 1
ATOM 2492 C CA . ASN A 1 312 ? 30.047 3.809 4.199 1 95.25 312 ASN A CA 1
ATOM 2493 C C . ASN A 1 312 ? 30.109 2.822 5.363 1 95.25 312 ASN A C 1
ATOM 2495 O O . ASN A 1 312 ? 31.109 2.125 5.531 1 95.25 312 ASN A O 1
ATOM 2499 N N . GLU A 1 313 ? 29.062 2.783 6.105 1 95.69 313 GLU A N 1
ATOM 2500 C CA . GLU A 1 313 ? 29 1.852 7.227 1 95.69 313 GLU A CA 1
ATOM 2501 C C . GLU A 1 313 ? 27.656 1.134 7.273 1 95.69 313 GLU A C 1
ATOM 2503 O O . GLU A 1 313 ? 26.625 1.708 6.914 1 95.69 313 GLU A O 1
ATOM 2508 N N . ILE A 1 314 ? 27.75 -0.105 7.711 1 95.94 314 ILE A N 1
ATOM 2509 C CA . ILE A 1 314 ? 26.516 -0.847 7.988 1 95.94 314 ILE A CA 1
ATOM 2510 C C . ILE A 1 314 ? 26.016 -0.509 9.391 1 95.94 314 ILE A C 1
ATOM 2512 O O . ILE A 1 314 ? 26.781 -0.563 10.359 1 95.94 314 ILE A O 1
ATOM 2516 N N . VAL A 1 315 ? 24.797 -0.07 9.5 1 96.38 315 VAL A N 1
ATOM 2517 C CA . VAL A 1 315 ? 24.234 0.353 10.766 1 96.38 315 VAL A CA 1
ATOM 2518 C C . VAL A 1 315 ? 22.984 -0.471 11.07 1 96.38 315 VAL A C 1
ATOM 2520 O O . VAL A 1 315 ? 22.453 -1.16 10.195 1 96.38 315 VAL A O 1
ATOM 2523 N N . ASN A 1 316 ? 22.5 -0.439 12.297 1 95.31 316 ASN A N 1
ATOM 2524 C CA . ASN A 1 316 ? 21.281 -1.143 12.711 1 95.31 316 ASN A CA 1
ATOM 2525 C C . ASN A 1 316 ? 20.047 -0.256 12.586 1 95.31 316 ASN A C 1
ATOM 2527 O O . ASN A 1 316 ? 20.078 0.918 12.961 1 95.31 316 ASN A O 1
ATOM 2531 N N . VAL A 1 317 ? 19.047 -0.801 12.008 1 96.69 317 VAL A N 1
ATOM 2532 C CA . VAL A 1 317 ? 17.766 -0.119 11.898 1 96.69 317 VAL A CA 1
ATOM 2533 C C . VAL A 1 317 ? 16.812 -0.652 12.969 1 96.69 317 VAL A C 1
ATOM 2535 O O . VAL A 1 317 ? 16.797 -1.85 13.258 1 96.69 317 VAL A O 1
ATOM 2538 N N . ASN A 1 318 ? 16.016 0.236 13.57 1 97 318 ASN A N 1
ATOM 2539 C CA . ASN A 1 318 ? 15.102 -0.138 14.641 1 97 318 ASN A CA 1
ATOM 2540 C C . ASN A 1 318 ? 13.914 -0.934 14.109 1 97 318 ASN A C 1
ATOM 2542 O O . ASN A 1 318 ? 13.484 -0.728 12.977 1 97 318 ASN A O 1
ATOM 2546 N N . ASN A 1 319 ? 13.461 -1.847 14.953 1 95.88 319 ASN A N 1
ATOM 2547 C CA . ASN A 1 319 ? 12.219 -2.541 14.633 1 95.88 319 ASN A CA 1
ATOM 2548 C C . ASN A 1 319 ? 11.047 -1.57 14.523 1 95.88 319 ASN A C 1
ATOM 2550 O O . ASN A 1 319 ? 11.023 -0.537 15.195 1 95.88 319 ASN A O 1
ATOM 2554 N N . PHE A 1 320 ? 10.133 -1.899 13.703 1 95.88 320 PHE A N 1
ATOM 2555 C CA . PHE A 1 320 ? 8.953 -1.072 13.508 1 95.88 320 PHE A CA 1
ATOM 2556 C C . PHE A 1 320 ? 7.68 -1.902 13.656 1 95.88 320 PHE A C 1
ATOM 2558 O O . PHE A 1 320 ? 7.582 -2.996 13.094 1 95.88 320 PHE A O 1
ATOM 2565 N N . ASN A 1 321 ? 6.723 -1.417 14.383 1 95.5 321 ASN A N 1
ATOM 2566 C CA . ASN A 1 321 ? 5.461 -2.107 14.625 1 95.5 321 ASN A CA 1
ATOM 2567 C C . ASN A 1 321 ? 4.562 -2.076 13.391 1 95.5 321 ASN A C 1
ATOM 2569 O O . ASN A 1 321 ? 4.191 -1.001 12.914 1 95.5 321 ASN A O 1
ATOM 2573 N N . ALA A 1 322 ? 4.125 -3.234 12.969 1 95.69 322 ALA A N 1
ATOM 2574 C CA . ALA A 1 322 ? 3.387 -3.377 11.719 1 95.69 322 ALA A CA 1
ATOM 2575 C C . ALA A 1 322 ? 2.006 -2.732 11.82 1 95.69 322 ALA A C 1
ATOM 2577 O O . ALA A 1 322 ? 1.342 -2.508 10.805 1 95.69 322 ALA A O 1
ATOM 2578 N N . THR A 1 323 ? 1.512 -2.447 13.016 1 96.25 323 THR A N 1
ATOM 2579 C CA . THR A 1 323 ? 0.182 -1.868 13.164 1 96.25 323 THR A CA 1
ATOM 2580 C C . THR A 1 323 ? 0.209 -0.367 12.891 1 96.25 323 THR A C 1
ATOM 2582 O O . THR A 1 323 ? -0.84 0.256 12.711 1 96.25 323 THR A O 1
ATOM 2585 N N . ASN A 1 324 ? 1.363 0.263 12.859 1 96.81 324 ASN A N 1
ATOM 2586 C CA . ASN A 1 324 ? 1.49 1.701 12.648 1 96.81 324 ASN A CA 1
ATOM 2587 C C . ASN A 1 324 ? 1.836 2.027 11.203 1 96.81 324 ASN A C 1
ATOM 2589 O O . ASN A 1 324 ? 2.41 1.197 10.492 1 96.81 324 ASN A O 1
ATOM 2593 N N . ILE A 1 325 ? 1.386 3.207 10.773 1 97.19 325 ILE A N 1
ATOM 2594 C CA . ILE A 1 325 ? 1.796 3.688 9.461 1 97.19 325 ILE A CA 1
ATOM 2595 C C . ILE A 1 325 ? 3.275 4.062 9.484 1 97.19 325 ILE A C 1
ATOM 2597 O O . ILE A 1 325 ? 3.73 4.758 10.398 1 97.19 325 ILE A O 1
ATOM 2601 N N . ASP A 1 326 ? 4 3.586 8.562 1 97.25 326 ASP A N 1
ATOM 2602 C CA . ASP A 1 326 ? 5.434 3.84 8.492 1 97.25 326 ASP A CA 1
ATOM 2603 C C . ASP A 1 326 ? 5.723 5.176 7.812 1 97.25 326 ASP A C 1
ATOM 2605 O O . ASP A 1 326 ? 6.418 5.223 6.797 1 97.25 326 ASP A O 1
ATOM 2609 N N . TYR A 1 327 ? 5.32 6.238 8.492 1 98.25 327 TYR A N 1
ATOM 2610 C CA . TYR A 1 327 ? 5.715 7.555 7.996 1 98.25 327 TYR A CA 1
ATOM 2611 C C . TYR A 1 327 ? 7.23 7.695 7.965 1 98.25 327 TYR A C 1
ATOM 2613 O O . TYR A 1 327 ? 7.801 8.156 6.969 1 98.25 327 TYR A O 1
ATOM 2621 N N . TYR A 1 328 ? 7.785 7.305 9.086 1 98.44 328 TYR A N 1
ATOM 2622 C CA . TYR A 1 328 ? 9.234 7.254 9.219 1 98.44 328 TYR A CA 1
ATOM 2623 C C . TYR A 1 328 ? 9.688 5.906 9.781 1 98.44 328 TYR A C 1
ATOM 2625 O O . TYR A 1 328 ? 8.938 5.258 10.516 1 98.44 328 TYR A O 1
ATOM 2633 N N . LEU A 1 329 ? 10.805 5.551 9.398 1 98.25 329 LEU A N 1
ATOM 2634 C CA . LEU A 1 329 ? 11.594 4.5 10.031 1 98.25 329 LEU A CA 1
ATOM 2635 C C . LEU A 1 329 ? 12.812 5.09 10.727 1 98.25 329 LEU A C 1
ATOM 2637 O O . LEU A 1 329 ? 13.148 6.258 10.523 1 98.25 329 LEU A O 1
ATOM 2641 N N . SER A 1 330 ? 13.461 4.254 11.555 1 98 330 SER A N 1
ATOM 2642 C CA . SER A 1 330 ? 14.484 4.918 12.352 1 98 330 SER A CA 1
ATOM 2643 C C . SER A 1 330 ? 15.688 4.004 12.578 1 98 330 SER A C 1
ATOM 2645 O O . SER A 1 330 ? 15.594 2.791 12.383 1 98 330 SER A O 1
ATOM 2647 N N . LEU A 1 331 ? 16.734 4.551 12.828 1 96.69 331 LEU A N 1
ATOM 2648 C CA . LEU A 1 331 ? 17.938 3.859 13.281 1 96.69 331 LEU A CA 1
ATOM 2649 C C . LEU A 1 331 ? 18.516 4.539 14.516 1 96.69 331 LEU A C 1
ATOM 2651 O O . LEU A 1 331 ? 18.281 5.723 14.75 1 96.69 331 LEU A O 1
ATOM 2655 N N . GLU A 1 332 ? 19.25 3.795 15.234 1 94.75 332 GLU A N 1
ATOM 2656 C CA . GLU A 1 332 ? 19.875 4.332 16.438 1 94.75 332 GLU A CA 1
ATOM 2657 C C . GLU A 1 332 ? 21.047 5.238 16.109 1 94.75 332 GLU A C 1
ATOM 2659 O O . GLU A 1 332 ? 21.844 4.93 15.211 1 94.75 332 GLU A O 1
ATOM 2664 N N . GLY A 1 333 ? 21.125 6.27 16.922 1 95.44 333 GLY A N 1
ATOM 2665 C CA . GLY A 1 333 ? 22.219 7.199 16.734 1 95.44 333 GLY A CA 1
ATOM 2666 C C . GLY A 1 333 ? 21.828 8.422 15.914 1 95.44 333 GLY A C 1
ATOM 2667 O O . GLY A 1 333 ? 20.688 8.547 15.484 1 95.44 333 GLY A O 1
ATOM 2668 N N . LYS A 1 334 ? 22.734 9.328 15.914 1 97.12 334 LYS A N 1
ATOM 2669 C CA . LYS A 1 334 ? 22.516 10.594 15.219 1 97.12 334 LYS A CA 1
ATOM 2670 C C . LYS A 1 334 ? 23.312 10.648 13.914 1 97.12 334 LYS A C 1
ATOM 2672 O O . LYS A 1 334 ? 24.531 10.445 13.914 1 97.12 334 LYS A O 1
ATOM 2677 N N . TYR A 1 335 ? 22.625 10.766 12.859 1 98.06 335 TYR A N 1
ATOM 2678 C CA . TYR A 1 335 ? 23.219 10.906 11.531 1 98.06 335 TYR A CA 1
ATOM 2679 C C . TYR A 1 335 ? 22.812 12.234 10.891 1 98.06 335 TYR A C 1
ATOM 2681 O O . TYR A 1 335 ? 21.875 12.883 11.336 1 98.06 335 TYR A O 1
ATOM 2689 N N . ASN A 1 336 ? 23.594 12.656 9.891 1 98.06 336 ASN A N 1
ATOM 2690 C CA . ASN A 1 336 ? 23.344 13.961 9.297 1 98.06 336 ASN A CA 1
ATOM 2691 C C . ASN A 1 336 ? 22.031 13.992 8.531 1 98.06 336 ASN A C 1
ATOM 2693 O O . ASN A 1 336 ? 21.75 13.109 7.719 1 98.06 336 ASN A O 1
ATOM 2697 N N . ILE A 1 337 ? 21.281 14.984 8.836 1 98.38 337 ILE A N 1
ATOM 2698 C CA . ILE A 1 337 ? 20.062 15.227 8.086 1 98.38 337 ILE A CA 1
ATOM 2699 C C . ILE A 1 337 ? 20.391 15.375 6.598 1 98.38 337 ILE A C 1
ATOM 2701 O O . ILE A 1 337 ? 21.422 15.945 6.238 1 98.38 337 ILE A O 1
ATOM 2705 N N . PHE A 1 338 ? 19.578 14.789 5.723 1 98.62 338 PHE A N 1
ATOM 2706 C CA . PHE A 1 338 ? 19.641 14.828 4.266 1 98.62 338 PHE A CA 1
ATOM 2707 C C . PHE A 1 338 ? 20.547 13.727 3.729 1 98.62 338 PHE A C 1
ATOM 2709 O O . PHE A 1 338 ? 20.594 13.484 2.521 1 98.62 338 PHE A O 1
ATOM 2716 N N . ASP A 1 339 ? 21.281 13.008 4.59 1 98.44 339 ASP A N 1
ATOM 2717 C CA . ASP A 1 339 ? 22.094 11.906 4.102 1 98.44 339 ASP A CA 1
ATOM 2718 C C . ASP A 1 339 ? 21.219 10.758 3.6 1 98.44 339 ASP A C 1
ATOM 2720 O O . ASP A 1 339 ? 20.219 10.414 4.219 1 98.44 339 ASP A O 1
ATOM 2724 N N . PRO A 1 340 ? 21.641 10.227 2.451 1 98.75 340 PRO A N 1
ATOM 2725 C CA . PRO A 1 340 ? 20.922 9.047 1.987 1 98.75 340 PRO A CA 1
ATOM 2726 C C . PRO A 1 340 ? 21.25 7.789 2.785 1 98.75 340 PRO A C 1
ATOM 2728 O O . PRO A 1 340 ? 22.359 7.664 3.307 1 98.75 340 PRO A O 1
ATOM 2731 N N . ILE A 1 341 ? 20.359 6.914 2.914 1 98.69 341 ILE A N 1
ATOM 2732 C CA . ILE A 1 341 ? 20.531 5.594 3.512 1 98.69 341 ILE A CA 1
ATOM 2733 C C . ILE A 1 341 ? 20.031 4.52 2.551 1 98.69 341 ILE A C 1
ATOM 2735 O O . ILE A 1 341 ? 19 4.691 1.895 1 98.69 341 ILE A O 1
ATOM 2739 N N . ILE A 1 342 ? 20.797 3.475 2.422 1 98.62 342 ILE A N 1
ATOM 2740 C CA . ILE A 1 342 ? 20.469 2.34 1.57 1 98.62 342 ILE A CA 1
ATOM 2741 C C . ILE A 1 342 ? 20.141 1.124 2.438 1 98.62 342 ILE A C 1
ATOM 2743 O O . ILE A 1 342 ? 20.828 0.855 3.422 1 98.62 342 ILE A O 1
ATOM 2747 N N . LEU A 1 343 ? 19.094 0.458 2.113 1 98.44 343 LEU A N 1
ATOM 2748 C CA . LEU A 1 343 ? 18.734 -0.802 2.754 1 98.44 343 LEU A CA 1
ATOM 2749 C C . LEU A 1 343 ? 18.516 -1.897 1.716 1 98.44 343 LEU A C 1
ATOM 2751 O O . LEU A 1 343 ? 18.281 -1.606 0.541 1 98.44 343 LEU A O 1
ATOM 2755 N N . CYS A 1 344 ? 18.641 -3.104 2.121 1 97.88 344 CYS A N 1
ATOM 2756 C CA . CYS A 1 344 ? 18.328 -4.285 1.327 1 97.88 344 CYS A CA 1
ATOM 2757 C C . CYS A 1 344 ? 17.812 -5.418 2.213 1 97.88 344 CYS A C 1
ATOM 2759 O O . CYS A 1 344 ? 18.562 -5.934 3.053 1 97.88 344 CYS A O 1
ATOM 2761 N N . PHE A 1 345 ? 16.625 -5.742 2.111 1 96.75 345 PHE A N 1
ATOM 2762 C CA . PHE A 1 345 ? 15.922 -6.766 2.875 1 96.75 345 PHE A CA 1
ATOM 2763 C C . PHE A 1 345 ? 14.859 -7.441 2.02 1 96.75 345 PHE A C 1
ATOM 2765 O O . PHE A 1 345 ? 14.609 -7.031 0.885 1 96.75 345 PHE A O 1
ATOM 2772 N N . ARG A 1 346 ? 14.352 -8.57 2.471 1 96.06 346 ARG A N 1
ATOM 2773 C CA . ARG A 1 346 ? 13.289 -9.219 1.713 1 96.06 346 ARG A CA 1
ATOM 2774 C C . ARG A 1 346 ? 12.016 -8.367 1.72 1 96.06 346 ARG A C 1
ATOM 2776 O O . ARG A 1 346 ? 11.617 -7.848 2.762 1 96.06 346 ARG A O 1
ATOM 2783 N N . THR A 1 347 ? 11.43 -8.18 0.564 1 97.5 347 THR A N 1
ATOM 2784 C CA . THR A 1 347 ? 10.266 -7.301 0.501 1 97.5 347 THR A CA 1
ATOM 2785 C C . THR A 1 347 ? 9.242 -7.824 -0.502 1 97.5 347 THR A C 1
ATOM 2787 O O . THR A 1 347 ? 9.539 -8.734 -1.28 1 97.5 347 THR A O 1
ATOM 2790 N N . GLN A 1 348 ? 8.055 -7.473 -0.368 1 98.19 348 GLN A N 1
ATOM 2791 C CA . GLN A 1 348 ? 6.973 -7.504 -1.351 1 98.19 348 GLN A CA 1
ATOM 2792 C C . GLN A 1 348 ? 6.504 -6.094 -1.694 1 98.19 348 GLN A C 1
ATOM 2794 O O . GLN A 1 348 ? 5.645 -5.535 -1.009 1 98.19 348 GLN A O 1
ATOM 2799 N N . MET A 1 349 ? 7.062 -5.57 -2.777 1 98.75 349 MET A N 1
ATOM 2800 C CA . MET A 1 349 ? 6.918 -4.145 -3.053 1 98.75 349 MET A CA 1
ATOM 2801 C C . MET A 1 349 ? 5.461 -3.783 -3.322 1 98.75 349 MET A C 1
ATOM 2803 O O . MET A 1 349 ? 5.027 -2.67 -3.018 1 98.75 349 MET A O 1
ATOM 2807 N N . PHE A 1 350 ? 4.66 -4.746 -3.799 1 98.56 350 PHE A N 1
ATOM 2808 C CA . PHE A 1 350 ? 3.316 -4.418 -4.254 1 98.56 350 PHE A CA 1
ATOM 2809 C C . PHE A 1 350 ? 2.428 -4.027 -3.08 1 98.56 350 PHE A C 1
ATOM 2811 O O . PHE A 1 350 ? 1.356 -3.449 -3.271 1 98.56 350 PHE A O 1
ATOM 2818 N N . VAL A 1 351 ? 2.879 -4.289 -1.76 1 98.25 351 VAL A N 1
ATOM 2819 C CA . VAL A 1 351 ? 2.059 -3.922 -0.611 1 98.25 351 VAL A CA 1
ATOM 2820 C C . VAL A 1 351 ? 2.645 -2.688 0.07 1 98.25 351 VAL A C 1
ATOM 2822 O O . VAL A 1 351 ? 2.264 -2.35 1.193 1 98.25 351 VAL A O 1
ATOM 2825 N N . THR A 1 352 ? 3.604 -2.014 -0.528 1 98.38 352 THR A N 1
ATOM 2826 C CA . THR A 1 352 ? 4.191 -0.782 -0.013 1 98.38 352 THR A CA 1
ATOM 2827 C C . THR A 1 352 ? 3.695 0.426 -0.802 1 98.38 352 THR A C 1
ATOM 2829 O O . THR A 1 352 ? 2.844 0.291 -1.684 1 98.38 352 THR A O 1
ATOM 2832 N N . ARG A 1 353 ? 4.164 1.606 -0.48 1 97.75 353 ARG A N 1
ATOM 2833 C CA . ARG A 1 353 ? 3.771 2.838 -1.159 1 97.75 353 ARG A CA 1
ATOM 2834 C C . ARG A 1 353 ? 4.969 3.482 -1.855 1 97.75 353 ARG A C 1
ATOM 2836 O O . ARG A 1 353 ? 4.93 4.668 -2.193 1 97.75 353 ARG A O 1
ATOM 2843 N N . SER A 1 354 ? 6.027 2.734 -2.1 1 98.62 354 SER A N 1
ATOM 2844 C CA . SER A 1 354 ? 7.289 3.254 -2.623 1 98.62 354 SER A CA 1
ATOM 2845 C C . SER A 1 354 ? 7.207 3.488 -4.129 1 98.62 354 SER A C 1
ATOM 2847 O O . SER A 1 354 ? 6.273 3.023 -4.785 1 98.62 354 SER A O 1
ATOM 2849 N N . ASP A 1 355 ? 8.109 4.254 -4.594 1 98.31 355 ASP A N 1
ATOM 2850 C CA . ASP A 1 355 ? 8.383 4.273 -6.027 1 98.31 355 ASP A CA 1
ATOM 2851 C C . ASP A 1 355 ? 9.312 3.131 -6.426 1 98.31 355 ASP A C 1
ATOM 2853 O O . ASP A 1 355 ? 10.148 2.695 -5.625 1 98.31 355 ASP A O 1
ATOM 2857 N N . ILE A 1 356 ? 9.094 2.67 -7.598 1 98.81 356 ILE A N 1
ATOM 2858 C CA . ILE A 1 356 ? 9.984 1.676 -8.18 1 98.81 356 ILE A CA 1
ATOM 2859 C C . ILE A 1 356 ? 10.812 2.316 -9.297 1 98.81 356 ILE A C 1
ATOM 2861 O O . ILE A 1 356 ? 10.273 2.75 -10.312 1 98.81 356 ILE A O 1
ATOM 2865 N N . VAL A 1 357 ? 12.102 2.385 -9.102 1 98.88 357 VAL A N 1
ATOM 2866 C CA . VAL A 1 357 ? 13.008 3.021 -10.055 1 98.88 357 VAL A CA 1
ATOM 2867 C C . VAL A 1 357 ? 13.82 1.955 -10.789 1 98.88 357 VAL A C 1
ATOM 2869 O O . VAL A 1 357 ? 14.594 1.217 -10.172 1 98.88 357 VAL A O 1
ATOM 2872 N N . LEU A 1 358 ? 13.617 1.877 -12.094 1 98.88 358 LEU A N 1
ATOM 2873 C CA . LEU A 1 358 ? 14.344 0.916 -12.914 1 98.88 358 LEU A CA 1
ATOM 2874 C C . LEU A 1 358 ? 15.602 1.545 -13.508 1 98.88 358 LEU A C 1
ATOM 2876 O O . LEU A 1 358 ? 15.523 2.551 -14.219 1 98.88 358 LEU A O 1
ATOM 2880 N N . ILE A 1 359 ? 16.703 0.979 -13.219 1 98.88 359 ILE A N 1
ATOM 2881 C CA . ILE A 1 359 ? 17.984 1.516 -13.664 1 98.88 359 ILE A CA 1
ATOM 2882 C C . ILE A 1 359 ? 18.672 0.515 -14.586 1 98.88 359 ILE A C 1
ATOM 2884 O O . ILE A 1 359 ? 18.812 -0.663 -14.25 1 98.88 359 ILE A O 1
ATOM 2888 N N . GLU A 1 360 ? 19.109 0.912 -15.758 1 98.62 360 GLU A N 1
ATOM 2889 C CA . GLU A 1 360 ? 19.859 0.106 -16.719 1 98.62 360 GLU A CA 1
ATOM 2890 C C . GLU A 1 360 ? 21.266 0.662 -16.938 1 98.62 360 GLU A C 1
ATOM 2892 O O . GLU A 1 360 ? 21.562 1.787 -16.531 1 98.62 360 GLU A O 1
ATOM 2897 N N . GLY A 1 361 ? 22.109 -0.117 -17.5 1 98.06 361 GLY A N 1
ATOM 2898 C CA . GLY A 1 361 ? 23.406 0.314 -18 1 98.06 361 GLY A CA 1
ATOM 2899 C C . GLY A 1 361 ? 24.453 0.432 -16.906 1 98.06 361 GLY A C 1
ATOM 2900 O O . GLY A 1 361 ? 25.5 1.049 -17.109 1 98.06 361 GLY A O 1
ATOM 2901 N N . ILE A 1 362 ? 24.172 -0.075 -15.75 1 96.31 362 ILE A N 1
ATOM 2902 C CA . ILE A 1 362 ? 25.094 0.031 -14.625 1 96.31 362 ILE A CA 1
ATOM 2903 C C . ILE A 1 362 ? 26.391 -0.703 -14.945 1 96.31 362 ILE A C 1
ATOM 2905 O O . ILE A 1 362 ? 27.484 -0.216 -14.633 1 96.31 362 ILE A O 1
ATOM 2909 N N . HIS A 1 363 ? 26.281 -1.8 -15.617 1 90.88 363 HIS A N 1
ATOM 2910 C CA . HIS A 1 363 ? 27.438 -2.666 -15.828 1 90.88 363 HIS A CA 1
ATOM 2911 C C . HIS A 1 363 ? 28.047 -2.439 -17.203 1 90.88 363 HIS A C 1
ATOM 2913 O O . HIS A 1 363 ? 29.016 -3.109 -17.578 1 90.88 363 HIS A O 1
ATOM 2919 N N . SER A 1 364 ? 27.516 -1.477 -17.938 1 91.69 364 SER A N 1
ATOM 2920 C CA . SER A 1 364 ? 28.094 -1.053 -19.219 1 91.69 364 SER A CA 1
ATOM 2921 C C . SER A 1 364 ? 28.484 0.421 -19.172 1 91.69 364 SER A C 1
ATOM 2923 O O . SER A 1 364 ? 28.812 1.005 -20.219 1 91.69 364 SER A O 1
ATOM 2925 N N . ASN A 1 365 ? 28.344 1.04 -18.047 1 89.25 365 ASN A N 1
ATOM 2926 C CA . ASN A 1 365 ? 28.719 2.428 -17.812 1 89.25 365 ASN A CA 1
ATOM 2927 C C . ASN A 1 365 ? 27.844 3.395 -18.594 1 89.25 365 ASN A C 1
ATOM 2929 O O . ASN A 1 365 ? 28.344 4.375 -19.156 1 89.25 365 ASN A O 1
ATOM 2933 N N . ASN A 1 366 ? 26.688 3.037 -18.828 1 96.06 366 ASN A N 1
ATOM 2934 C CA . ASN A 1 366 ? 25.641 3.873 -19.391 1 96.06 366 ASN A CA 1
ATOM 2935 C C . ASN A 1 366 ? 24.406 3.934 -18.484 1 96.06 366 ASN A C 1
ATOM 2937 O O . ASN A 1 366 ? 23.297 3.598 -18.906 1 96.06 366 ASN A O 1
ATOM 2941 N N . ILE A 1 367 ? 24.703 4.398 -17.344 1 97.88 367 ILE A N 1
ATOM 2942 C CA . ILE A 1 367 ? 23.719 4.355 -16.281 1 97.88 367 ILE A CA 1
ATOM 2943 C C . ILE A 1 367 ? 22.594 5.34 -16.578 1 97.88 367 ILE A C 1
ATOM 2945 O O . ILE A 1 367 ? 22.828 6.527 -16.797 1 97.88 367 ILE A O 1
ATOM 2949 N N . HIS A 1 368 ? 21.328 4.855 -16.609 1 97.94 368 HIS A N 1
ATOM 2950 C CA . HIS A 1 368 ? 20.188 5.738 -16.781 1 97.94 368 HIS A CA 1
ATOM 2951 C C . HIS A 1 368 ? 18.906 5.113 -16.219 1 97.94 368 HIS A C 1
ATOM 2953 O O . HIS A 1 368 ? 18.781 3.887 -16.172 1 97.94 368 HIS A O 1
ATOM 2959 N N . ILE A 1 369 ? 18.031 5.934 -15.766 1 98.5 369 ILE A N 1
ATOM 2960 C CA . ILE A 1 369 ? 16.703 5.504 -15.32 1 98.5 369 ILE A CA 1
ATOM 2961 C C . ILE A 1 369 ? 15.805 5.25 -16.531 1 98.5 369 ILE A C 1
ATOM 2963 O O . ILE A 1 369 ? 15.555 6.16 -17.328 1 98.5 369 ILE A O 1
ATOM 2967 N N . VAL A 1 370 ? 15.32 4.055 -16.672 1 98.25 370 VAL A N 1
ATOM 2968 C CA . VAL A 1 370 ? 14.516 3.727 -17.844 1 98.25 370 VAL A CA 1
ATOM 2969 C C . VAL A 1 370 ? 13.031 3.93 -17.531 1 98.25 370 VAL A C 1
ATOM 2971 O O . VAL A 1 370 ? 12.195 3.988 -18.422 1 98.25 370 VAL A O 1
ATOM 2974 N N . GLY A 1 371 ? 12.719 4 -16.266 1 98.19 371 GLY A N 1
ATOM 2975 C CA . GLY A 1 371 ? 11.344 4.273 -15.867 1 98.19 371 GLY A CA 1
ATOM 2976 C C . GLY A 1 371 ? 11.148 4.324 -14.367 1 98.19 371 GLY A C 1
ATOM 2977 O O . GLY A 1 371 ? 11.906 3.701 -13.617 1 98.19 371 GLY A O 1
ATOM 2978 N N . ILE A 1 372 ? 10.203 5.098 -13.883 1 98.44 372 ILE A N 1
ATOM 2979 C CA . ILE A 1 372 ? 9.734 5.145 -12.5 1 98.44 372 ILE A CA 1
ATOM 2980 C C . ILE A 1 372 ? 8.266 4.734 -12.438 1 98.44 372 ILE A C 1
ATOM 2982 O O . ILE A 1 372 ? 7.449 5.211 -13.227 1 98.44 372 ILE A O 1
ATOM 2986 N N . TYR A 1 373 ? 7.996 3.791 -11.562 1 98.31 373 TYR A N 1
ATOM 2987 C CA . TYR A 1 373 ? 6.66 3.219 -11.438 1 98.31 373 TYR A CA 1
ATOM 2988 C C . TYR A 1 373 ? 6.172 3.283 -9.992 1 98.31 373 TYR A C 1
ATOM 2990 O O . TYR A 1 373 ? 6.973 3.426 -9.07 1 98.31 373 TYR A O 1
ATOM 2998 N N . ASN A 1 374 ? 4.855 3.281 -9.82 1 97.06 374 ASN A N 1
ATOM 2999 C CA . ASN A 1 374 ? 4.348 2.961 -8.492 1 97.06 374 ASN A CA 1
ATOM 3000 C C . ASN A 1 374 ? 4.348 1.455 -8.242 1 97.06 374 ASN A C 1
ATOM 3002 O O . ASN A 1 374 ? 4.738 0.676 -9.109 1 97.06 374 ASN A O 1
ATOM 3006 N N . THR A 1 375 ? 3.947 1.017 -7.094 1 97.94 375 THR A N 1
ATOM 3007 C CA . THR A 1 375 ? 4.078 -0.378 -6.688 1 97.94 375 THR A CA 1
ATOM 3008 C C . THR A 1 375 ? 2.939 -1.218 -7.258 1 97.94 375 THR A C 1
ATOM 3010 O O . THR A 1 375 ? 2.873 -2.426 -7.023 1 97.94 375 THR A O 1
ATOM 3013 N N . GLN A 1 376 ? 1.987 -0.575 -8.031 1 96.81 376 GLN A N 1
ATOM 3014 C CA . GLN A 1 376 ? 0.87 -1.291 -8.633 1 96.81 376 GLN A CA 1
ATOM 3015 C C . GLN A 1 376 ? 1.086 -1.479 -10.133 1 96.81 376 GLN A C 1
ATOM 3017 O O . GLN A 1 376 ? 0.191 -1.946 -10.844 1 96.81 376 GLN A O 1
ATOM 3022 N N . GLY A 1 377 ? 2.264 -1.095 -10.617 1 97.38 377 GLY A N 1
ATOM 3023 C CA . GLY A 1 377 ? 2.637 -1.39 -11.992 1 97.38 377 GLY A CA 1
ATOM 3024 C C . GLY A 1 377 ? 2.342 -0.25 -12.953 1 97.38 377 GLY A C 1
ATOM 3025 O O . GLY A 1 377 ? 2.451 -0.41 -14.172 1 97.38 377 GLY A O 1
ATOM 3026 N N . ASP A 1 378 ? 1.979 0.959 -12.438 1 96.06 378 ASP A N 1
ATOM 3027 C CA . ASP A 1 378 ? 1.696 2.109 -13.289 1 96.06 378 ASP A CA 1
ATOM 3028 C C . ASP A 1 378 ? 2.914 3.023 -13.398 1 96.06 378 ASP A C 1
ATOM 3030 O O . ASP A 1 378 ? 3.535 3.365 -12.391 1 96.06 378 ASP A O 1
ATOM 3034 N N . LYS A 1 379 ? 3.232 3.387 -14.641 1 96.25 379 LYS A N 1
ATOM 3035 C CA . LYS A 1 379 ? 4.348 4.305 -14.867 1 96.25 379 LYS A CA 1
ATOM 3036 C C . LYS A 1 379 ? 4.004 5.715 -14.398 1 96.25 379 LYS A C 1
ATOM 3038 O O . LYS A 1 379 ? 2.902 6.207 -14.648 1 96.25 379 LYS A O 1
ATOM 3043 N N . LYS A 1 380 ? 4.941 6.281 -13.594 1 94 380 LYS A N 1
ATOM 3044 C CA . LYS A 1 380 ? 4.77 7.66 -13.141 1 94 380 LYS A CA 1
ATOM 3045 C C . LYS A 1 380 ? 5.25 8.648 -14.195 1 94 380 LYS A C 1
ATOM 3047 O O . LYS A 1 380 ? 6.227 8.391 -14.898 1 94 380 LYS A O 1
ATOM 3052 N N . ASN A 1 381 ? 4.559 9.695 -14.398 1 79.19 381 ASN A N 1
ATOM 3053 C CA . ASN A 1 381 ? 5.031 10.75 -15.281 1 79.19 381 ASN A CA 1
ATOM 3054 C C . ASN A 1 381 ? 5.914 11.75 -14.539 1 79.19 381 ASN A C 1
ATOM 3056 O O . ASN A 1 381 ? 5.43 12.508 -13.695 1 79.19 381 ASN A O 1
ATOM 3060 N N . VAL A 1 382 ? 7.195 11.484 -14.531 1 61.22 382 VAL A N 1
ATOM 3061 C CA . VAL A 1 382 ? 8.094 12.383 -13.805 1 61.22 382 VAL A CA 1
ATOM 3062 C C . VAL A 1 382 ? 8.602 13.477 -14.75 1 61.22 382 VAL A C 1
ATOM 3064 O O . VAL A 1 382 ? 8.742 13.25 -15.953 1 61.22 382 VAL A O 1
ATOM 3067 N N . MET B 1 1 ? -20.438 -2.418 20.812 1 38.81 1 MET B N 1
ATOM 3068 C CA . MET B 1 1 ? -21.188 -2.82 19.641 1 38.81 1 MET B CA 1
ATOM 3069 C C . MET B 1 1 ? -20.922 -1.885 18.469 1 38.81 1 MET B C 1
ATOM 3071 O O . MET B 1 1 ? -21.328 -2.156 17.344 1 38.81 1 MET B O 1
ATOM 3075 N N . ILE B 1 2 ? -21 -0.297 18.984 1 52.12 2 ILE B N 1
ATOM 3076 C CA . ILE B 1 2 ? -21.297 0.922 18.25 1 52.12 2 ILE B CA 1
ATOM 3077 C C . ILE B 1 2 ? -20.203 1.171 17.203 1 52.12 2 ILE B C 1
ATOM 3079 O O . ILE B 1 2 ? -19.031 1.355 17.547 1 52.12 2 ILE B O 1
ATOM 3083 N N . LEU B 1 3 ? -20.234 0.443 15.766 1 80.69 3 LEU B N 1
ATOM 3084 C CA . LEU B 1 3 ? -19.375 0.256 14.602 1 80.69 3 LEU B CA 1
ATOM 3085 C C . LEU B 1 3 ? -19.766 1.21 13.477 1 80.69 3 LEU B C 1
ATOM 3087 O O . LEU B 1 3 ? -20.922 1.611 13.375 1 80.69 3 LEU B O 1
ATOM 3091 N N . PHE B 1 4 ? -19.016 2.035 12.898 1 94.12 4 PHE B N 1
ATOM 3092 C CA . PHE B 1 4 ? -19.234 2.906 11.75 1 94.12 4 PHE B CA 1
ATOM 3093 C C . PHE B 1 4 ? -20.219 2.275 10.773 1 94.12 4 PHE B C 1
ATOM 3095 O O . PHE B 1 4 ? -21.016 2.977 10.148 1 94.12 4 PHE B O 1
ATOM 3102 N N . LEU B 1 5 ? -20.328 0.948 10.75 1 96.44 5 LEU B N 1
ATOM 3103 C CA . LEU B 1 5 ? -21.219 0.235 9.836 1 96.44 5 LEU B CA 1
ATOM 3104 C C . LEU B 1 5 ? -22.672 0.441 10.211 1 96.44 5 LEU B C 1
ATOM 3106 O O . LEU B 1 5 ? -23.516 0.708 9.344 1 96.44 5 LEU B O 1
ATOM 3110 N N . LYS B 1 6 ? -23.031 0.3 11.484 1 94.81 6 LYS B N 1
ATOM 3111 C CA . LYS B 1 6 ? -24.391 0.51 11.93 1 94.81 6 LYS B CA 1
ATOM 3112 C C . LYS B 1 6 ? -24.859 1.936 11.641 1 94.81 6 LYS B C 1
ATOM 3114 O O . LYS B 1 6 ? -25.969 2.148 11.156 1 94.81 6 LYS B O 1
ATOM 3119 N N . ARG B 1 7 ? -24.031 2.916 11.969 1 95.88 7 ARG B N 1
ATOM 3120 C CA . ARG B 1 7 ? -24.359 4.312 11.711 1 95.88 7 ARG B CA 1
ATOM 3121 C C . ARG B 1 7 ? -24.578 4.555 10.219 1 95.88 7 ARG B C 1
ATOM 3123 O O . ARG B 1 7 ? -25.484 5.297 9.828 1 95.88 7 ARG B O 1
ATOM 3130 N N . LEU B 1 8 ? -23.703 3.951 9.406 1 97.44 8 LEU B N 1
ATOM 3131 C CA . LEU B 1 8 ? -23.859 4.047 7.957 1 97.44 8 LEU B CA 1
ATOM 3132 C C . LEU B 1 8 ? -25.219 3.508 7.508 1 97.44 8 LEU B C 1
ATOM 3134 O O . LEU B 1 8 ? -25.922 4.168 6.75 1 97.44 8 LEU B O 1
ATOM 3138 N N . LEU B 1 9 ? -25.578 2.342 7.988 1 97 9 LEU B N 1
ATOM 3139 C CA . LEU B 1 9 ? -26.844 1.711 7.625 1 97 9 LEU B CA 1
ATOM 3140 C C . LEU B 1 9 ? -28.031 2.553 8.094 1 97 9 LEU B C 1
ATOM 3142 O O . LEU B 1 9 ? -29.062 2.615 7.418 1 97 9 LEU B O 1
ATOM 3146 N N . ASP B 1 10 ? -27.875 3.262 9.234 1 95.94 10 ASP B N 1
ATOM 3147 C CA . ASP B 1 10 ? -28.953 4.051 9.82 1 95.94 10 ASP B CA 1
ATOM 3148 C C . ASP B 1 10 ? -29.094 5.398 9.117 1 95.94 10 ASP B C 1
ATOM 3150 O O . ASP B 1 10 ? -30.188 5.945 9.023 1 95.94 10 ASP B O 1
ATOM 3154 N N . THR B 1 11 ? -27.953 5.957 8.617 1 96.88 11 THR B N 1
ATOM 3155 C CA . THR B 1 11 ? -27.984 7.363 8.227 1 96.88 11 THR B CA 1
ATOM 3156 C C . THR B 1 11 ? -27.781 7.508 6.723 1 96.88 11 THR B C 1
ATOM 3158 O O . THR B 1 11 ? -28.047 8.562 6.148 1 96.88 11 THR B O 1
ATOM 3161 N N . ASN B 1 12 ? -27.297 6.496 6.043 1 97.69 12 ASN B N 1
ATOM 3162 C CA . ASN B 1 12 ? -26.906 6.594 4.637 1 97.69 12 ASN B CA 1
ATOM 3163 C C . ASN B 1 12 ? -27.125 5.273 3.902 1 97.69 12 ASN B C 1
ATOM 3165 O O . ASN B 1 12 ? -26.234 4.793 3.203 1 97.69 12 ASN B O 1
ATOM 3169 N N . LYS B 1 13 ? -28.25 4.621 4.145 1 97.31 13 LYS B N 1
ATOM 3170 C CA . LYS B 1 13 ? -28.609 3.326 3.57 1 97.31 13 LYS B CA 1
ATOM 3171 C C . LYS B 1 13 ? -28.688 3.402 2.049 1 97.31 13 LYS B C 1
ATOM 3173 O O . LYS B 1 13 ? -28.359 2.436 1.356 1 97.31 13 LYS B O 1
ATOM 3178 N N . ALA B 1 14 ? -29.094 4.551 1.548 1 98 14 ALA B N 1
ATOM 3179 C CA . ALA B 1 14 ? -29.188 4.734 0.101 1 98 14 ALA B CA 1
ATOM 3180 C C . ALA B 1 14 ? -27.828 4.531 -0.56 1 98 14 ALA B C 1
ATOM 3182 O O . ALA B 1 14 ? -27.734 3.982 -1.66 1 98 14 ALA B O 1
ATOM 3183 N N . PHE B 1 15 ? -26.797 5 0.1 1 98.56 15 PHE B N 1
ATOM 3184 C CA . PHE B 1 15 ? -25.438 4.84 -0.39 1 98.56 15 PHE B CA 1
ATOM 3185 C C . PHE B 1 15 ? -25.047 3.365 -0.425 1 98.56 15 PHE B C 1
ATOM 3187 O O . PHE B 1 15 ? -24.453 2.895 -1.403 1 98.56 15 PHE B O 1
ATOM 3194 N N . VAL B 1 16 ? -25.375 2.596 0.602 1 98.5 16 VAL B N 1
ATOM 3195 C CA . VAL B 1 16 ? -25.109 1.162 0.676 1 98.5 16 VAL B CA 1
ATOM 3196 C C . VAL B 1 16 ? -25.812 0.448 -0.48 1 98.5 16 VAL B C 1
ATOM 3198 O O . VAL B 1 16 ? -25.188 -0.334 -1.201 1 98.5 16 VAL B O 1
ATOM 3201 N N . ASP B 1 17 ? -27.047 0.783 -0.697 1 98.19 17 ASP B N 1
ATOM 3202 C CA . ASP B 1 17 ? -27.844 0.154 -1.746 1 98.19 17 ASP B CA 1
ATOM 3203 C C . ASP B 1 17 ? -27.297 0.501 -3.131 1 98.19 17 ASP B C 1
ATOM 3205 O O . ASP B 1 17 ? -27.234 -0.362 -4.008 1 98.19 17 ASP B O 1
ATOM 3209 N N . ALA B 1 18 ? -26.938 1.749 -3.289 1 98.56 18 ALA B N 1
ATOM 3210 C CA . ALA B 1 18 ? -26.359 2.186 -4.562 1 98.56 18 ALA B CA 1
ATOM 3211 C C . ALA B 1 18 ? -25.062 1.438 -4.867 1 98.56 18 ALA B C 1
ATOM 3213 O O . ALA B 1 18 ? -24.844 1.008 -6 1 98.56 18 ALA B O 1
ATOM 3214 N N . SER B 1 19 ? -24.219 1.28 -3.889 1 98.75 19 SER B N 1
ATOM 3215 C CA . SER B 1 19 ? -22.953 0.584 -4.062 1 98.75 19 SER B CA 1
ATOM 3216 C C . SER B 1 19 ? -23.172 -0.881 -4.426 1 98.75 19 SER B C 1
ATOM 3218 O O . SER B 1 19 ? -22.5 -1.412 -5.312 1 98.75 19 SER B O 1
ATOM 3220 N N . LEU B 1 20 ? -24.094 -1.512 -3.742 1 98.62 20 LEU B N 1
ATOM 3221 C CA . LEU B 1 20 ? -24.406 -2.906 -4.031 1 98.62 20 LEU B CA 1
ATOM 3222 C C . LEU B 1 20 ? -24.953 -3.059 -5.449 1 98.62 20 LEU B C 1
ATOM 3224 O O . LEU B 1 20 ? -24.609 -4.02 -6.145 1 98.62 20 LEU B O 1
ATOM 3228 N N . ASP B 1 21 ? -25.797 -2.117 -5.844 1 98.06 21 ASP B N 1
ATOM 3229 C CA . ASP B 1 21 ? -26.359 -2.154 -7.188 1 98.06 21 ASP B CA 1
ATOM 3230 C C . ASP B 1 21 ? -25.266 -2.006 -8.242 1 98.06 21 ASP B C 1
ATOM 3232 O O . ASP B 1 21 ? -25.234 -2.746 -9.227 1 98.06 21 ASP B O 1
ATOM 3236 N N . LEU B 1 22 ? -24.391 -1.04 -8.062 1 98.5 22 LEU B N 1
ATOM 3237 C CA . LEU B 1 22 ? -23.266 -0.836 -8.977 1 98.5 22 LEU B CA 1
ATOM 3238 C C . LEU B 1 22 ? -22.359 -2.064 -9.016 1 98.5 22 LEU B C 1
ATOM 3240 O O . LEU B 1 22 ? -21.844 -2.43 -10.07 1 98.5 22 LEU B O 1
ATOM 3244 N N . TYR B 1 23 ? -22.172 -2.697 -7.852 1 98.56 23 TYR B N 1
ATOM 3245 C CA . TYR B 1 23 ? -21.375 -3.908 -7.77 1 98.56 23 TYR B CA 1
ATOM 3246 C C . TYR B 1 23 ? -22 -5.043 -8.562 1 98.56 23 TYR B C 1
ATOM 3248 O O . TYR B 1 23 ? -21.328 -5.742 -9.32 1 98.56 23 TYR B O 1
ATOM 3256 N N . LYS B 1 24 ? -23.281 -5.234 -8.391 1 97.31 24 LYS B N 1
ATOM 3257 C CA . LYS B 1 24 ? -24.031 -6.281 -9.086 1 97.31 24 LYS B CA 1
ATOM 3258 C C . LYS B 1 24 ? -23.953 -6.098 -10.602 1 97.31 24 LYS B C 1
ATOM 3260 O O . LYS B 1 24 ? -23.906 -7.078 -11.344 1 97.31 24 LYS B O 1
ATOM 3265 N N . LYS B 1 25 ? -23.938 -4.863 -11.016 1 97.31 25 LYS B N 1
ATOM 3266 C CA . LYS B 1 25 ? -23.875 -4.539 -12.438 1 97.31 25 LYS B CA 1
ATOM 3267 C C . LYS B 1 25 ? -22.469 -4.719 -12.984 1 97.31 25 LYS B C 1
ATOM 3269 O O . LYS B 1 25 ? -22.234 -4.555 -14.188 1 97.31 25 LYS B O 1
ATOM 3274 N N . GLY B 1 26 ? -21.516 -5.02 -12.148 1 97.31 26 GLY B N 1
ATOM 3275 C CA . GLY B 1 26 ? -20.156 -5.281 -12.586 1 97.31 26 GLY B CA 1
ATOM 3276 C C . GLY B 1 26 ? -19.328 -4.016 -12.766 1 97.31 26 GLY B C 1
ATOM 3277 O O . GLY B 1 26 ? -18.281 -4.039 -13.414 1 97.31 26 GLY B O 1
ATOM 3278 N N . LEU B 1 27 ? -19.75 -2.9 -12.188 1 97.62 27 LEU B N 1
ATOM 3279 C CA . LEU B 1 27 ? -19.094 -1.618 -12.398 1 97.62 27 LEU B CA 1
ATOM 3280 C C . LEU B 1 27 ? -18.062 -1.352 -11.305 1 97.62 27 LEU B C 1
ATOM 3282 O O . LEU B 1 27 ? -17.219 -0.46 -11.445 1 97.62 27 LEU B O 1
ATOM 3286 N N . ILE B 1 28 ? -18.125 -2.115 -10.234 1 98.12 28 ILE B N 1
ATOM 3287 C CA . ILE B 1 28 ? -17.188 -2.039 -9.125 1 98.12 28 ILE B CA 1
ATOM 3288 C C . ILE B 1 28 ? -16.594 -3.418 -8.859 1 98.12 28 ILE B C 1
ATOM 3290 O O . ILE B 1 28 ? -17.312 -4.418 -8.836 1 98.12 28 ILE B O 1
ATOM 3294 N N . LEU B 1 29 ? -15.344 -3.527 -8.742 1 98.06 29 LEU B N 1
ATOM 3295 C CA . LEU B 1 29 ? -14.656 -4.77 -8.383 1 98.06 29 LEU B CA 1
ATOM 3296 C C . LEU B 1 29 ? -14.5 -4.891 -6.875 1 98.06 29 LEU B C 1
ATOM 3298 O O . LEU B 1 29 ? -14.641 -3.902 -6.148 1 98.06 29 LEU B O 1
ATOM 3302 N N . PRO B 1 30 ? -14.289 -6.125 -6.352 1 98.69 30 PRO B N 1
ATOM 3303 C CA . PRO B 1 30 ? -13.984 -6.234 -4.922 1 98.69 30 PRO B CA 1
ATOM 3304 C C . PRO B 1 30 ? -12.727 -5.457 -4.527 1 98.69 30 PRO B C 1
ATOM 3306 O O . PRO B 1 30 ? -11.953 -5.047 -5.395 1 98.69 30 PRO B O 1
ATOM 3309 N N . ASP B 1 31 ? -12.508 -5.262 -3.17 1 98.75 31 ASP B N 1
ATOM 3310 C CA . ASP B 1 31 ? -11.398 -4.469 -2.65 1 98.75 31 ASP B CA 1
ATOM 3311 C C . ASP B 1 31 ? -11.461 -3.031 -3.16 1 98.75 31 ASP B C 1
ATOM 3313 O O . ASP B 1 31 ? -10.516 -2.543 -3.781 1 98.75 31 ASP B O 1
ATOM 3317 N N . SER B 1 32 ? -12.609 -2.436 -2.932 1 98.88 32 SER B N 1
ATOM 3318 C CA . SER B 1 32 ? -12.836 -1.044 -3.312 1 98.88 32 SER B CA 1
ATOM 3319 C C . SER B 1 32 ? -13.422 -0.244 -2.158 1 98.88 32 SER B C 1
ATOM 3321 O O . SER B 1 32 ? -14.297 -0.734 -1.439 1 98.88 32 SER B O 1
ATOM 3323 N N . TYR B 1 33 ? -12.883 0.872 -1.916 1 98.94 33 TYR B N 1
ATOM 3324 C CA . TYR B 1 33 ? -13.562 1.879 -1.107 1 98.94 33 TYR B CA 1
ATOM 3325 C C . TYR B 1 33 ? -14.461 2.758 -1.971 1 98.94 33 TYR B C 1
ATOM 3327 O O . TYR B 1 33 ? -13.992 3.391 -2.92 1 98.94 33 TYR B O 1
ATOM 3335 N N . CYS B 1 34 ? -15.703 2.732 -1.693 1 98.94 34 CYS B N 1
ATOM 3336 C CA . CYS B 1 34 ? -16.641 3.652 -2.328 1 98.94 34 CYS B CA 1
ATOM 3337 C C . CYS B 1 34 ? -16.859 4.891 -1.465 1 98.94 34 CYS B C 1
ATOM 3339 O O . CYS B 1 34 ? -16.938 4.789 -0.24 1 98.94 34 CYS B O 1
ATOM 3341 N N . ILE B 1 35 ? -16.938 6.008 -2.105 1 98.94 35 ILE B N 1
ATOM 3342 C CA . ILE B 1 35 ? -17.156 7.266 -1.406 1 98.94 35 ILE B CA 1
ATOM 3343 C C . ILE B 1 35 ? -18.438 7.922 -1.932 1 98.94 35 ILE B C 1
ATOM 3345 O O . ILE B 1 35 ? -18.609 8.086 -3.143 1 98.94 35 ILE B O 1
ATOM 3349 N N . ASP B 1 36 ? -19.344 8.18 -1.077 1 98.88 36 ASP B N 1
ATOM 3350 C CA . ASP B 1 36 ? -20.5 9.016 -1.379 1 98.88 36 ASP B CA 1
ATOM 3351 C C . ASP B 1 36 ? -20.109 10.492 -1.457 1 98.88 36 ASP B C 1
ATOM 3353 O O . ASP B 1 36 ? -20.094 11.188 -0.442 1 98.88 36 ASP B O 1
ATOM 3357 N N . VAL B 1 37 ? -19.906 10.961 -2.654 1 98.88 37 VAL B N 1
ATOM 3358 C CA . VAL B 1 37 ? -19.375 12.312 -2.854 1 98.88 37 VAL B CA 1
ATOM 3359 C C . VAL B 1 37 ? -20.391 13.344 -2.35 1 98.88 37 VAL B C 1
ATOM 3361 O O . VAL B 1 37 ? -20 14.375 -1.804 1 98.88 37 VAL B O 1
ATOM 3364 N N . ASP B 1 38 ? -21.688 13.062 -2.494 1 98.56 38 ASP B N 1
ATOM 3365 C CA . ASP B 1 38 ? -22.734 13.977 -2.029 1 98.56 38 ASP B CA 1
ATOM 3366 C C . ASP B 1 38 ? -22.625 14.211 -0.525 1 98.56 38 ASP B C 1
ATOM 3368 O O . ASP B 1 38 ? -22.578 15.352 -0.072 1 98.56 38 ASP B O 1
ATOM 3372 N N . ILE B 1 39 ? -22.578 13.164 0.222 1 98.75 39 ILE B N 1
ATOM 3373 C CA . ILE B 1 39 ? -22.547 13.266 1.678 1 98.75 39 ILE B CA 1
ATOM 3374 C C . ILE B 1 39 ? -21.188 13.812 2.129 1 98.75 39 ILE B C 1
ATOM 3376 O O . ILE B 1 39 ? -21.109 14.57 3.098 1 98.75 39 ILE B O 1
ATOM 3380 N N . PHE B 1 40 ? -20.125 13.422 1.471 1 98.88 40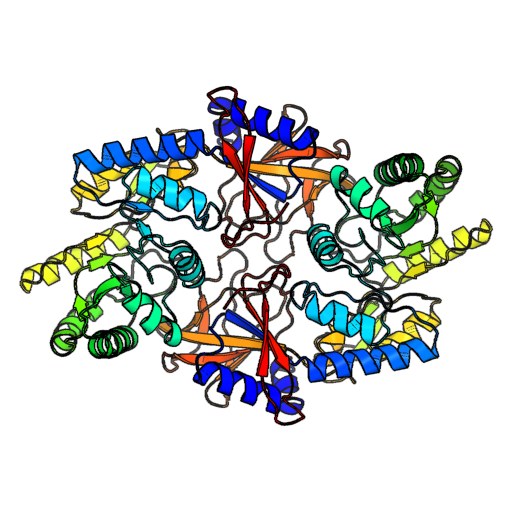 PHE B N 1
ATOM 3381 C CA . PHE B 1 40 ? -18.797 13.984 1.726 1 98.88 40 PHE B CA 1
ATOM 3382 C C . PHE B 1 40 ? -18.844 15.508 1.674 1 98.88 40 PHE B C 1
ATOM 3384 O O . PHE B 1 40 ? -18.359 16.188 2.59 1 98.88 40 PHE B O 1
ATOM 3391 N N . LEU B 1 41 ? -19.469 16.031 0.649 1 98.75 41 LEU B N 1
ATOM 3392 C CA . LEU B 1 41 ? -19.531 17.469 0.462 1 98.75 41 LEU B CA 1
ATOM 3393 C C . LEU B 1 41 ? -20.5 18.109 1.464 1 98.75 41 LEU B C 1
ATOM 3395 O O . LEU B 1 41 ? -20.281 19.234 1.911 1 98.75 41 LEU B O 1
ATOM 3399 N N . GLU B 1 42 ? -21.547 17.391 1.782 1 98.69 42 GLU B N 1
ATOM 3400 C CA . GLU B 1 42 ? -22.453 17.891 2.812 1 98.69 42 GLU B CA 1
ATOM 3401 C C . GLU B 1 42 ? -21.734 18.031 4.156 1 98.69 42 GLU B C 1
ATOM 3403 O O . GLU B 1 42 ? -21.891 19.031 4.848 1 98.69 42 GLU B O 1
ATOM 3408 N N . ASN B 1 43 ? -20.969 16.938 4.543 1 98.88 43 ASN B N 1
ATOM 3409 C CA . ASN B 1 43 ? -20.141 17.031 5.742 1 98.88 43 ASN B CA 1
ATOM 3410 C C . ASN B 1 43 ? -19.203 18.234 5.684 1 98.88 43 ASN B C 1
ATOM 3412 O O . ASN B 1 43 ? -19.109 18.984 6.645 1 98.88 43 ASN B O 1
ATOM 3416 N N . ALA B 1 44 ? -18.562 18.375 4.543 1 98.94 44 ALA B N 1
ATOM 3417 C CA . ALA B 1 44 ? -17.609 19.453 4.348 1 98.94 44 ALA B CA 1
ATOM 3418 C C . ALA B 1 44 ? -18.266 20.812 4.508 1 98.94 44 ALA B C 1
ATOM 3420 O O . ALA B 1 44 ? -17.703 21.719 5.137 1 98.94 44 ALA B O 1
ATOM 3421 N N . LYS B 1 45 ? -19.438 20.969 3.938 1 98.88 45 LYS B N 1
ATOM 3422 C CA . LYS B 1 45 ? -20.172 22.219 4.031 1 98.88 45 LYS B CA 1
ATOM 3423 C C . LYS B 1 45 ? -20.516 22.547 5.48 1 98.88 45 LYS B C 1
ATOM 3425 O O . LYS B 1 45 ? -20.422 23.703 5.906 1 98.88 45 LYS B O 1
ATOM 3430 N N . ASN B 1 46 ? -20.953 21.562 6.195 1 98.88 46 ASN B N 1
ATOM 3431 C CA . ASN B 1 46 ? -21.297 21.75 7.602 1 98.88 46 ASN B CA 1
ATOM 3432 C C . ASN B 1 46 ? -20.078 22.219 8.406 1 98.88 46 ASN B C 1
ATOM 3434 O O . ASN B 1 46 ? -20.203 23.141 9.219 1 98.88 46 ASN B O 1
ATOM 3438 N N . ILE B 1 47 ? -18.953 21.609 8.203 1 98.88 47 ILE B N 1
ATOM 3439 C CA . ILE B 1 47 ? -17.719 21.984 8.898 1 98.88 47 ILE B CA 1
ATOM 3440 C C . ILE B 1 47 ? -17.328 23.406 8.516 1 98.88 47 ILE B C 1
ATOM 3442 O O . ILE B 1 47 ? -16.984 24.219 9.383 1 98.88 47 ILE B O 1
ATOM 3446 N N . LEU B 1 48 ? -17.406 23.688 7.223 1 98.88 48 LEU B N 1
ATOM 3447 C CA . LEU B 1 48 ? -17.031 24.984 6.703 1 98.88 48 LEU B CA 1
ATOM 3448 C C . LEU B 1 48 ? -17.906 26.078 7.301 1 98.88 48 LEU B C 1
ATOM 3450 O O . LEU B 1 48 ? -17.406 27.141 7.688 1 98.88 48 LEU B O 1
ATOM 3454 N N . ASN B 1 49 ? -19.234 25.844 7.305 1 98.81 49 ASN B N 1
ATOM 3455 C CA . ASN B 1 49 ? -20.172 26.797 7.871 1 98.81 49 ASN B CA 1
ATOM 3456 C C . ASN B 1 49 ? -19.844 27.109 9.336 1 98.81 49 ASN B C 1
ATOM 3458 O O . ASN B 1 49 ? -19.906 28.266 9.758 1 98.81 49 ASN B O 1
ATOM 3462 N N . GLU B 1 50 ? -19.547 26.078 10.094 1 98.81 50 GLU B N 1
ATOM 3463 C CA . GLU B 1 50 ? -19.172 26.297 11.484 1 98.81 50 GLU B CA 1
ATOM 3464 C C . GLU B 1 50 ? -17.875 27.078 11.602 1 98.81 50 GLU B C 1
ATOM 3466 O O . GLU B 1 50 ? -17.75 27.969 12.438 1 98.81 50 GLU B O 1
ATOM 3471 N N . ALA B 1 51 ? -16.891 26.75 10.812 1 98.81 51 ALA B N 1
ATOM 3472 C CA . ALA B 1 51 ? -15.578 27.391 10.836 1 98.81 51 ALA B CA 1
ATOM 3473 C C . ALA B 1 51 ? -15.703 28.891 10.523 1 98.81 51 ALA B C 1
ATOM 3475 O O . ALA B 1 51 ? -14.992 29.703 11.109 1 98.81 51 ALA B O 1
ATOM 3476 N N . LYS B 1 52 ? -16.578 29.234 9.641 1 98.62 52 LYS B N 1
ATOM 3477 C CA . LYS B 1 52 ? -16.766 30.625 9.227 1 98.62 52 LYS B CA 1
ATOM 3478 C C . LYS B 1 52 ? -17.25 31.484 10.398 1 98.62 52 LYS B C 1
ATOM 3480 O O . LYS B 1 52 ? -16.906 32.656 10.484 1 98.62 52 LYS B O 1
ATOM 3485 N N . LYS B 1 53 ? -17.969 30.891 11.273 1 98.56 53 LYS B N 1
ATOM 3486 C CA . LYS B 1 53 ? -18.469 31.609 12.43 1 98.56 53 LYS B CA 1
ATOM 3487 C C . LYS B 1 53 ? -17.328 32.125 13.289 1 98.56 53 LYS B C 1
ATOM 3489 O O . LYS B 1 53 ? -17.484 33.156 13.984 1 98.56 53 LYS B O 1
ATOM 3494 N N . TYR B 1 54 ? -16.219 31.469 13.242 1 98.38 54 TYR B N 1
ATOM 3495 C CA . TYR B 1 54 ? -15.117 31.781 14.148 1 98.38 54 TYR B CA 1
ATOM 3496 C C . TYR B 1 54 ? -13.867 32.188 13.367 1 98.38 54 TYR B C 1
ATOM 3498 O O . TYR B 1 54 ? -12.781 32.281 13.938 1 98.38 54 TYR B O 1
ATOM 3506 N N . ASN B 1 55 ? -14 32.281 12.047 1 97.94 55 ASN B N 1
ATOM 3507 C CA . ASN B 1 55 ? -12.898 32.656 11.156 1 97.94 55 ASN B CA 1
ATOM 3508 C C . ASN B 1 55 ? -11.742 31.656 11.258 1 97.94 55 ASN B C 1
ATOM 3510 O O . ASN B 1 55 ? -10.586 32.062 11.367 1 97.94 55 ASN B O 1
ATOM 3514 N N . ILE B 1 56 ? -12.047 30.391 11.398 1 98.62 56 ILE B N 1
ATOM 3515 C CA . ILE B 1 56 ? -11.062 29.312 11.398 1 98.62 56 ILE B CA 1
ATOM 3516 C C . ILE B 1 56 ? -10.773 28.875 9.969 1 98.62 56 ILE B C 1
ATOM 3518 O O . ILE B 1 56 ? -11.703 28.594 9.203 1 98.62 56 ILE B O 1
ATOM 3522 N N . ASN B 1 57 ? -9.469 28.891 9.562 1 98.5 57 ASN B N 1
ATOM 3523 C CA . ASN B 1 57 ? -9.07 28.375 8.258 1 98.5 57 ASN B CA 1
ATOM 3524 C C . ASN B 1 57 ? -9.117 26.844 8.234 1 98.5 57 ASN B C 1
ATOM 3526 O O . ASN B 1 57 ? -8.664 26.188 9.172 1 98.5 57 ASN B O 1
ATOM 3530 N N . LEU B 1 58 ? -9.664 26.344 7.168 1 98.81 58 LEU B N 1
ATOM 3531 C CA . LEU B 1 58 ? -9.734 24.891 7.035 1 98.81 58 LEU B CA 1
ATOM 3532 C C . LEU B 1 58 ? -8.766 24.391 5.973 1 98.81 58 LEU B C 1
ATOM 3534 O O . LEU B 1 58 ? -8.898 24.719 4.797 1 98.81 58 LEU B O 1
ATOM 3538 N N . PHE B 1 59 ? -7.77 23.625 6.371 1 98.81 59 PHE B N 1
ATOM 3539 C CA . PHE B 1 59 ? -6.875 22.875 5.5 1 98.81 59 PHE B CA 1
ATOM 3540 C C . PHE B 1 59 ? -7.32 21.422 5.398 1 98.81 59 PHE B C 1
ATOM 3542 O O . PHE B 1 59 ? -7.25 20.672 6.375 1 98.81 59 PHE B O 1
ATOM 3549 N N . TYR B 1 60 ? -7.73 21.016 4.219 1 98.88 60 TYR B N 1
ATOM 3550 C CA . TYR B 1 60 ? -8.297 19.672 4.125 1 98.88 60 TYR B CA 1
ATOM 3551 C C . TYR B 1 60 ? -7.191 18.609 4.082 1 98.88 60 TYR B C 1
ATOM 3553 O O . TYR B 1 60 ? -6.145 18.828 3.475 1 98.88 60 TYR B O 1
ATOM 3561 N N . MET B 1 61 ? -7.395 17.547 4.793 1 98.62 61 MET B N 1
ATOM 3562 C CA . MET B 1 61 ? -6.562 16.344 4.816 1 98.62 61 MET B CA 1
ATOM 3563 C C . MET B 1 61 ? -7.25 15.195 4.094 1 98.62 61 MET B C 1
ATOM 3565 O O . MET B 1 61 ? -8.398 14.867 4.395 1 98.62 61 MET B O 1
ATOM 3569 N N . LEU B 1 62 ? -6.508 14.477 3.133 1 98.81 62 LEU B N 1
ATOM 3570 C CA . LEU B 1 62 ? -7.246 13.539 2.289 1 98.81 62 LEU B CA 1
ATOM 3571 C C . LEU B 1 62 ? -6.621 12.148 2.348 1 98.81 62 LEU B C 1
ATOM 3573 O O . LEU B 1 62 ? -6.984 11.266 1.564 1 98.81 62 LEU B O 1
ATOM 3577 N N . LYS B 1 63 ? -5.711 11.891 3.26 1 98.25 63 LYS B N 1
ATOM 3578 C CA . LYS B 1 63 ? -5.066 10.578 3.334 1 98.25 63 LYS B CA 1
ATOM 3579 C C . LYS B 1 63 ? -6.098 9.469 3.543 1 98.25 63 LYS B C 1
ATOM 3581 O O . LYS B 1 63 ? -5.93 8.359 3.043 1 98.25 63 LYS B O 1
ATOM 3586 N N . GLN B 1 64 ? -7.273 9.711 4.223 1 98.31 64 GLN B N 1
ATOM 3587 C CA . GLN B 1 64 ? -8.273 8.688 4.508 1 98.31 64 GLN B CA 1
ATOM 3588 C C . GLN B 1 64 ? -9.148 8.414 3.283 1 98.31 64 GLN B C 1
ATOM 3590 O O . GLN B 1 64 ? -9.906 7.445 3.26 1 98.31 64 GLN B O 1
ATOM 3595 N N . VAL B 1 65 ? -9.016 9.266 2.25 1 98.75 65 VAL B N 1
ATOM 3596 C CA . VAL B 1 65 ? -9.781 9.023 1.029 1 98.75 65 VAL B CA 1
ATOM 3597 C C . VAL B 1 65 ? -8.828 8.914 -0.161 1 98.75 65 VAL B C 1
ATOM 3599 O O . VAL B 1 65 ? -9.18 9.289 -1.281 1 98.75 65 VAL B O 1
ATOM 3602 N N . GLY B 1 66 ? -7.586 8.547 0.062 1 98.31 66 GLY B N 1
ATOM 3603 C CA . GLY B 1 66 ? -6.652 8.18 -0.994 1 98.31 66 GLY B CA 1
ATOM 3604 C C . GLY B 1 66 ? -6.059 9.383 -1.701 1 98.31 66 GLY B C 1
ATOM 3605 O O . GLY B 1 66 ? -5.875 9.367 -2.92 1 98.31 66 GLY B O 1
ATOM 3606 N N . ARG B 1 67 ? -5.879 10.461 -1.032 1 98.56 67 ARG B N 1
ATOM 3607 C CA . ARG B 1 67 ? -5.262 11.641 -1.619 1 98.56 67 ARG B CA 1
ATOM 3608 C C . ARG B 1 67 ? -6.031 12.109 -2.852 1 98.56 67 ARG B C 1
ATOM 3610 O O . ARG B 1 67 ? -5.434 12.547 -3.836 1 98.56 67 ARG B O 1
ATOM 3617 N N . ASN B 1 68 ? -7.293 12.055 -2.932 1 98.88 68 ASN B N 1
ATOM 3618 C CA . ASN B 1 68 ? -8.078 12.141 -4.156 1 98.88 68 ASN B CA 1
ATOM 3619 C C . ASN B 1 68 ? -8.164 13.578 -4.668 1 98.88 68 ASN B C 1
ATOM 3621 O O . ASN B 1 68 ? -8.742 14.445 -4.012 1 98.88 68 ASN B O 1
ATOM 3625 N N . PRO B 1 69 ? -7.613 13.859 -5.848 1 98.75 69 PRO B N 1
ATOM 3626 C CA . PRO B 1 69 ? -7.566 15.234 -6.336 1 98.75 69 PRO B CA 1
ATOM 3627 C C . PRO B 1 69 ? -8.938 15.758 -6.762 1 98.75 69 PRO B C 1
ATOM 3629 O O . PRO B 1 69 ? -9.172 16.969 -6.742 1 98.75 69 PRO B O 1
ATOM 3632 N N . TYR B 1 70 ? -9.859 14.859 -7.16 1 98.88 70 TYR B N 1
ATOM 3633 C CA . TYR B 1 70 ? -11.219 15.266 -7.492 1 98.88 70 TYR B CA 1
ATOM 3634 C C . TYR B 1 70 ? -11.938 15.836 -6.27 1 98.88 70 TYR B C 1
ATOM 3636 O O . TYR B 1 70 ? -12.547 16.906 -6.336 1 98.88 70 TYR B O 1
ATOM 3644 N N . LEU B 1 71 ? -11.828 15.148 -5.184 1 98.94 71 LEU B N 1
ATOM 3645 C CA . LEU B 1 71 ? -12.43 15.602 -3.936 1 98.94 71 LEU B CA 1
ATOM 3646 C C . LEU B 1 71 ? -11.758 16.875 -3.441 1 98.94 71 LEU B C 1
ATOM 3648 O O . LEU B 1 71 ? -12.422 17.766 -2.904 1 98.94 71 LEU B O 1
ATOM 3652 N N . ALA B 1 72 ? -10.43 16.938 -3.602 1 98.94 72 ALA B N 1
ATOM 3653 C CA . ALA B 1 72 ? -9.688 18.141 -3.225 1 98.94 72 ALA B CA 1
ATOM 3654 C C . ALA B 1 72 ? -10.227 19.375 -3.949 1 98.94 72 ALA B C 1
ATOM 3656 O O . ALA B 1 72 ? -10.477 20.406 -3.328 1 98.94 72 ALA B O 1
ATOM 3657 N N . LYS B 1 73 ? -10.383 19.25 -5.262 1 98.88 73 LYS B N 1
ATOM 3658 C CA . LYS B 1 73 ? -10.891 20.344 -6.062 1 98.88 73 LYS B CA 1
ATOM 3659 C C . LYS B 1 73 ? -12.289 20.766 -5.605 1 98.88 73 LYS B C 1
ATOM 3661 O O . LYS B 1 73 ? -12.594 21.953 -5.52 1 98.88 73 LYS B O 1
ATOM 3666 N N . LYS B 1 74 ? -13.133 19.797 -5.297 1 98.88 74 LYS B N 1
ATOM 3667 C CA . LYS B 1 74 ? -14.477 20.078 -4.801 1 98.88 74 LYS B CA 1
ATOM 3668 C C . LYS B 1 74 ? -14.422 20.859 -3.488 1 98.88 74 LYS B C 1
ATOM 3670 O O . LYS B 1 74 ? -15.227 21.766 -3.264 1 98.88 74 LYS B O 1
ATOM 3675 N N . LEU B 1 75 ? -13.516 20.469 -2.617 1 98.94 75 LEU B N 1
ATOM 3676 C CA . LEU B 1 75 ? -13.359 21.156 -1.338 1 98.94 75 LEU B CA 1
ATOM 3677 C C . LEU B 1 75 ? -12.906 22.594 -1.541 1 98.94 75 LEU B C 1
ATOM 3679 O O . LEU B 1 75 ? -13.422 23.5 -0.891 1 98.94 75 LEU B O 1
ATOM 3683 N N . GLU B 1 76 ? -11.93 22.797 -2.43 1 98.88 76 GLU B N 1
ATOM 3684 C CA . GLU B 1 76 ? -11.477 24.156 -2.725 1 98.88 76 GLU B CA 1
ATOM 3685 C C . GLU B 1 76 ? -12.602 25 -3.32 1 98.88 76 GLU B C 1
ATOM 3687 O O . GLU B 1 76 ? -12.773 26.172 -2.961 1 98.88 76 GLU B O 1
ATOM 3692 N N . ASP B 1 77 ? -13.398 24.375 -4.195 1 98.75 77 ASP B N 1
ATOM 3693 C CA . ASP B 1 77 ? -14.539 25.062 -4.793 1 98.75 77 ASP B CA 1
ATOM 3694 C C . ASP B 1 77 ? -15.562 25.453 -3.73 1 98.75 77 ASP B C 1
ATOM 3696 O O . ASP B 1 77 ? -16.25 26.469 -3.869 1 98.75 77 ASP B O 1
ATOM 3700 N N . LEU B 1 78 ? -15.672 24.656 -2.703 1 98.5 78 LEU B N 1
ATOM 3701 C CA . LEU B 1 78 ? -16.594 24.922 -1.611 1 98.5 78 LEU B CA 1
ATOM 3702 C C . LEU B 1 78 ? -16.109 26.094 -0.765 1 98.5 78 LEU B C 1
ATOM 3704 O O . LEU B 1 78 ? -16.906 26.75 -0.09 1 98.5 78 LEU B O 1
ATOM 3708 N N . GLY B 1 79 ? -14.82 26.25 -0.702 1 98.44 79 GLY B N 1
ATOM 3709 C CA . GLY B 1 79 ? -14.312 27.375 0.074 1 98.44 79 GLY B CA 1
ATOM 3710 C C . GLY B 1 79 ? -13.211 26.984 1.04 1 98.44 79 GLY B C 1
ATOM 3711 O O . GLY B 1 79 ? -12.703 27.828 1.786 1 98.44 79 GLY B O 1
ATOM 3712 N N . TYR B 1 80 ? -12.828 25.719 1.079 1 98.81 80 TYR B N 1
ATOM 3713 C CA . TYR B 1 80 ? -11.664 25.328 1.866 1 98.81 80 TYR B CA 1
ATOM 3714 C C . TYR B 1 80 ? -10.398 26 1.337 1 98.81 80 TYR B C 1
ATOM 3716 O O . TYR B 1 80 ? -10.273 26.234 0.132 1 98.81 80 TYR B O 1
ATOM 3724 N N . LYS B 1 81 ? -9.523 26.297 2.17 1 98.44 81 LYS B N 1
ATOM 3725 C CA . LYS B 1 81 ? -8.367 27.109 1.817 1 98.44 81 LYS B CA 1
ATOM 3726 C C . LYS B 1 81 ? -7.395 26.344 0.933 1 98.44 81 LYS B C 1
ATOM 3728 O O . LYS B 1 81 ? -6.809 26.906 0.005 1 98.44 81 LYS B O 1
ATOM 3733 N N . GLY B 1 82 ? -7.156 25.062 1.272 1 98.75 82 GLY B N 1
ATOM 3734 C CA . GLY B 1 82 ? -6.223 24.219 0.546 1 98.75 82 GLY B CA 1
ATOM 3735 C C . GLY B 1 82 ? -5.84 22.969 1.308 1 98.75 82 GLY B C 1
ATOM 3736 O O . GLY B 1 82 ? -6.512 22.578 2.266 1 98.75 82 GLY B O 1
ATOM 3737 N N . ALA B 1 83 ? -4.785 22.375 0.841 1 98.88 83 ALA B N 1
ATOM 3738 C CA . ALA B 1 83 ? -4.445 21.031 1.314 1 98.88 83 ALA B CA 1
ATOM 3739 C C . ALA B 1 83 ? -3.439 21.094 2.463 1 98.88 83 ALA B C 1
ATOM 3741 O O . ALA B 1 83 ? -2.51 21.906 2.438 1 98.88 83 ALA B O 1
ATOM 3742 N N . VAL B 1 84 ? -3.664 20.328 3.484 1 98.81 84 VAL B N 1
ATOM 3743 C CA . VAL B 1 84 ? -2.568 19.812 4.293 1 98.81 84 VAL B CA 1
ATOM 3744 C C . VAL B 1 84 ? -2.207 18.406 3.82 1 98.81 84 VAL B C 1
ATOM 3746 O O . VAL B 1 84 ? -3.072 17.516 3.738 1 98.81 84 VAL B O 1
ATOM 3749 N N . CYS B 1 85 ? -0.965 18.172 3.443 1 98.75 85 CYS B N 1
ATOM 3750 C CA . CYS B 1 85 ? -0.571 16.906 2.822 1 98.75 85 CYS B CA 1
ATOM 3751 C C . CYS B 1 85 ? 0.082 15.977 3.838 1 98.75 85 CYS B C 1
ATOM 3753 O O . CYS B 1 85 ? 0.917 16.406 4.633 1 98.75 85 CYS B O 1
ATOM 3755 N N . VAL B 1 86 ? -0.321 14.742 3.766 1 98.25 86 VAL B N 1
ATOM 3756 C CA . VAL B 1 86 ? 0.167 13.758 4.727 1 98.25 86 VAL B CA 1
ATOM 3757 C C . VAL B 1 86 ? 1.649 13.492 4.48 1 98.25 86 VAL B C 1
ATOM 3759 O O . VAL B 1 86 ? 2.402 13.227 5.422 1 98.25 86 VAL B O 1
ATOM 3762 N N . ASP B 1 87 ? 2.092 13.516 3.221 1 98.44 87 ASP B N 1
ATOM 3763 C CA . ASP B 1 87 ? 3.482 13.266 2.855 1 98.44 87 ASP B CA 1
ATOM 3764 C C . ASP B 1 87 ? 3.828 13.914 1.52 1 98.44 87 ASP B C 1
ATOM 3766 O O . ASP B 1 87 ? 2.994 14.602 0.924 1 98.44 87 ASP B O 1
ATOM 3770 N N . PHE B 1 88 ? 5.102 13.789 1.085 1 98.44 88 PHE B N 1
ATOM 3771 C CA . PHE B 1 88 ? 5.594 14.484 -0.098 1 98.44 88 PHE B CA 1
ATOM 3772 C C . PHE B 1 88 ? 4.988 13.891 -1.365 1 98.44 88 PHE B C 1
ATOM 3774 O O . PHE B 1 88 ? 4.902 14.562 -2.393 1 98.44 88 PHE B O 1
ATOM 3781 N N . LYS B 1 89 ? 4.543 12.617 -1.319 1 97.69 89 LYS B N 1
ATOM 3782 C CA . LYS B 1 89 ? 3.852 12.047 -2.471 1 97.69 89 LYS B CA 1
ATOM 3783 C C . LYS B 1 89 ? 2.492 12.711 -2.68 1 97.69 89 LYS B C 1
ATOM 3785 O O . LYS B 1 89 ? 2.068 12.922 -3.816 1 97.69 89 LYS B O 1
ATOM 3790 N N . GLU B 1 90 ? 1.807 12.945 -1.59 1 98.56 90 GLU B N 1
ATOM 3791 C CA . GLU B 1 90 ? 0.557 13.688 -1.699 1 98.56 90 GLU B CA 1
ATOM 3792 C C . GLU B 1 90 ? 0.8 15.102 -2.232 1 98.56 90 GLU B C 1
ATOM 3794 O O . GLU B 1 90 ? -0.012 15.633 -2.992 1 98.56 90 GLU B O 1
ATOM 3799 N N . VAL B 1 91 ? 1.916 15.75 -1.824 1 98.75 91 VAL B N 1
ATOM 3800 C CA . VAL B 1 91 ? 2.287 17.062 -2.338 1 98.75 91 VAL B CA 1
ATOM 3801 C C . VAL B 1 91 ? 2.408 17.016 -3.859 1 98.75 91 VAL B C 1
ATOM 3803 O O . VAL B 1 91 ? 1.89 17.891 -4.562 1 98.75 91 VAL B O 1
ATOM 3806 N N . GLU B 1 92 ? 3.029 15.953 -4.359 1 97.94 92 GLU B N 1
ATOM 3807 C CA . GLU B 1 92 ? 3.182 15.789 -5.801 1 97.94 92 GLU B CA 1
ATOM 3808 C C . GLU B 1 92 ? 1.824 15.672 -6.488 1 97.94 92 GLU B C 1
ATOM 3810 O O . GLU B 1 92 ? 1.606 16.266 -7.551 1 97.94 92 GLU B O 1
ATOM 3815 N N . VAL B 1 93 ? 0.936 14.938 -5.879 1 97.94 93 VAL B N 1
ATOM 3816 C CA . VAL B 1 93 ? -0.396 14.742 -6.445 1 97.94 93 VAL B CA 1
ATOM 3817 C C . VAL B 1 93 ? -1.13 16.078 -6.512 1 97.94 93 VAL B C 1
ATOM 3819 O O . VAL B 1 93 ? -1.745 16.406 -7.527 1 97.94 93 VAL B O 1
ATOM 3822 N N . MET B 1 94 ? -1.032 16.859 -5.422 1 98.81 94 MET B N 1
ATOM 3823 C CA . MET B 1 94 ? -1.706 18.156 -5.391 1 98.81 94 MET B CA 1
ATOM 3824 C C . MET B 1 94 ? -1.123 19.094 -6.438 1 98.81 94 MET B C 1
ATOM 3826 O O . MET B 1 94 ? -1.865 19.766 -7.168 1 98.81 94 MET B O 1
ATOM 3830 N N . MET B 1 95 ? 0.182 19.125 -6.555 1 98.5 95 MET B N 1
ATOM 3831 C CA . MET B 1 95 ? 0.838 20 -7.527 1 98.5 95 MET B CA 1
ATOM 3832 C C . MET B 1 95 ? 0.46 19.609 -8.953 1 98.5 95 MET B C 1
ATOM 3834 O O . MET B 1 95 ? 0.122 20.469 -9.766 1 98.5 95 MET B O 1
ATOM 3838 N N . LYS B 1 96 ? 0.471 18.297 -9.203 1 97.56 96 LYS B N 1
ATOM 3839 C CA . LYS B 1 96 ? 0.135 17.781 -10.523 1 97.56 96 LYS B CA 1
ATOM 3840 C C . LYS B 1 96 ? -1.281 18.188 -10.93 1 97.56 96 LYS B C 1
ATOM 3842 O O . LYS B 1 96 ? -1.573 18.344 -12.117 1 97.56 96 LYS B O 1
ATOM 3847 N N . ASN B 1 97 ? -2.117 18.391 -9.938 1 98.25 97 ASN B N 1
ATOM 3848 C CA . ASN B 1 97 ? -3.52 18.688 -10.211 1 98.25 97 ASN B CA 1
ATOM 3849 C C . ASN B 1 97 ? -3.852 20.156 -9.945 1 98.25 97 ASN B C 1
ATOM 3851 O O . ASN B 1 97 ? -5.023 20.516 -9.828 1 98.25 97 ASN B O 1
ATOM 3855 N N . ASN B 1 98 ? -2.842 21.031 -9.781 1 98.5 98 ASN B N 1
ATOM 3856 C CA . ASN B 1 98 ? -2.971 22.469 -9.609 1 98.5 98 ASN B CA 1
ATOM 3857 C C . ASN B 1 98 ? -3.811 22.828 -8.391 1 98.5 98 ASN B C 1
ATOM 3859 O O . ASN B 1 98 ? -4.691 23.688 -8.461 1 98.5 98 ASN B O 1
ATOM 3863 N N . LEU B 1 99 ? -3.615 22.078 -7.305 1 98.88 99 LEU B N 1
ATOM 3864 C CA . LEU B 1 99 ? -4.32 22.312 -6.047 1 98.88 99 LEU B CA 1
ATOM 3865 C C . LEU B 1 99 ? -3.471 23.156 -5.098 1 98.88 99 LEU B C 1
ATOM 3867 O O . LEU B 1 99 ? -2.246 23.203 -5.23 1 98.88 99 LEU B O 1
ATOM 3871 N N . LYS B 1 100 ? -4.098 23.844 -4.219 1 98.81 100 LYS B N 1
ATOM 3872 C CA . LYS B 1 100 ? -3.416 24.75 -3.307 1 98.81 100 LYS B CA 1
ATOM 3873 C C . LYS B 1 100 ? -2.777 24 -2.145 1 98.81 100 LYS B C 1
ATOM 3875 O O . LYS B 1 100 ? -3.408 23.125 -1.544 1 98.81 100 LYS B O 1
ATOM 3880 N N . LEU B 1 101 ? -1.517 24.312 -1.917 1 98.81 101 LEU B N 1
ATOM 3881 C CA . LEU B 1 101 ? -0.805 23.766 -0.767 1 98.81 101 LEU B CA 1
ATOM 3882 C C . LEU B 1 101 ? -0.843 24.734 0.407 1 98.81 101 LEU B C 1
ATOM 3884 O O . LEU B 1 101 ? -0.31 25.844 0.318 1 98.81 101 LEU B O 1
ATOM 3888 N N . CYS B 1 102 ? -1.469 24.328 1.498 1 98.69 102 CYS B N 1
ATOM 3889 C CA . CYS B 1 102 ? -1.58 25.219 2.656 1 98.69 102 CYS B CA 1
ATOM 3890 C C . CYS B 1 102 ? -0.547 24.844 3.717 1 98.69 102 CYS B C 1
ATOM 3892 O O . CYS B 1 102 ? 0.177 25.719 4.207 1 98.69 102 CYS B O 1
ATOM 3894 N N . ASN B 1 103 ? -0.513 23.609 4.125 1 98.62 103 ASN B N 1
ATOM 3895 C CA . ASN B 1 103 ? 0.448 23.125 5.109 1 98.62 103 ASN B CA 1
ATOM 3896 C C . ASN B 1 103 ? 1.079 21.812 4.676 1 98.62 103 ASN B C 1
ATOM 3898 O O . ASN B 1 103 ? 0.385 20.797 4.539 1 98.62 103 ASN B O 1
ATOM 3902 N N . ILE B 1 104 ? 2.396 21.828 4.516 1 98.75 104 ILE B N 1
ATOM 3903 C CA . ILE B 1 104 ? 3.104 20.594 4.188 1 98.75 104 ILE B CA 1
ATOM 3904 C C . ILE B 1 104 ? 4.215 20.344 5.207 1 98.75 104 ILE B C 1
ATOM 3906 O O . ILE B 1 104 ? 4.621 21.266 5.922 1 98.75 104 ILE B O 1
ATOM 3910 N N . GLY B 1 105 ? 4.566 19.094 5.402 1 98.38 105 GLY B N 1
ATOM 3911 C CA . GLY B 1 105 ? 5.715 18.766 6.23 1 98.38 105 GLY B CA 1
ATOM 3912 C C . GLY B 1 105 ? 5.336 18.391 7.652 1 98.38 105 GLY B C 1
ATOM 3913 O O . GLY B 1 105 ? 6.191 17.984 8.445 1 98.38 105 GLY B O 1
ATOM 3914 N N . HIS B 1 106 ? 4.047 18.422 7.961 1 96.69 106 HIS B N 1
ATOM 3915 C CA . HIS B 1 106 ? 3.65 18.203 9.352 1 96.69 106 HIS B CA 1
ATOM 3916 C C . HIS B 1 106 ? 3.807 16.734 9.742 1 96.69 106 HIS B C 1
ATOM 3918 O O . HIS B 1 106 ? 4.441 16.422 10.75 1 96.69 106 HIS B O 1
ATOM 3924 N N . LEU B 1 107 ? 3.207 15.844 9.016 1 96.94 107 LEU B N 1
ATOM 3925 C CA . LEU B 1 107 ? 3.348 14.43 9.312 1 96.94 107 LEU B CA 1
ATOM 3926 C C . LEU B 1 107 ? 4.633 13.867 8.719 1 96.94 107 LEU B C 1
ATOM 3928 O O . LEU B 1 107 ? 5.367 13.141 9.383 1 96.94 107 LEU B O 1
ATOM 3932 N N . VAL B 1 108 ? 4.863 14.219 7.48 1 98.56 108 VAL B N 1
ATOM 3933 C CA . VAL B 1 108 ? 6.09 13.805 6.805 1 98.56 108 VAL B CA 1
ATOM 3934 C C . VAL B 1 108 ? 6.758 15.016 6.156 1 98.56 108 VAL B C 1
ATOM 3936 O O . VAL B 1 108 ? 6.133 15.727 5.367 1 98.56 108 VAL B O 1
ATOM 3939 N N . GLN B 1 109 ? 7.992 15.234 6.422 1 98.62 109 GLN B N 1
ATOM 3940 C CA . GLN B 1 109 ? 8.766 16.359 5.906 1 98.62 109 GLN B CA 1
ATOM 3941 C C . GLN B 1 109 ? 8.945 16.25 4.395 1 98.62 109 GLN B C 1
ATOM 3943 O O . GLN B 1 109 ? 8.742 15.188 3.814 1 98.62 109 GLN B O 1
ATOM 3948 N N . ILE B 1 110 ? 9.281 17.375 3.787 1 98.81 110 ILE B N 1
ATOM 3949 C CA . ILE B 1 110 ? 9.57 17.406 2.357 1 98.81 110 ILE B CA 1
ATOM 3950 C C . ILE B 1 110 ? 11.039 17.078 2.119 1 98.81 110 ILE B C 1
ATOM 3952 O O . ILE B 1 110 ? 11.93 17.672 2.73 1 98.81 110 ILE B O 1
ATOM 3956 N N . PRO B 1 111 ? 11.32 16.078 1.278 1 98.69 111 PRO B N 1
ATOM 3957 C CA . PRO B 1 111 ? 12.727 15.773 0.987 1 98.69 111 PRO B CA 1
ATOM 3958 C C . PRO B 1 111 ? 13.484 16.969 0.413 1 98.69 111 PRO B C 1
ATOM 3960 O O . PRO B 1 111 ? 12.898 17.797 -0.284 1 98.69 111 PRO B O 1
ATOM 3963 N N . LYS B 1 112 ? 14.734 17 0.65 1 98.25 112 LYS B N 1
ATOM 3964 C CA . LYS B 1 112 ? 15.594 18.109 0.282 1 98.25 112 LYS B CA 1
ATOM 3965 C C . LYS B 1 112 ? 15.438 18.469 -1.195 1 98.25 112 LYS B C 1
ATOM 3967 O O . LYS B 1 112 ? 15.203 19.625 -1.543 1 98.25 112 LYS B O 1
ATOM 3972 N N . ASN B 1 113 ? 15.477 17.453 -2.055 1 97.81 113 ASN B N 1
ATOM 3973 C CA . ASN B 1 113 ? 15.516 17.672 -3.498 1 97.81 113 ASN B CA 1
ATOM 3974 C C . ASN B 1 113 ? 14.148 18.062 -4.047 1 97.81 113 ASN B C 1
ATOM 3976 O O . ASN B 1 113 ? 14.023 18.375 -5.23 1 97.81 113 ASN B O 1
ATOM 3980 N N . MET B 1 114 ? 13.148 18.094 -3.197 1 98.06 114 MET B N 1
ATOM 3981 C CA . MET B 1 114 ? 11.812 18.484 -3.633 1 98.06 114 MET B CA 1
ATOM 3982 C C . MET B 1 114 ? 11.492 19.906 -3.186 1 98.06 114 MET B C 1
ATOM 3984 O O . MET B 1 114 ? 10.523 20.5 -3.664 1 98.06 114 MET B O 1
ATOM 3988 N N . LEU B 1 115 ? 12.289 20.484 -2.33 1 98.62 115 LEU B N 1
ATOM 3989 C CA . LEU B 1 115 ? 11.984 21.766 -1.69 1 98.62 115 LEU B CA 1
ATOM 3990 C C . LEU B 1 115 ? 11.883 22.875 -2.727 1 98.62 115 LEU B C 1
ATOM 3992 O O . LEU B 1 115 ? 10.953 23.688 -2.678 1 98.62 115 LEU B O 1
ATOM 3996 N N . SER B 1 116 ? 12.797 22.906 -3.656 1 98.5 116 SER B N 1
ATOM 3997 C CA . SER B 1 116 ? 12.812 23.984 -4.641 1 98.5 116 SER B CA 1
ATOM 3998 C C . SER B 1 116 ? 11.523 24 -5.453 1 98.5 116 SER B C 1
ATOM 4000 O O . SER B 1 116 ? 10.906 25.062 -5.617 1 98.5 116 SER B O 1
ATOM 4002 N N . ARG B 1 117 ? 11.109 22.844 -5.902 1 97.88 117 ARG B N 1
ATOM 4003 C CA . ARG B 1 117 ? 9.914 22.734 -6.73 1 97.88 117 ARG B CA 1
ATOM 4004 C C . ARG B 1 117 ? 8.672 23.109 -5.938 1 97.88 117 ARG B C 1
ATOM 4006 O O . ARG B 1 117 ? 7.758 23.75 -6.469 1 97.88 117 ARG B O 1
ATOM 4013 N N . VAL B 1 118 ? 8.648 22.75 -4.676 1 98.69 118 VAL B N 1
ATOM 4014 C CA . VAL B 1 118 ? 7.488 23 -3.826 1 98.69 118 VAL B CA 1
ATOM 4015 C C . VAL B 1 118 ? 7.375 24.484 -3.52 1 98.69 118 VAL B C 1
ATOM 4017 O O . VAL B 1 118 ? 6.289 25.062 -3.604 1 98.69 118 VAL B O 1
ATOM 4020 N N . ILE B 1 119 ? 8.508 25.109 -3.209 1 98.81 119 ILE B N 1
ATOM 4021 C CA . ILE B 1 119 ? 8.523 26.531 -2.893 1 98.81 119 ILE B CA 1
ATOM 4022 C C . ILE B 1 119 ? 8.203 27.344 -4.145 1 98.81 119 ILE B C 1
ATOM 4024 O O . ILE B 1 119 ? 7.457 28.328 -4.086 1 98.81 119 ILE B O 1
ATOM 4028 N N . GLU B 1 120 ? 8.734 26.875 -5.27 1 98.62 120 GLU B N 1
ATOM 4029 C CA . GLU B 1 120 ? 8.445 27.547 -6.539 1 98.62 120 GLU B CA 1
ATOM 4030 C C . GLU B 1 120 ? 6.965 27.438 -6.891 1 98.62 120 GLU B C 1
ATOM 4032 O O . GLU B 1 120 ? 6.375 28.406 -7.379 1 98.62 120 GLU B O 1
ATOM 4037 N N . TYR B 1 121 ? 6.328 26.297 -6.656 1 98.5 121 TYR B N 1
ATOM 4038 C CA . TYR B 1 121 ? 4.91 26.078 -6.895 1 98.5 121 TYR B CA 1
ATOM 4039 C C . TYR B 1 121 ? 4.059 27.031 -6.059 1 98.5 121 TYR B C 1
ATOM 4041 O O . TYR B 1 121 ? 3.07 27.578 -6.547 1 98.5 121 TYR B O 1
ATOM 4049 N N . GLY B 1 122 ? 4.48 27.203 -4.875 1 98.56 122 GLY B N 1
ATOM 4050 C CA . GLY B 1 122 ? 3.758 28.031 -3.932 1 98.56 122 GLY B CA 1
ATOM 4051 C C . GLY B 1 122 ? 3.08 27.25 -2.828 1 98.56 122 GLY B C 1
ATOM 4052 O O . GLY B 1 122 ? 2.156 26.469 -3.088 1 98.56 122 GLY B O 1
ATOM 4053 N N . VAL B 1 123 ? 3.551 27.359 -1.629 1 98.56 123 VAL B N 1
ATOM 4054 C CA . VAL B 1 123 ? 2.998 26.75 -0.426 1 98.56 123 VAL B CA 1
ATOM 4055 C C . VAL B 1 123 ? 2.838 27.812 0.667 1 98.56 123 VAL B C 1
ATOM 4057 O O . VAL B 1 123 ? 3.699 28.672 0.833 1 98.56 123 VAL B O 1
ATOM 4060 N N . GLU B 1 124 ? 1.714 27.75 1.326 1 98.5 124 GLU B N 1
ATOM 4061 C CA . GLU B 1 124 ? 1.449 28.75 2.346 1 98.5 124 GLU B CA 1
ATOM 4062 C C . GLU B 1 124 ? 2.43 28.641 3.51 1 98.5 124 GLU B C 1
ATOM 4064 O O . GLU B 1 124 ? 3.004 29.625 3.949 1 98.5 124 GLU B O 1
ATOM 4069 N N . ILE B 1 125 ? 2.619 27.438 3.988 1 98.81 125 ILE B N 1
ATOM 4070 C CA . ILE B 1 125 ? 3.512 27.312 5.137 1 98.81 125 ILE B CA 1
ATOM 4071 C C . ILE B 1 125 ? 4.102 25.906 5.164 1 98.81 125 ILE B C 1
ATOM 4073 O O . ILE B 1 125 ? 3.443 24.938 4.77 1 98.81 125 ILE B O 1
ATOM 4077 N N . ILE B 1 126 ? 5.379 25.703 5.559 1 98.94 126 ILE B N 1
ATOM 4078 C CA . ILE B 1 126 ? 6.062 24.422 5.688 1 98.94 126 ILE B CA 1
ATOM 4079 C C . ILE B 1 126 ? 6.344 24.141 7.16 1 98.94 126 ILE B C 1
ATOM 4081 O O . ILE B 1 126 ? 7.043 24.906 7.828 1 98.94 126 ILE B O 1
ATOM 4085 N N . THR B 1 127 ? 5.789 23.062 7.68 1 98.88 127 THR B N 1
ATOM 4086 C CA . THR B 1 127 ? 6.09 22.641 9.039 1 98.88 127 THR B CA 1
ATOM 4087 C C . THR B 1 127 ? 7.477 22.016 9.109 1 98.88 127 THR B C 1
ATOM 4089 O O . THR B 1 127 ? 7.844 21.203 8.258 1 98.88 127 THR B O 1
ATOM 4092 N N . VAL B 1 128 ? 8.219 22.312 10.141 1 98.75 128 VAL B N 1
ATOM 4093 C CA . VAL B 1 128 ? 9.609 21.859 10.227 1 98.75 128 VAL B CA 1
ATOM 4094 C C . VAL B 1 128 ? 9.883 21.281 11.602 1 98.75 128 VAL B C 1
ATOM 4096 O O . VAL B 1 128 ? 9.266 21.688 12.594 1 98.75 128 VAL B O 1
ATOM 4099 N N . TYR B 1 129 ? 10.922 20.25 11.617 1 97.19 129 TYR B N 1
ATOM 4100 C CA . TYR B 1 129 ? 11.289 19.516 12.82 1 97.19 129 TYR B CA 1
ATOM 4101 C C . TYR B 1 129 ? 12.688 19.906 13.297 1 97.19 129 TYR B C 1
ATOM 4103 O O . TYR B 1 129 ? 13.117 19.5 14.375 1 97.19 129 TYR B O 1
ATOM 4111 N N . SER B 1 130 ? 13.477 20.672 12.422 1 97.56 130 SER B N 1
ATOM 4112 C CA . SER B 1 130 ? 14.898 20.828 12.727 1 97.56 130 SER B CA 1
ATOM 4113 C C . SER B 1 130 ? 15.438 22.141 12.18 1 97.56 130 SER B C 1
ATOM 4115 O O . SER B 1 130 ? 14.898 22.688 11.219 1 97.56 130 SER B O 1
ATOM 4117 N N . TYR B 1 131 ? 16.484 22.562 12.844 1 97.94 131 TYR B N 1
ATOM 4118 C CA . TYR B 1 131 ? 17.172 23.75 12.375 1 97.94 131 TYR B CA 1
ATOM 4119 C C . TYR B 1 131 ? 17.766 23.516 10.984 1 97.94 131 TYR B C 1
ATOM 4121 O O . TYR B 1 131 ? 17.781 24.438 10.148 1 97.94 131 TYR B O 1
ATOM 4129 N N . ASP B 1 132 ? 18.297 22.312 10.672 1 98.25 132 ASP B N 1
ATOM 4130 C CA . ASP B 1 132 ? 18.875 21.984 9.375 1 98.25 132 ASP B CA 1
ATOM 4131 C C . ASP B 1 132 ? 17.859 22.172 8.25 1 98.25 132 ASP B C 1
ATOM 4133 O O . ASP B 1 132 ? 18.188 22.75 7.207 1 98.25 132 ASP B O 1
ATOM 4137 N N . MET B 1 133 ? 16.688 21.75 8.492 1 98.69 133 MET B N 1
ATOM 4138 C CA . MET B 1 133 ? 15.633 21.922 7.5 1 98.69 133 MET B CA 1
ATOM 4139 C C . MET B 1 133 ? 15.281 23.391 7.309 1 98.69 133 MET B C 1
ATOM 4141 O O . MET B 1 133 ? 15.102 23.844 6.18 1 98.69 133 MET B O 1
ATOM 4145 N N . ILE B 1 134 ? 15.211 24.141 8.414 1 98.81 134 ILE B N 1
ATOM 4146 C CA . ILE B 1 134 ? 14.906 25.562 8.352 1 98.81 134 ILE B CA 1
ATOM 4147 C C . ILE B 1 134 ? 15.953 26.281 7.512 1 98.81 134 ILE B C 1
ATOM 4149 O O . ILE B 1 134 ? 15.617 27.078 6.629 1 98.81 134 ILE B O 1
ATOM 4153 N N . LYS B 1 135 ? 17.156 25.953 7.812 1 98.69 135 LYS B N 1
ATOM 4154 C CA . LYS B 1 135 ? 18.266 26.562 7.086 1 98.69 135 LYS B CA 1
ATOM 4155 C C . LYS B 1 135 ? 18.188 26.234 5.598 1 98.69 135 LYS B C 1
ATOM 4157 O O . LYS B 1 135 ? 18.406 27.109 4.754 1 98.69 135 LYS B O 1
ATOM 4162 N N . GLU B 1 136 ? 17.922 24.984 5.27 1 98.69 136 GLU B N 1
ATOM 4163 C CA . GLU B 1 136 ? 17.828 24.562 3.879 1 98.69 136 GLU B CA 1
ATOM 4164 C C . GLU B 1 136 ? 16.688 25.281 3.16 1 98.69 136 GLU B C 1
ATOM 4166 O O . GLU B 1 136 ? 16.844 25.719 2.023 1 98.69 136 GLU B O 1
ATOM 4171 N N . ILE B 1 137 ? 15.531 25.375 3.799 1 98.88 137 ILE B N 1
ATOM 4172 C CA . ILE B 1 137 ? 14.391 26.078 3.23 1 98.88 137 ILE B CA 1
ATOM 4173 C C . ILE B 1 137 ? 14.766 27.547 2.992 1 98.88 137 ILE B C 1
ATOM 4175 O O . ILE B 1 137 ? 14.438 28.109 1.945 1 98.88 137 ILE B O 1
ATOM 4179 N N . SER B 1 138 ? 15.43 28.172 3.973 1 98.81 138 SER B N 1
ATOM 4180 C CA . SER B 1 138 ? 15.852 29.562 3.836 1 98.81 138 SER B CA 1
ATOM 4181 C C . SER B 1 138 ? 16.734 29.75 2.604 1 98.81 138 SER B C 1
ATOM 4183 O O . SER B 1 138 ? 16.484 30.641 1.797 1 98.81 138 SER B O 1
ATOM 4185 N N . ASN B 1 139 ? 17.734 28.875 2.502 1 98.62 139 ASN B N 1
ATOM 4186 C CA . ASN B 1 139 ? 18.656 28.969 1.379 1 98.62 139 ASN B CA 1
ATOM 4187 C C . ASN B 1 139 ? 17.938 28.844 0.042 1 98.62 139 ASN B C 1
ATOM 4189 O O . ASN B 1 139 ? 18.172 29.641 -0.875 1 98.62 139 ASN B O 1
ATOM 4193 N N . ILE B 1 140 ? 17.062 27.922 -0.073 1 98.69 140 ILE B N 1
ATOM 4194 C CA . ILE B 1 140 ? 16.359 27.641 -1.319 1 98.69 140 ILE B CA 1
ATOM 4195 C C . ILE B 1 140 ? 15.391 28.781 -1.625 1 98.69 140 ILE B C 1
ATOM 4197 O O . ILE B 1 140 ? 15.289 29.234 -2.768 1 98.69 140 ILE B O 1
ATOM 4201 N N . ALA B 1 141 ? 14.672 29.203 -0.621 1 98.75 141 ALA B N 1
ATOM 4202 C CA . ALA B 1 141 ? 13.742 30.312 -0.813 1 98.75 141 ALA B CA 1
ATOM 4203 C C . ALA B 1 141 ? 14.461 31.562 -1.321 1 98.75 141 ALA B C 1
ATOM 4205 O O . ALA B 1 141 ? 14.016 32.219 -2.268 1 98.75 141 ALA B O 1
ATOM 4206 N N . LEU B 1 142 ? 15.609 31.891 -0.75 1 98.5 142 LEU B N 1
ATOM 4207 C CA . LEU B 1 142 ? 16.391 33.031 -1.177 1 98.5 142 LEU B CA 1
ATOM 4208 C C . LEU B 1 142 ? 16.828 32.906 -2.633 1 98.5 142 LEU B C 1
ATOM 4210 O O . LEU B 1 142 ? 16.781 33.844 -3.396 1 98.5 142 LEU B O 1
ATOM 4214 N N . SER B 1 143 ? 17.234 31.703 -2.967 1 98.31 143 SER B N 1
ATOM 4215 C CA . SER B 1 143 ? 17.672 31.453 -4.336 1 98.31 143 SER B CA 1
ATOM 4216 C C . SER B 1 143 ? 16.516 31.656 -5.324 1 98.31 143 SER B C 1
ATOM 4218 O O . SER B 1 143 ? 16.75 31.906 -6.508 1 98.31 143 SER B O 1
ATOM 4220 N N . LEU B 1 144 ? 15.297 31.594 -4.859 1 98.38 144 LEU B N 1
ATOM 4221 C CA . LEU B 1 144 ? 14.109 31.781 -5.68 1 98.38 144 LEU B CA 1
ATOM 4222 C C . LEU B 1 144 ? 13.539 33.188 -5.496 1 98.38 144 LEU B C 1
ATOM 4224 O O . LEU B 1 144 ? 12.453 33.5 -5.996 1 98.38 144 LEU B O 1
ATOM 4228 N N . ASN B 1 145 ? 14.219 34.031 -4.727 1 98.31 145 ASN B N 1
ATOM 4229 C CA . ASN B 1 145 ? 13.797 35.406 -4.41 1 98.31 145 ASN B CA 1
ATOM 4230 C C . ASN B 1 145 ? 12.453 35.406 -3.682 1 98.31 145 ASN B C 1
ATOM 4232 O O . ASN B 1 145 ? 11.57 36.188 -4.012 1 98.31 145 ASN B O 1
ATOM 4236 N N . LYS B 1 146 ? 12.375 34.469 -2.777 1 98.38 146 LYS B N 1
ATOM 4237 C CA . LYS B 1 146 ? 11.18 34.344 -1.953 1 98.38 146 LYS B CA 1
ATOM 4238 C C . LYS B 1 146 ? 11.531 34.281 -0.471 1 98.38 146 LYS B C 1
ATOM 4240 O O . LYS B 1 146 ? 12.703 34.125 -0.114 1 98.38 146 LYS B O 1
ATOM 4245 N N . THR B 1 147 ? 10.594 34.562 0.316 1 98.62 147 THR B N 1
ATOM 4246 C CA . THR B 1 147 ? 10.617 34.25 1.739 1 98.62 147 THR B CA 1
ATOM 4247 C C . THR B 1 147 ? 9.523 33.25 2.082 1 98.62 147 THR B C 1
ATOM 4249 O O . THR B 1 147 ? 8.352 33.469 1.771 1 98.62 147 THR B O 1
ATOM 4252 N N . GLN B 1 148 ? 9.859 32.125 2.625 1 98.81 148 GLN B N 1
ATOM 4253 C CA . GLN B 1 148 ? 8.93 31.016 2.883 1 98.81 148 GLN B CA 1
ATOM 4254 C C . GLN B 1 148 ? 8.5 31 4.348 1 98.81 148 GLN B C 1
ATOM 4256 O O . GLN B 1 148 ? 9.344 30.984 5.246 1 98.81 148 GLN B O 1
ATOM 4261 N N . ASP B 1 149 ? 7.18 31.062 4.598 1 98.88 149 ASP B N 1
ATOM 4262 C CA . ASP B 1 149 ? 6.668 30.906 5.957 1 98.88 149 ASP B CA 1
ATOM 4263 C C . ASP B 1 149 ? 6.934 29.484 6.469 1 98.88 149 ASP B C 1
ATOM 4265 O O . ASP B 1 149 ? 6.762 28.516 5.734 1 98.88 149 ASP B O 1
ATOM 4269 N N . ILE B 1 150 ? 7.387 29.359 7.727 1 98.88 150 ILE B N 1
ATOM 4270 C CA . ILE B 1 150 ? 7.602 28.062 8.344 1 98.88 150 ILE B CA 1
ATOM 4271 C C . ILE B 1 150 ? 6.785 27.969 9.633 1 98.88 150 ILE B C 1
ATOM 4273 O O . ILE B 1 150 ? 6.441 28.984 10.242 1 98.88 150 ILE B O 1
ATOM 4277 N N . MET B 1 151 ? 6.387 26.766 9.961 1 98.81 151 MET B N 1
ATOM 4278 C CA . MET B 1 151 ? 5.641 26.391 11.156 1 98.81 151 MET B CA 1
ATOM 4279 C C . MET B 1 151 ? 6.426 25.406 12.008 1 98.81 151 MET B C 1
ATOM 4281 O O . MET B 1 151 ? 6.934 24.406 11.484 1 98.81 151 MET B O 1
ATOM 4285 N N . LEU B 1 152 ? 6.609 25.688 13.305 1 98.75 152 LEU B N 1
ATOM 4286 C CA . LEU B 1 152 ? 7.324 24.766 14.188 1 98.75 152 LEU B CA 1
ATOM 4287 C C . LEU B 1 152 ? 6.387 23.703 14.75 1 98.75 152 LEU B C 1
ATOM 4289 O O . LEU B 1 152 ? 5.312 24.016 15.258 1 98.75 152 LEU B O 1
ATOM 4293 N N . ARG B 1 153 ? 6.738 22.469 14.586 1 98.12 153 ARG B N 1
ATOM 4294 C CA . ARG B 1 153 ? 6.043 21.406 15.297 1 98.12 153 ARG B CA 1
ATOM 4295 C C . ARG B 1 153 ? 6.523 21.312 16.734 1 98.12 153 ARG B C 1
ATOM 4297 O O . ARG B 1 153 ? 7.715 21.109 17 1 98.12 153 ARG B O 1
ATOM 4304 N N . ILE B 1 154 ? 5.574 21.359 17.656 1 98 154 ILE B N 1
ATOM 4305 C CA . ILE B 1 154 ? 5.914 21.391 19.078 1 98 154 ILE B CA 1
ATOM 4306 C C . ILE B 1 154 ? 5.594 20.031 19.703 1 98 154 ILE B C 1
ATOM 4308 O O . ILE B 1 154 ? 4.477 19.516 19.578 1 98 154 ILE B O 1
ATOM 4312 N N . LEU B 1 155 ? 6.598 19.438 20.281 1 95.12 155 LEU B N 1
ATOM 4313 C CA . LEU B 1 155 ? 6.422 18.203 21.031 1 95.12 155 LEU B CA 1
ATOM 4314 C C . LEU B 1 155 ? 7.246 18.203 22.312 1 95.12 155 LEU B C 1
ATOM 4316 O O . LEU B 1 155 ? 8.477 18.156 22.266 1 95.12 155 LEU B O 1
ATOM 4320 N N . ASP B 1 156 ? 6.559 18.172 23.438 1 91.12 156 ASP B N 1
ATOM 4321 C CA . ASP B 1 156 ? 7.262 18.219 24.703 1 91.12 156 ASP B CA 1
ATOM 4322 C C . ASP B 1 156 ? 7.234 16.859 25.406 1 91.12 156 ASP B C 1
ATOM 4324 O O . ASP B 1 156 ? 6.738 15.883 24.859 1 91.12 156 ASP B O 1
ATOM 4328 N N . GLU B 1 157 ? 7.871 16.719 26.562 1 87.25 157 GLU B N 1
ATOM 4329 C CA . GLU B 1 157 ? 8.078 15.461 27.281 1 87.25 157 GLU B CA 1
ATOM 4330 C C . GLU B 1 157 ? 6.758 14.766 27.578 1 87.25 157 GLU B C 1
ATOM 4332 O O . GLU B 1 157 ? 6.668 13.539 27.5 1 87.25 157 GLU B O 1
ATOM 4337 N N . ASN B 1 158 ? 5.723 15.422 27.797 1 87.75 158 ASN B N 1
ATOM 4338 C CA . ASN B 1 158 ? 4.441 14.828 28.172 1 87.75 158 ASN B CA 1
ATOM 4339 C C . ASN B 1 158 ? 3.471 14.797 27 1 87.75 158 ASN B C 1
ATOM 4341 O O . ASN B 1 158 ? 2.27 14.594 27.188 1 87.75 158 ASN B O 1
ATOM 4345 N N . SER B 1 159 ? 4.059 14.922 25.891 1 88.56 159 SER B N 1
ATOM 4346 C CA . SER B 1 159 ? 3.211 14.977 24.703 1 88.56 159 SER B CA 1
ATOM 4347 C C . SER B 1 159 ? 2.773 13.578 24.281 1 88.56 159 SER B C 1
ATOM 4349 O O . SER B 1 159 ? 3.475 12.602 24.531 1 88.56 159 SER B O 1
ATOM 4351 N N . GLU B 1 160 ? 1.58 13.57 23.688 1 85.25 160 GLU B N 1
ATOM 4352 C CA . GLU B 1 160 ? 1.125 12.375 22.969 1 85.25 160 GLU B CA 1
ATOM 4353 C C . GLU B 1 160 ? 1.876 12.195 21.656 1 85.25 160 GLU B C 1
ATOM 4355 O O . GLU B 1 160 ? 2.031 13.141 20.891 1 85.25 160 GLU B O 1
ATOM 4360 N N . ILE B 1 161 ? 2.467 10.977 21.5 1 85.38 161 ILE B N 1
ATOM 4361 C CA . ILE B 1 161 ? 3.227 10.711 20.297 1 85.38 161 ILE B CA 1
ATOM 4362 C C . ILE B 1 161 ? 2.904 9.305 19.781 1 85.38 161 ILE B C 1
ATOM 4364 O O . ILE B 1 161 ? 2.799 8.359 20.562 1 85.38 161 ILE B O 1
ATOM 4368 N N . TYR B 1 162 ? 2.67 9.203 18.484 1 84.75 162 TYR B N 1
ATOM 4369 C CA . TYR B 1 162 ? 2.469 7.91 17.844 1 84.75 162 TYR B CA 1
ATOM 4370 C C . TYR B 1 162 ? 3.77 7.387 17.25 1 84.75 162 TYR B C 1
ATOM 4372 O O . TYR B 1 162 ? 4.562 8.156 16.703 1 84.75 162 TYR B O 1
ATOM 4380 N N . PRO B 1 163 ? 3.934 6.051 17.312 1 85.81 163 PRO B N 1
ATOM 4381 C CA . PRO B 1 163 ? 5.117 5.5 16.641 1 85.81 163 PRO B CA 1
ATOM 4382 C C . PRO B 1 163 ? 5.188 5.879 15.172 1 85.81 163 PRO B C 1
ATOM 4384 O O . PRO B 1 163 ? 4.176 5.832 14.469 1 85.81 163 PRO B O 1
ATOM 4387 N N . GLY B 1 164 ? 6.367 6.297 14.742 1 88.44 164 GLY B N 1
ATOM 4388 C CA . GLY B 1 164 ? 6.566 6.715 13.359 1 88.44 164 GLY B CA 1
ATOM 4389 C C . GLY B 1 164 ? 6.305 8.188 13.141 1 88.44 164 GLY B C 1
ATOM 4390 O O . GLY B 1 164 ? 6.457 8.695 12.023 1 88.44 164 GLY B O 1
ATOM 4391 N N . GLN B 1 165 ? 5.93 8.883 14.227 1 91.06 165 GLN B N 1
ATOM 4392 C CA . GLN B 1 165 ? 5.625 10.305 14.102 1 91.06 165 GLN B CA 1
ATOM 4393 C C . GLN B 1 165 ? 6.449 11.133 15.078 1 91.06 165 GLN B C 1
ATOM 4395 O O . GLN B 1 165 ? 6.125 12.297 15.352 1 91.06 165 GLN B O 1
ATOM 4400 N N . GLU B 1 166 ? 7.504 10.539 15.641 1 93 166 GLU B N 1
ATOM 4401 C CA . GLU B 1 166 ? 8.359 11.195 16.625 1 93 166 GLU B CA 1
ATOM 4402 C C . GLU B 1 166 ? 9.172 12.32 15.977 1 93 166 GLU B C 1
ATOM 4404 O O . GLU B 1 166 ? 10.047 12.07 15.148 1 93 166 GLU B O 1
ATOM 4409 N N . ALA B 1 167 ? 8.812 13.5 16.328 1 95.62 167 ALA B N 1
ATOM 4410 C CA . ALA B 1 167 ? 9.492 14.664 15.766 1 95.62 167 ALA B CA 1
ATOM 4411 C C . ALA B 1 167 ? 9.062 15.945 16.469 1 95.62 167 ALA B C 1
ATOM 4413 O O . ALA B 1 167 ? 8.055 15.961 17.172 1 95.62 167 ALA B O 1
ATOM 4414 N N . GLY B 1 168 ? 9.852 16.984 16.25 1 96.06 168 GLY B N 1
ATOM 4415 C CA . GLY B 1 168 ? 9.438 18.297 16.719 1 96.06 168 GLY B CA 1
ATOM 4416 C C . GLY B 1 168 ? 10.406 18.906 17.703 1 96.06 168 GLY B C 1
ATOM 4417 O O . GLY B 1 168 ? 11.453 18.344 17.984 1 96.06 168 GLY B O 1
ATOM 4418 N N . PHE B 1 169 ? 10.086 20.141 18.203 1 97.44 169 PHE B N 1
ATOM 4419 C CA . PHE B 1 169 ? 10.859 20.922 19.172 1 97.44 169 PHE B CA 1
ATOM 4420 C C . PHE B 1 169 ? 10.172 20.922 20.531 1 97.44 169 PHE B C 1
ATOM 4422 O O . PHE B 1 169 ? 8.961 21.125 20.609 1 97.44 169 PHE B O 1
ATOM 4429 N N . SER B 1 170 ? 10.969 20.688 21.578 1 96.44 170 SER B N 1
ATOM 4430 C CA . SER B 1 170 ? 10.453 20.984 22.906 1 96.44 170 SER B CA 1
ATOM 4431 C C . SER B 1 170 ? 10.305 22.484 23.109 1 96.44 170 SER B C 1
ATOM 4433 O O . SER B 1 170 ? 10.859 23.281 22.344 1 96.44 170 SER B O 1
ATOM 4435 N N . VAL B 1 171 ? 9.578 22.844 24.141 1 96.31 171 VAL B N 1
ATOM 4436 C CA . VAL B 1 171 ? 9.406 24.25 24.469 1 96.31 171 VAL B CA 1
ATOM 4437 C C . VAL B 1 171 ? 10.766 24.922 24.672 1 96.31 171 VAL B C 1
ATOM 4439 O O . VAL B 1 171 ? 11.016 26.016 24.156 1 96.31 171 VAL B O 1
ATOM 4442 N N . ASN B 1 172 ? 11.656 24.234 25.312 1 96.56 172 ASN B N 1
ATOM 4443 C CA . ASN B 1 172 ? 12.984 24.781 25.578 1 96.56 172 ASN B CA 1
ATOM 4444 C C . ASN B 1 172 ? 13.805 24.891 24.297 1 96.56 172 ASN B C 1
ATOM 4446 O O . ASN B 1 172 ? 14.555 25.859 24.125 1 96.56 172 ASN B O 1
ATOM 4450 N N . GLU B 1 173 ? 13.656 23.969 23.484 1 96.94 173 GLU B N 1
ATOM 4451 C CA . GLU B 1 173 ? 14.383 24.016 22.219 1 96.94 173 GLU B CA 1
ATOM 4452 C C . GLU B 1 173 ? 13.906 25.188 21.375 1 96.94 173 GLU B C 1
ATOM 4454 O O . GLU B 1 173 ? 14.695 25.797 20.641 1 96.94 173 GLU B O 1
ATOM 4459 N N . VAL B 1 174 ? 12.648 25.469 21.469 1 97.69 174 VAL B N 1
ATOM 4460 C CA . VAL B 1 174 ? 12.109 26.609 20.719 1 97.69 174 VAL B CA 1
ATOM 4461 C C . VAL B 1 174 ? 12.734 27.906 21.234 1 97.69 174 VAL B C 1
ATOM 4463 O O . VAL B 1 174 ? 13.133 2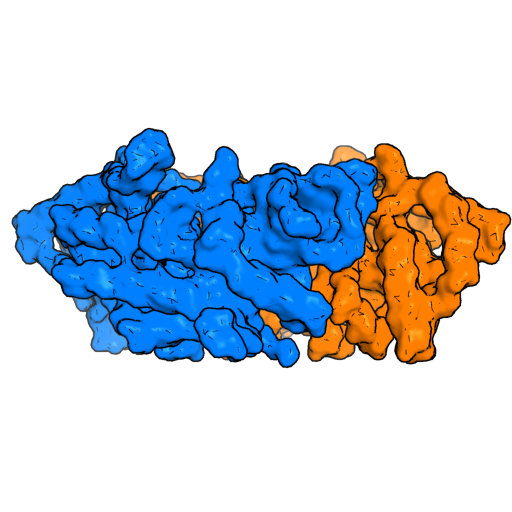8.766 20.438 1 97.69 174 VAL B O 1
ATOM 4466 N N . LYS B 1 175 ? 12.859 28.031 22.516 1 97 175 LYS B N 1
ATOM 4467 C CA . LYS B 1 175 ? 13.445 29.219 23.109 1 97 175 LYS B CA 1
ATOM 4468 C C . LYS B 1 175 ? 14.875 29.422 22.625 1 97 175 LYS B C 1
ATOM 4470 O O . LYS B 1 175 ? 15.297 30.562 22.391 1 97 175 LYS B O 1
ATOM 4475 N N . GLU B 1 176 ? 15.547 28.328 22.438 1 97 176 GLU B N 1
ATOM 4476 C CA . GLU B 1 176 ? 16.938 28.406 21.984 1 97 176 GLU B CA 1
ATOM 4477 C C . GLU B 1 176 ? 17 28.672 20.484 1 97 176 GLU B C 1
ATOM 4479 O O . GLU B 1 176 ? 17.984 29.219 19.984 1 97 176 GLU B O 1
ATOM 4484 N N . LEU B 1 177 ? 16 28.297 19.812 1 97.12 177 LEU B N 1
ATOM 4485 C CA . LEU B 1 177 ? 15.961 28.328 18.344 1 97.12 177 LEU B CA 1
ATOM 4486 C C . LEU B 1 177 ? 15.688 29.75 17.859 1 97.12 177 LEU B C 1
ATOM 4488 O O . LEU B 1 177 ? 16.219 30.156 16.828 1 97.12 177 LEU B O 1
ATOM 4492 N N . ILE B 1 178 ? 14.922 30.531 18.547 1 96.38 178 ILE B N 1
ATOM 4493 C CA . ILE B 1 178 ? 14.359 31.781 18.062 1 96.38 178 ILE B CA 1
ATOM 4494 C C . ILE B 1 178 ? 15.477 32.75 17.734 1 96.38 178 ILE B C 1
ATOM 4496 O O . ILE B 1 178 ? 15.492 33.344 16.641 1 96.38 178 ILE B O 1
ATOM 4500 N N . PRO B 1 179 ? 16.516 32.906 18.578 1 95.56 179 PRO B N 1
ATOM 4501 C CA . PRO B 1 179 ? 17.594 33.812 18.234 1 95.56 179 PRO B CA 1
ATOM 4502 C C . PRO B 1 179 ? 18.328 33.406 16.953 1 95.56 179 PRO B C 1
ATOM 4504 O O . PRO B 1 179 ? 18.828 34.25 16.219 1 95.56 179 PRO B O 1
ATOM 4507 N N . LYS B 1 180 ? 18.359 32.125 16.688 1 95.38 180 LYS B N 1
ATOM 4508 C CA . LYS B 1 180 ? 19.078 31.594 15.531 1 95.38 180 LYS B CA 1
ATOM 4509 C C . LYS B 1 180 ? 18.312 31.891 14.242 1 95.38 180 LYS B C 1
ATOM 4511 O O . LYS B 1 180 ? 18.906 31.906 13.164 1 95.38 180 LYS B O 1
ATOM 4516 N N . LEU B 1 181 ? 17.047 32.094 14.32 1 96.38 181 LEU B N 1
ATOM 4517 C CA . LEU B 1 181 ? 16.203 32.281 13.141 1 96.38 181 LEU B CA 1
ATOM 4518 C C . LEU B 1 181 ? 16.391 33.688 12.57 1 96.38 181 LEU B C 1
ATOM 4520 O O . LEU B 1 181 ? 16.062 33.906 11.406 1 96.38 181 LEU B O 1
ATOM 4524 N N . LYS B 1 182 ? 16.859 34.625 13.359 1 91.56 182 LYS B N 1
ATOM 4525 C CA . LYS B 1 182 ? 16.984 36.031 12.969 1 91.56 182 LYS B CA 1
ATOM 4526 C C . LYS B 1 182 ? 17.938 36.188 11.789 1 91.56 182 LYS B C 1
ATOM 4528 O O . LYS B 1 182 ? 17.781 37.094 10.984 1 91.56 182 LYS B O 1
ATOM 4533 N N . ASP B 1 183 ? 18.766 35.25 11.625 1 92.56 183 ASP B N 1
ATOM 4534 C CA . ASP B 1 183 ? 19.797 35.344 10.602 1 92.56 183 ASP B CA 1
ATOM 4535 C C . ASP B 1 183 ? 19.344 34.656 9.305 1 92.56 183 ASP B C 1
ATOM 4537 O O . ASP B 1 183 ? 20.031 34.75 8.281 1 92.56 183 ASP B O 1
ATOM 4541 N N . LEU B 1 184 ? 18.25 34.031 9.312 1 97.62 184 LEU B N 1
ATOM 4542 C CA . LEU B 1 184 ? 17.766 33.281 8.156 1 97.62 184 LEU B CA 1
ATOM 4543 C C . LEU B 1 184 ? 16.719 34.094 7.402 1 97.62 184 LEU B C 1
ATOM 4545 O O . LEU B 1 184 ? 15.516 33.938 7.641 1 97.62 184 LEU B O 1
ATOM 4549 N N . LYS B 1 185 ? 17.125 34.812 6.414 1 97.5 185 LYS B N 1
ATOM 4550 C CA . LYS B 1 185 ? 16.297 35.812 5.758 1 97.5 185 LYS B CA 1
ATOM 4551 C C . LYS B 1 185 ? 15.297 35.188 4.797 1 97.5 185 LYS B C 1
ATOM 4553 O O . LYS B 1 185 ? 14.344 35.812 4.363 1 97.5 185 LYS B O 1
ATOM 4558 N N . GLY B 1 186 ? 15.547 33.938 4.434 1 98.56 186 GLY B N 1
ATOM 4559 C CA . GLY B 1 186 ? 14.695 33.25 3.461 1 98.56 186 GLY B CA 1
ATOM 4560 C C . GLY B 1 186 ? 13.477 32.594 4.082 1 98.56 186 GLY B C 1
ATOM 4561 O O . GLY B 1 186 ? 12.648 32.031 3.377 1 98.56 186 GLY B O 1
ATOM 4562 N N . VAL B 1 187 ? 13.375 32.688 5.441 1 98.69 187 VAL B N 1
ATOM 4563 C CA . VAL B 1 187 ? 12.211 32.094 6.098 1 98.69 187 VAL B CA 1
ATOM 4564 C C . VAL B 1 187 ? 11.609 33.094 7.086 1 98.69 187 VAL B C 1
ATOM 4566 O O . VAL B 1 187 ? 12.289 34.031 7.531 1 98.69 187 VAL B O 1
ATOM 4569 N N . LYS B 1 188 ? 10.375 32.938 7.348 1 98.44 188 LYS B N 1
ATOM 4570 C CA . LYS B 1 188 ? 9.648 33.656 8.391 1 98.44 188 LYS B CA 1
ATOM 4571 C C . LYS B 1 188 ? 8.875 32.688 9.289 1 98.44 188 LYS B C 1
ATOM 4573 O O . LYS B 1 188 ? 8.07 31.875 8.805 1 98.44 188 LYS B O 1
ATOM 4578 N N . LEU B 1 189 ? 9.227 32.719 10.594 1 98.5 189 LEU B N 1
ATOM 4579 C CA . LEU B 1 189 ? 8.406 31.938 11.531 1 98.5 189 LEU B CA 1
ATOM 4580 C C . LEU B 1 189 ? 7 32.531 11.609 1 98.5 189 LEU B C 1
ATOM 4582 O O . LEU B 1 189 ? 6.809 33.656 12.047 1 98.5 189 LEU B O 1
ATOM 4586 N N . ASN B 1 190 ? 6.027 31.719 11.172 1 98.69 190 ASN B N 1
ATOM 4587 C CA . ASN B 1 190 ? 4.68 32.281 11.094 1 98.69 190 ASN B CA 1
ATOM 4588 C C . ASN B 1 190 ? 3.633 31.25 11.555 1 98.69 190 ASN B C 1
ATOM 4590 O O . ASN B 1 190 ? 2.449 31.391 11.242 1 98.69 190 ASN B O 1
ATOM 4594 N N . GLY B 1 191 ? 4.094 30.219 12.234 1 98.75 191 GLY B N 1
ATOM 4595 C CA . GLY B 1 191 ? 3.123 29.266 12.75 1 98.75 191 GLY B CA 1
ATOM 4596 C C . GLY B 1 191 ? 3.711 28.312 13.773 1 98.75 191 GLY B C 1
ATOM 4597 O O . GLY B 1 191 ? 4.93 28.125 13.82 1 98.75 191 GLY B O 1
ATOM 4598 N N . ILE B 1 192 ? 2.883 27.734 14.57 1 98.75 192 ILE B N 1
ATOM 4599 C CA . ILE B 1 192 ? 3.178 26.688 15.531 1 98.75 192 ILE B CA 1
ATOM 4600 C C . ILE B 1 192 ? 2.061 25.641 15.508 1 98.75 192 ILE B C 1
ATOM 4602 O O . ILE B 1 192 ? 0.899 25.969 15.258 1 98.75 192 ILE B O 1
ATOM 4606 N N . THR B 1 193 ? 2.439 24.391 15.68 1 98.62 193 THR B N 1
ATOM 4607 C CA . THR B 1 193 ? 1.449 23.328 15.625 1 98.62 193 THR B CA 1
ATOM 4608 C C . THR B 1 193 ? 1.896 22.141 16.469 1 98.62 193 THR B C 1
ATOM 4610 O O . THR B 1 193 ? 3.029 22.094 16.953 1 98.62 193 THR B O 1
ATOM 4613 N N . SER B 1 194 ? 1.007 21.281 16.734 1 97.62 194 SER B N 1
ATOM 4614 C CA . SER B 1 194 ? 1.255 19.969 17.312 1 97.62 194 SER B CA 1
ATOM 4615 C C . SER B 1 194 ? 0.131 18.984 16.984 1 97.62 194 SER B C 1
ATOM 4617 O O . SER B 1 194 ? -0.964 19.406 16.594 1 97.62 194 SER B O 1
ATOM 4619 N N . PHE B 1 195 ? 0.401 17.828 16.969 1 95.62 195 PHE B N 1
ATOM 4620 C CA . PHE B 1 195 ? -0.577 16.766 16.719 1 95.62 195 PHE B CA 1
ATOM 4621 C C . PHE B 1 195 ? -0.325 15.578 17.641 1 95.62 195 PHE B C 1
ATOM 4623 O O . PHE B 1 195 ? 0.816 15.133 17.781 1 95.62 195 PHE B O 1
ATOM 4630 N N . PRO B 1 196 ? -1.367 15.07 18.219 1 96.38 196 PRO B N 1
ATOM 4631 C CA . PRO B 1 196 ? -2.74 15.578 18.188 1 96.38 196 PRO B CA 1
ATOM 4632 C C . PRO B 1 196 ? -3.018 16.594 19.297 1 96.38 196 PRO B C 1
ATOM 4634 O O . PRO B 1 196 ? -2.576 16.422 20.422 1 96.38 196 PRO B O 1
ATOM 4637 N N . CYS B 1 197 ? -3.834 17.609 19 1 98 197 CYS B N 1
ATOM 4638 C CA . CYS B 1 197 ? -4.156 18.625 20 1 98 197 CYS B CA 1
ATOM 4639 C C . CYS B 1 197 ? -5.43 18.266 20.75 1 98 197 CYS B C 1
ATOM 4641 O O . CYS B 1 197 ? -5.68 18.797 21.828 1 98 197 CYS B O 1
ATOM 4643 N N . PHE B 1 198 ? -6.25 17.453 20.125 1 97.56 198 PHE B N 1
ATOM 4644 C CA . PHE B 1 198 ? -7.508 16.984 20.703 1 97.56 198 PHE B CA 1
ATOM 4645 C C . PHE B 1 198 ? -7.703 15.5 20.469 1 97.56 198 PHE B C 1
ATOM 4647 O O . PHE B 1 198 ? -7.203 14.953 19.484 1 97.56 198 PHE B O 1
ATOM 4654 N N . LEU B 1 199 ? -8.375 14.875 21.359 1 96.25 199 LEU B N 1
ATOM 4655 C CA . LEU B 1 199 ? -8.789 13.484 21.203 1 96.25 199 LEU B CA 1
ATOM 4656 C C . LEU B 1 199 ? -10.211 13.273 21.734 1 96.25 199 LEU B C 1
ATOM 4658 O O . LEU B 1 199 ? -10.609 13.914 22.703 1 96.25 199 LEU B O 1
ATOM 4662 N N . TYR B 1 200 ? -10.906 12.43 21.062 1 95.31 200 TYR B N 1
ATOM 4663 C CA . TYR B 1 200 ? -12.219 12.047 21.578 1 95.31 200 TYR B CA 1
ATOM 4664 C C . TYR B 1 200 ? -12.086 10.992 22.672 1 95.31 200 TYR B C 1
ATOM 4666 O O . TYR B 1 200 ? -11.383 9.992 22.5 1 95.31 200 TYR B O 1
ATOM 4674 N N . SER B 1 201 ? -12.703 11.219 23.766 1 93.94 201 SER B N 1
ATOM 4675 C CA . SER B 1 201 ? -12.773 10.266 24.875 1 93.94 201 SER B CA 1
ATOM 4676 C C . SER B 1 201 ? -14.062 9.445 24.812 1 93.94 201 SER B C 1
ATOM 4678 O O . SER B 1 201 ? -15.133 9.945 25.156 1 93.94 201 SER B O 1
ATOM 4680 N N . PRO B 1 202 ? -13.891 8.258 24.422 1 89.12 202 PRO B N 1
ATOM 4681 C CA . PRO B 1 202 ? -15.109 7.449 24.375 1 89.12 202 PRO B CA 1
ATOM 4682 C C . PRO B 1 202 ? -15.781 7.301 25.734 1 89.12 202 PRO B C 1
ATOM 4684 O O . PRO B 1 202 ? -17 7.23 25.828 1 89.12 202 PRO B O 1
ATOM 4687 N N . ASP B 1 203 ? -15.047 7.266 26.781 1 91.62 203 ASP B N 1
ATOM 4688 C CA . ASP B 1 203 ? -15.562 7.102 28.125 1 91.62 203 ASP B CA 1
ATOM 4689 C C . ASP B 1 203 ? -16.344 8.336 28.578 1 91.62 203 ASP B C 1
ATOM 4691 O O . ASP B 1 203 ? -17.422 8.211 29.172 1 91.62 203 ASP B O 1
ATOM 4695 N N . GLU B 1 204 ? -15.797 9.461 28.203 1 93.56 204 GLU B N 1
ATOM 4696 C CA . GLU B 1 204 ? -16.422 10.711 28.625 1 93.56 204 GLU B CA 1
ATOM 4697 C C . GLU B 1 204 ? -17.359 11.242 27.547 1 93.56 204 GLU B C 1
ATOM 4699 O O . GLU B 1 204 ? -18.141 12.164 27.781 1 93.56 204 GLU B O 1
ATOM 4704 N N . LYS B 1 205 ? -17.281 10.68 26.531 1 90.38 205 LYS B N 1
ATOM 4705 C CA . LYS B 1 205 ? -18.125 11.039 25.391 1 90.38 205 LYS B CA 1
ATOM 4706 C C . LYS B 1 205 ? -17.969 12.516 25.047 1 90.38 205 LYS B C 1
ATOM 4708 O O . LYS B 1 205 ? -18.969 13.219 24.875 1 90.38 205 LYS B O 1
ATOM 4713 N N . CYS B 1 206 ? -16.734 12.961 24.984 1 93.12 206 CYS B N 1
ATOM 4714 C CA . CYS B 1 206 ? -16.453 14.336 24.609 1 93.12 206 CYS B CA 1
ATOM 4715 C C . CYS B 1 206 ? -15.039 14.469 24.031 1 93.12 206 CYS B C 1
ATOM 4717 O O . CYS B 1 206 ? -14.234 13.539 24.141 1 93.12 206 CYS B O 1
ATOM 4719 N N . ILE B 1 207 ? -14.812 15.625 23.406 1 96 207 ILE B N 1
ATOM 4720 C CA . ILE B 1 207 ? -13.492 15.938 22.859 1 96 207 ILE B CA 1
ATOM 4721 C C . ILE B 1 207 ? -12.633 16.594 23.922 1 96 207 ILE B C 1
ATOM 4723 O O . ILE B 1 207 ? -13.039 17.594 24.547 1 96 207 ILE B O 1
ATOM 4727 N N . LYS B 1 208 ? -11.477 16.016 24.156 1 97.12 208 LYS B N 1
ATOM 4728 C CA . LYS B 1 208 ? -10.594 16.516 25.203 1 97.12 208 LYS B CA 1
ATOM 4729 C C . LYS B 1 208 ? -9.281 17.031 24.609 1 97.12 208 LYS B C 1
ATOM 4731 O O . LYS B 1 208 ? -8.82 16.531 23.578 1 97.12 208 LYS B O 1
ATOM 4736 N N . GLU B 1 209 ? -8.773 17.984 25.312 1 97 209 GLU B N 1
ATOM 4737 C CA . GLU B 1 209 ? -7.457 18.5 24.969 1 97 209 GLU B CA 1
ATOM 4738 C C . GLU B 1 209 ? -6.359 17.5 25.312 1 97 209 GLU B C 1
ATOM 4740 O O . GLU B 1 209 ? -6.508 16.703 26.234 1 97 209 GLU B O 1
ATOM 4745 N N . THR B 1 210 ? -5.34 17.531 24.547 1 97.12 210 THR B N 1
ATOM 4746 C CA . THR B 1 210 ? -4.148 16.766 24.891 1 97.12 210 THR B CA 1
ATOM 4747 C C . THR B 1 210 ? -3.055 17.672 25.438 1 97.12 210 THR B C 1
ATOM 4749 O O . THR B 1 210 ? -3.17 18.906 25.359 1 97.12 210 THR B O 1
ATOM 4752 N N . ASN B 1 211 ? -2.014 17.125 25.969 1 96.62 211 ASN B N 1
ATOM 4753 C CA . ASN B 1 211 ? -0.872 17.906 26.438 1 96.62 211 ASN B CA 1
ATOM 4754 C C . ASN B 1 211 ? -0.2 18.641 25.281 1 96.62 211 ASN B C 1
ATOM 4756 O O . ASN B 1 211 ? 0.421 19.688 25.484 1 96.62 211 ASN B O 1
ATOM 4760 N N . ASN B 1 212 ? -0.336 18.141 24.078 1 97.62 212 ASN B N 1
ATOM 4761 C CA . ASN B 1 212 ? 0.225 18.781 22.891 1 97.62 212 ASN B CA 1
ATOM 4762 C C . ASN B 1 212 ? -0.321 20.203 22.719 1 97.62 212 ASN B C 1
ATOM 4764 O O . ASN B 1 212 ? 0.424 21.125 22.375 1 97.62 212 ASN B O 1
ATOM 4768 N N . LEU B 1 213 ? -1.599 20.281 22.984 1 98 213 LEU B N 1
ATOM 4769 C CA . LEU B 1 213 ? -2.246 21.578 22.875 1 98 213 LEU B CA 1
ATOM 4770 C C . LEU B 1 213 ? -1.604 22.594 23.812 1 98 213 LEU B C 1
ATOM 4772 O O . LEU B 1 213 ? -1.272 23.703 23.406 1 98 213 LEU B O 1
ATOM 4776 N N . PHE B 1 214 ? -1.379 22.219 24.984 1 97.5 214 PHE B N 1
ATOM 4777 C CA . PHE B 1 214 ? -0.879 23.141 26 1 97.5 214 PHE B CA 1
ATOM 4778 C C . PHE B 1 214 ? 0.576 23.5 25.734 1 97.5 214 PHE B C 1
ATOM 4780 O O . PHE B 1 214 ? 1.007 24.625 26.031 1 97.5 214 PHE B O 1
ATOM 4787 N N . SER B 1 215 ? 1.343 22.578 25.156 1 97.44 215 SER B N 1
ATOM 4788 C CA . SER B 1 215 ? 2.703 22.906 24.75 1 97.44 215 SER B CA 1
ATOM 4789 C C . SER B 1 215 ? 2.711 23.984 23.656 1 97.44 215 SER B C 1
ATOM 4791 O O . SER B 1 215 ? 3.572 24.859 23.656 1 97.44 215 SER B O 1
ATOM 4793 N N . VAL B 1 216 ? 1.774 23.875 22.75 1 98.25 216 VAL B N 1
ATOM 4794 C CA . VAL B 1 216 ? 1.651 24.875 21.688 1 98.25 216 VAL B CA 1
ATOM 4795 C C . VAL B 1 216 ? 1.314 26.234 22.297 1 98.25 216 VAL B C 1
ATOM 4797 O O . VAL B 1 216 ? 1.904 27.25 21.922 1 98.25 216 VAL B O 1
ATOM 4800 N N . LEU B 1 217 ? 0.402 26.25 23.25 1 98.12 217 LEU B N 1
ATOM 4801 C CA . LEU B 1 217 ? -0.027 27.5 23.875 1 98.12 217 LEU B CA 1
ATOM 4802 C C . LEU B 1 217 ? 1.109 28.125 24.672 1 98.12 217 LEU B C 1
ATOM 4804 O O . LEU B 1 217 ? 1.246 29.344 24.703 1 98.12 217 LEU B O 1
ATOM 4808 N N . GLU B 1 218 ? 1.885 27.281 25.297 1 97.88 218 GLU B N 1
ATOM 4809 C CA . GLU B 1 218 ? 3.049 27.766 26.031 1 97.88 218 GLU B CA 1
ATOM 4810 C C . GLU B 1 218 ? 4.039 28.453 25.094 1 97.88 218 GLU B C 1
ATOM 4812 O O . GLU B 1 218 ? 4.555 29.531 25.406 1 97.88 218 GLU B O 1
ATOM 4817 N N . VAL B 1 219 ? 4.309 27.844 23.984 1 98.31 219 VAL B N 1
ATOM 4818 C CA . VAL B 1 219 ? 5.215 28.422 23 1 98.31 219 VAL B CA 1
ATOM 4819 C C . VAL B 1 219 ? 4.629 29.734 22.453 1 98.31 219 VAL B C 1
ATOM 4821 O O . VAL B 1 219 ? 5.352 30.703 22.25 1 98.31 219 VAL B O 1
ATOM 4824 N N . ASN B 1 220 ? 3.318 29.734 22.219 1 98.5 220 ASN B N 1
ATOM 4825 C CA . ASN B 1 220 ? 2.67 30.953 21.734 1 98.5 220 ASN B CA 1
ATOM 4826 C C . ASN B 1 220 ? 2.867 32.094 22.703 1 98.5 220 ASN B C 1
ATOM 4828 O O . ASN B 1 220 ? 3.148 33.219 22.281 1 98.5 220 ASN B O 1
ATOM 4832 N N . GLU B 1 221 ? 2.682 31.844 23.953 1 98.25 221 GLU B N 1
ATOM 4833 C CA . GLU B 1 221 ? 2.875 32.875 24.969 1 98.25 221 GLU B CA 1
ATOM 4834 C C . GLU B 1 221 ? 4.316 33.344 25 1 98.25 221 GLU B C 1
ATOM 4836 O O . GLU B 1 221 ? 4.562 34.562 25.125 1 98.25 221 GLU B O 1
ATOM 4841 N N . PHE B 1 222 ? 5.227 32.469 24.953 1 97.94 222 PHE B N 1
ATOM 4842 C CA . PHE B 1 222 ? 6.641 32.812 24.891 1 97.94 222 PHE B CA 1
ATOM 4843 C C . PHE B 1 222 ? 6.922 33.719 23.719 1 97.94 222 PHE B C 1
ATOM 4845 O O . PHE B 1 222 ? 7.59 34.75 23.859 1 97.94 222 PHE B O 1
ATOM 4852 N N . LEU B 1 223 ? 6.402 33.344 22.5 1 98 223 LEU B N 1
ATOM 4853 C CA . LEU B 1 223 ? 6.609 34.125 21.297 1 98 223 LEU B CA 1
ATOM 4854 C C . LEU B 1 223 ? 6.039 35.531 21.469 1 98 223 LEU B C 1
ATOM 4856 O O . LEU B 1 223 ? 6.691 36.531 21.125 1 98 223 LEU B O 1
ATOM 4860 N N . LYS B 1 224 ? 4.875 35.625 22.047 1 97.81 224 LYS B N 1
ATOM 4861 C CA . LYS B 1 224 ? 4.23 36.906 22.266 1 97.81 224 LYS B CA 1
ATOM 4862 C C . LYS B 1 224 ? 5.082 37.812 23.172 1 97.81 224 LYS B C 1
ATOM 4864 O O . LYS B 1 224 ? 5.188 39 22.953 1 97.81 224 LYS B O 1
ATOM 4869 N N . ASN B 1 225 ? 5.617 37.188 24.109 1 97.12 225 ASN B N 1
ATOM 4870 C CA . ASN B 1 225 ? 6.473 37.906 25.047 1 97.12 225 ASN B CA 1
ATOM 4871 C C . ASN B 1 225 ? 7.727 38.438 24.344 1 97.12 225 ASN B C 1
ATOM 4873 O O . ASN B 1 225 ? 8.375 39.375 24.844 1 97.12 225 ASN B O 1
ATOM 4877 N N . GLN B 1 226 ? 8.062 37.875 23.281 1 95.25 226 GLN B N 1
ATOM 4878 C CA . GLN B 1 226 ? 9.188 38.344 22.484 1 95.25 226 GLN B CA 1
ATOM 4879 C C . GLN B 1 226 ? 8.719 39.25 21.359 1 95.25 226 GLN B C 1
ATOM 4881 O O . GLN B 1 226 ? 9.484 39.562 20.438 1 95.25 226 GLN B O 1
ATOM 4886 N N . ASN B 1 227 ? 7.43 39.594 21.344 1 95.88 227 ASN B N 1
ATOM 4887 C CA . ASN B 1 227 ? 6.785 40.406 20.344 1 95.88 227 ASN B CA 1
ATOM 4888 C C . ASN B 1 227 ? 6.781 39.719 18.969 1 95.88 227 ASN B C 1
ATOM 4890 O O . ASN B 1 227 ? 6.945 40.375 17.953 1 95.88 227 ASN B O 1
ATOM 4894 N N . LEU B 1 228 ? 6.82 38.469 18.984 1 96.12 228 LEU B N 1
ATOM 4895 C CA . LEU B 1 228 ? 6.648 37.656 17.781 1 96.12 228 LEU B CA 1
ATOM 4896 C C . LEU B 1 228 ? 5.238 37.094 17.703 1 96.12 228 LEU B C 1
ATOM 4898 O O . LEU B 1 228 ? 4.836 36.312 18.578 1 96.12 228 LEU B O 1
ATOM 4902 N N . TYR B 1 229 ? 4.461 37.531 16.734 1 97.38 229 TYR B N 1
ATOM 4903 C CA . TYR B 1 229 ? 3.09 37.062 16.562 1 97.38 229 TYR B CA 1
ATOM 4904 C C . TYR B 1 229 ? 2.965 36.219 15.305 1 97.38 229 TYR B C 1
ATOM 4906 O O . TYR B 1 229 ? 3.283 36.656 14.203 1 97.38 229 TYR B O 1
ATOM 4914 N N . VAL B 1 230 ? 2.541 35.031 15.492 1 98.06 230 VAL B N 1
ATOM 4915 C CA . VAL B 1 230 ? 2.418 34.125 14.359 1 98.06 230 VAL B CA 1
ATOM 4916 C C . VAL B 1 230 ? 0.984 34.156 13.836 1 98.06 230 VAL B C 1
ATOM 4918 O O . VAL B 1 230 ? 0.033 34.25 14.617 1 98.06 230 VAL B O 1
ATOM 4921 N N . LYS B 1 231 ? 0.85 33.969 12.57 1 98.12 231 LYS B N 1
ATOM 4922 C CA . LYS B 1 231 ? -0.444 33.969 11.891 1 98.12 231 LYS B CA 1
ATOM 4923 C C . LYS B 1 231 ? -1.169 32.625 12.102 1 98.12 231 LYS B C 1
ATOM 4925 O O . LYS B 1 231 ? -2.398 32.594 12.18 1 98.12 231 LYS B O 1
ATOM 4930 N N . HIS B 1 232 ? -0.394 31.547 12.211 1 98.69 232 HIS B N 1
ATOM 4931 C CA . HIS B 1 232 ? -0.986 30.219 12.266 1 98.69 232 HIS B CA 1
ATOM 4932 C C . HIS B 1 232 ? -0.768 29.578 13.625 1 98.69 232 HIS B C 1
ATOM 4934 O O . HIS B 1 232 ? 0.359 29.203 13.977 1 98.69 232 HIS B O 1
ATOM 4940 N N . ILE B 1 233 ? -1.767 29.516 14.391 1 98.81 233 ILE B N 1
ATOM 4941 C CA . ILE B 1 233 ? -1.857 28.594 15.516 1 98.81 233 ILE B CA 1
ATOM 4942 C C . ILE B 1 233 ? -2.691 27.375 15.125 1 98.81 233 ILE B C 1
ATOM 4944 O O . ILE B 1 233 ? -3.916 27.375 15.281 1 98.81 233 ILE B O 1
ATOM 4948 N N . ASN B 1 234 ? -2.02 26.375 14.586 1 98.75 234 ASN B N 1
ATOM 4949 C CA . ASN B 1 234 ? -2.646 25.203 13.984 1 98.75 234 ASN B CA 1
ATOM 4950 C C . ASN B 1 234 ? -2.891 24.094 15.016 1 98.75 234 ASN B C 1
ATOM 4952 O O . ASN B 1 234 ? -1.943 23.562 15.602 1 98.75 234 ASN B O 1
ATOM 4956 N N . LEU B 1 235 ? -4.102 23.797 15.328 1 98.44 235 LEU B N 1
ATOM 4957 C CA . LEU B 1 235 ? -4.473 22.844 16.375 1 98.44 235 LEU B CA 1
ATOM 4958 C C . LEU B 1 235 ? -5.281 21.688 15.797 1 98.44 235 LEU B C 1
ATOM 4960 O O . LEU B 1 235 ? -6.484 21.594 16.047 1 98.44 235 LEU B O 1
ATOM 4964 N N . PRO B 1 236 ? -4.621 20.781 15.109 1 96.62 236 PRO B N 1
ATOM 4965 C CA . PRO B 1 236 ? -5.312 19.719 14.383 1 96.62 236 PRO B CA 1
ATOM 4966 C C . PRO B 1 236 ? -5.738 18.562 15.297 1 96.62 236 PRO B C 1
ATOM 4968 O O . PRO B 1 236 ? -5.348 18.531 16.469 1 96.62 236 PRO B O 1
ATOM 4971 N N . SER B 1 237 ? -6.453 17.641 14.703 1 94.75 237 SER B N 1
ATOM 4972 C CA . SER B 1 237 ? -7.055 16.422 15.25 1 94.75 237 SER B CA 1
ATOM 4973 C C . SER B 1 237 ? -8.516 16.656 15.617 1 94.75 237 SER B C 1
ATOM 4975 O O . SER B 1 237 ? -8.867 17.688 16.188 1 94.75 237 SER B O 1
ATOM 4977 N N . VAL B 1 238 ? -9.398 15.773 15.242 1 95.69 238 VAL B N 1
ATOM 4978 C CA . VAL B 1 238 ? -10.828 15.773 15.5 1 95.69 238 VAL B CA 1
ATOM 4979 C C . VAL B 1 238 ? -11.445 17.078 15.031 1 95.69 238 VAL B C 1
ATOM 4981 O O . VAL B 1 238 ? -12.148 17.75 15.789 1 95.69 238 VAL B O 1
ATOM 4984 N N . SER B 1 239 ? -11.094 17.531 13.812 1 97.81 239 SER B N 1
ATOM 4985 C CA . SER B 1 239 ? -11.602 18.781 13.25 1 97.81 239 SER B CA 1
ATOM 4986 C C . SER B 1 239 ? -13.023 18.609 12.711 1 97.81 239 SER B C 1
ATOM 4988 O O . SER B 1 239 ? -13.25 18.719 11.508 1 97.81 239 SER B O 1
ATOM 4990 N N . THR B 1 240 ? -13.938 18.328 13.641 1 98 240 THR B N 1
ATOM 4991 C CA . THR B 1 240 ? -15.367 18.172 13.367 1 98 240 THR B CA 1
ATOM 4992 C C . THR B 1 240 ? -16.109 19.469 13.633 1 98 240 THR B C 1
ATOM 4994 O O . THR B 1 240 ? -15.547 20.422 14.188 1 98 240 THR B O 1
ATOM 4997 N N . VAL B 1 241 ? -17.406 19.5 13.188 1 98.44 241 VAL B N 1
ATOM 4998 C CA . VAL B 1 241 ? -18.266 20.641 13.508 1 98.44 241 VAL B CA 1
ATOM 4999 C C . VAL B 1 241 ? -18.219 20.906 15.008 1 98.44 241 VAL B C 1
ATOM 5001 O O . VAL B 1 241 ? -18.094 22.062 15.438 1 98.44 241 VAL B O 1
ATOM 5004 N N . GLU B 1 242 ? -18.219 19.906 15.828 1 97.19 242 GLU B N 1
ATOM 5005 C CA . GLU B 1 242 ? -18.312 20 17.281 1 97.19 242 GLU B CA 1
ATOM 5006 C C . GLU B 1 242 ? -17.062 20.641 17.875 1 97.19 242 GLU B C 1
ATOM 5008 O O . GLU B 1 242 ? -17.125 21.281 18.922 1 97.19 242 GLU B O 1
ATOM 5013 N N . ASN B 1 243 ? -15.93 20.469 17.203 1 98 243 ASN B N 1
ATOM 5014 C CA . ASN B 1 243 ? -14.656 20.828 17.828 1 98 243 ASN B CA 1
ATOM 5015 C C . ASN B 1 243 ? -14.203 22.219 17.391 1 98 243 ASN B C 1
ATOM 5017 O O . ASN B 1 243 ? -13.281 22.797 17.969 1 98 243 ASN B O 1
ATOM 5021 N N . ILE B 1 244 ? -14.836 22.844 16.422 1 98.56 244 ILE B N 1
ATOM 5022 C CA . ILE B 1 244 ? -14.375 24.094 15.82 1 98.56 244 ILE B CA 1
ATOM 5023 C C . ILE B 1 244 ? -14.391 25.203 16.875 1 98.56 244 ILE B C 1
ATOM 5025 O O . ILE B 1 244 ? -13.414 25.953 17 1 98.56 244 ILE B O 1
ATOM 5029 N N . LYS B 1 245 ? -15.477 25.297 17.594 1 98.12 245 LYS B N 1
ATOM 5030 C CA . LYS B 1 245 ? -15.57 26.328 18.625 1 98.12 245 LYS B CA 1
ATOM 5031 C C . LYS B 1 245 ? -14.477 26.172 19.672 1 98.12 245 LYS B C 1
ATOM 5033 O O . LYS B 1 245 ? -13.922 27.156 20.141 1 98.12 245 LYS B O 1
ATOM 5038 N N . LYS B 1 246 ? -14.211 24.953 20.031 1 97.88 246 LYS B N 1
ATOM 5039 C CA . LYS B 1 246 ? -13.164 24.672 21.016 1 97.88 246 LYS B CA 1
ATOM 5040 C C . LYS B 1 246 ? -11.797 25.094 20.484 1 97.88 246 LYS B C 1
ATOM 5042 O O . LYS B 1 246 ? -10.992 25.672 21.234 1 97.88 246 LYS B O 1
ATOM 5047 N N . ILE B 1 247 ? -11.5 24.781 19.25 1 98.69 247 ILE B N 1
ATOM 5048 C CA . ILE B 1 247 ? -10.266 25.203 18.609 1 98.69 247 ILE B CA 1
ATOM 5049 C C . ILE B 1 247 ? -10.133 26.734 18.703 1 98.69 247 ILE B C 1
ATOM 5051 O O . ILE B 1 247 ? -9.102 27.25 19.125 1 98.69 247 ILE B O 1
ATOM 5055 N N . TYR B 1 248 ? -11.203 27.406 18.391 1 98.56 248 TYR B N 1
ATOM 5056 C CA . TYR B 1 248 ? -11.242 28.859 18.469 1 98.56 248 TYR B CA 1
ATOM 5057 C C . TYR B 1 248 ? -11.016 29.344 19.891 1 98.56 248 TYR B C 1
ATOM 5059 O O . TYR B 1 248 ? -10.273 30.297 20.109 1 98.56 248 TYR B O 1
ATOM 5067 N N . SER B 1 249 ? -11.641 28.703 20.859 1 98.44 249 SER B N 1
ATOM 5068 C CA . SER B 1 249 ? -11.586 29.141 22.25 1 98.44 249 SER B CA 1
ATOM 5069 C C . SER B 1 249 ? -10.164 29.078 22.797 1 98.44 249 SER B C 1
ATOM 5071 O O . SER B 1 249 ? -9.828 29.812 23.734 1 98.44 249 SER B O 1
ATOM 5073 N N . TYR B 1 250 ? -9.297 28.266 22.203 1 98.38 250 TYR B N 1
ATOM 5074 C CA . TYR B 1 250 ? -7.906 28.156 22.641 1 98.38 250 TYR B CA 1
ATOM 5075 C C . TYR B 1 250 ? -6.992 29.031 21.781 1 98.38 250 TYR B C 1
ATOM 5077 O O . TYR B 1 250 ? -5.766 28.938 21.891 1 98.38 250 TYR B O 1
ATOM 5085 N N . GLY B 1 251 ? -7.625 29.828 20.906 1 98.25 251 GLY B N 1
ATOM 5086 C CA . GLY B 1 251 ? -6.855 30.734 20.078 1 98.25 251 GLY B CA 1
ATOM 5087 C C . GLY B 1 251 ? -6.383 30.125 18.781 1 98.25 251 GLY B C 1
ATOM 5088 O O . GLY B 1 251 ? -5.551 30.703 18.078 1 98.25 251 GLY B O 1
ATOM 5089 N N . GLY B 1 252 ? -6.93 28.906 18.453 1 98.56 252 GLY B N 1
ATOM 5090 C CA . GLY B 1 252 ? -6.574 28.266 17.188 1 98.56 252 GLY B CA 1
ATOM 5091 C C . GLY B 1 252 ? -7.039 29.047 15.977 1 98.56 252 GLY B C 1
ATOM 5092 O O . GLY B 1 252 ? -8.102 29.672 16 1 98.56 252 GLY B O 1
ATOM 5093 N N . THR B 1 253 ? -6.199 29 14.891 1 98.69 253 THR B N 1
ATOM 5094 C CA . THR B 1 253 ? -6.523 29.75 13.672 1 98.69 253 THR B CA 1
ATOM 5095 C C . THR B 1 253 ? -6.824 28.797 12.523 1 98.69 253 THR B C 1
ATOM 5097 O O . THR B 1 253 ? -7.406 29.188 11.516 1 98.69 253 THR B O 1
ATOM 5100 N N . ASP B 1 254 ? -6.352 27.578 12.633 1 98.44 254 ASP B N 1
ATOM 5101 C CA . ASP B 1 254 ? -6.465 26.578 11.57 1 98.44 254 ASP B CA 1
ATOM 5102 C C . ASP B 1 254 ? -6.949 25.234 12.109 1 98.44 254 ASP B C 1
ATOM 5104 O O . ASP B 1 254 ? -6.586 24.844 13.219 1 98.44 254 ASP B O 1
ATOM 5108 N N . ALA B 1 255 ? -7.762 24.562 11.383 1 98.62 255 ALA B N 1
ATOM 5109 C CA . ALA B 1 255 ? -8.148 23.172 11.602 1 98.62 255 ALA B CA 1
ATOM 5110 C C . ALA B 1 255 ? -7.895 22.344 10.352 1 98.62 255 ALA B C 1
ATOM 5112 O O . ALA B 1 255 ? -7.738 22.875 9.258 1 98.62 255 ALA B O 1
ATOM 5113 N N . GLU B 1 256 ? -7.766 21.078 10.547 1 98.81 256 GLU B N 1
ATOM 5114 C CA . GLU B 1 256 ? -7.434 20.188 9.438 1 98.81 256 GLU B CA 1
ATOM 5115 C C . GLU B 1 256 ? -8.406 19.016 9.352 1 98.81 256 GLU B C 1
ATOM 5117 O O . GLU B 1 256 ? -8.062 17.891 9.703 1 98.81 256 GLU B O 1
ATOM 5122 N N . PRO B 1 257 ? -9.625 19.297 8.867 1 98.81 257 PRO B N 1
ATOM 5123 C CA . PRO B 1 257 ? -10.578 18.203 8.75 1 98.81 257 PRO B CA 1
ATOM 5124 C C . PRO B 1 257 ? -10.094 17.094 7.816 1 98.81 257 PRO B C 1
ATOM 5126 O O . PRO B 1 257 ? -9.617 17.375 6.711 1 98.81 257 PRO B O 1
ATOM 5129 N N . GLY B 1 258 ? -10.094 15.867 8.273 1 98.44 258 GLY B N 1
ATOM 5130 C CA . GLY B 1 258 ? -9.836 14.641 7.535 1 98.44 258 GLY B CA 1
ATOM 5131 C C . GLY B 1 258 ? -10.977 13.641 7.609 1 98.44 258 GLY B C 1
ATOM 5132 O O . GLY B 1 258 ? -11.93 13.727 6.836 1 98.44 258 GLY B O 1
ATOM 5133 N N . HIS B 1 259 ? -10.992 12.859 8.734 1 98.31 259 HIS B N 1
ATOM 5134 C CA . HIS B 1 259 ? -12.062 11.891 8.938 1 98.31 259 HIS B CA 1
ATOM 5135 C C . HIS B 1 259 ? -13.406 12.586 9.133 1 98.31 259 HIS B C 1
ATOM 5137 O O . HIS B 1 259 ? -14.453 11.992 8.867 1 98.31 259 HIS B O 1
ATOM 5143 N N . ALA B 1 260 ? -13.391 13.828 9.609 1 98.56 260 ALA B N 1
ATOM 5144 C CA . ALA B 1 260 ? -14.641 14.57 9.742 1 98.56 260 ALA B CA 1
ATOM 5145 C C . ALA B 1 260 ? -15.344 14.711 8.391 1 98.56 260 ALA B C 1
ATOM 5147 O O . ALA B 1 260 ? -16.578 14.695 8.32 1 98.56 260 ALA B O 1
ATOM 5148 N N . LEU B 1 261 ? -14.547 14.773 7.328 1 98.88 261 LEU B N 1
ATOM 5149 C CA . LEU B 1 261 ? -15.094 14.93 5.98 1 98.88 261 LEU B CA 1
ATOM 5150 C C . LEU B 1 261 ? -15.883 13.695 5.566 1 98.88 261 LEU B C 1
ATOM 5152 O O . LEU B 1 261 ? -16.766 13.773 4.715 1 98.88 261 LEU B O 1
ATOM 5156 N N . THR B 1 262 ? -15.57 12.539 6.199 1 98.69 262 THR B N 1
ATOM 5157 C CA . THR B 1 262 ? -16.25 11.289 5.848 1 98.69 262 THR B CA 1
ATOM 5158 C C . THR B 1 262 ? -17.156 10.828 6.984 1 98.69 262 THR B C 1
ATOM 5160 O O . THR B 1 262 ? -17.688 9.719 6.945 1 98.69 262 THR B O 1
ATOM 5163 N N . GLY B 1 263 ? -17.25 11.664 8 1 98.06 263 GLY B N 1
ATOM 5164 C CA . GLY B 1 263 ? -18.109 11.305 9.117 1 98.06 263 GLY B CA 1
ATOM 5165 C C . GLY B 1 263 ? -17.641 10.062 9.852 1 98.06 263 GLY B C 1
ATOM 5166 O O . GLY B 1 263 ? -18.453 9.273 10.336 1 98.06 263 GLY B O 1
ATOM 5167 N N . THR B 1 264 ? -16.328 9.859 9.93 1 96.94 264 THR B N 1
ATOM 5168 C CA . THR B 1 264 ? -15.805 8.633 10.516 1 96.94 264 THR B CA 1
ATOM 5169 C C . THR B 1 264 ? -14.766 8.953 11.594 1 96.94 264 THR B C 1
ATOM 5171 O O . THR B 1 264 ? -13.781 8.219 11.742 1 96.94 264 THR B O 1
ATOM 5174 N N . THR B 1 265 ? -14.859 10.078 12.281 1 96.19 265 THR B N 1
ATOM 5175 C CA . THR B 1 265 ? -14.117 10.281 13.523 1 96.19 265 THR B CA 1
ATOM 5176 C C . THR B 1 265 ? -14.672 9.406 14.641 1 96.19 265 THR B C 1
ATOM 5178 O O . THR B 1 265 ? -15.797 8.922 14.555 1 96.19 265 THR B O 1
ATOM 5181 N N . PRO B 1 266 ? -13.875 9.195 15.656 1 92.69 266 PRO B N 1
ATOM 5182 C CA . PRO B 1 266 ? -14.406 8.43 16.781 1 92.69 266 PRO B CA 1
ATOM 5183 C C . PRO B 1 266 ? -15.703 9.016 17.328 1 92.69 266 PRO B C 1
ATOM 5185 O O . PRO B 1 266 ? -16.594 8.266 17.75 1 92.69 266 PRO B O 1
ATOM 5188 N N . LEU B 1 267 ? -15.852 10.273 17.266 1 91.5 267 LEU B N 1
ATOM 5189 C CA . LEU B 1 267 ? -17.078 10.945 17.688 1 91.5 267 LEU B CA 1
ATOM 5190 C C . LEU B 1 267 ? -18.25 10.508 16.812 1 91.5 267 LEU B C 1
ATOM 5192 O O . LEU B 1 267 ? -19.375 10.391 17.312 1 91.5 267 LEU B O 1
ATOM 5196 N N . ASN B 1 268 ? -18.047 10.203 15.562 1 92.12 268 ASN B N 1
ATOM 5197 C CA . ASN B 1 268 ? -19.078 9.953 14.57 1 92.12 268 ASN B CA 1
ATOM 5198 C C . ASN B 1 268 ? -19.625 8.531 14.672 1 92.12 268 ASN B C 1
ATOM 5200 O O . ASN B 1 268 ? -20.562 8.164 13.953 1 92.12 268 ASN B O 1
ATOM 5204 N N . ILE B 1 269 ? -19.094 7.715 15.547 1 89.25 269 ILE B N 1
ATOM 5205 C CA . ILE B 1 269 ? -19.547 6.34 15.711 1 89.25 269 ILE B CA 1
ATOM 5206 C C . ILE B 1 269 ? -21.016 6.336 16.141 1 89.25 269 ILE B C 1
ATOM 5208 O O . ILE B 1 269 ? -21.828 5.574 15.594 1 89.25 269 ILE B O 1
ATOM 5212 N N . ASP B 1 270 ? -21.406 7.215 17.031 1 85.12 270 ASP B N 1
ATOM 5213 C CA . ASP B 1 270 ? -22.781 7.164 17.531 1 85.12 270 ASP B CA 1
ATOM 5214 C C . ASP B 1 270 ? -23.422 8.547 17.5 1 85.12 270 ASP B C 1
ATOM 5216 O O . ASP B 1 270 ? -24.578 8.711 17.922 1 85.12 270 ASP B O 1
ATOM 5220 N N . SER B 1 271 ? -22.672 9.5 16.969 1 88.19 271 SER B N 1
ATOM 5221 C CA . SER B 1 271 ? -23.203 10.859 17.047 1 88.19 271 SER B CA 1
ATOM 5222 C C . SER B 1 271 ? -22.531 11.758 16.016 1 88.19 271 SER B C 1
ATOM 5224 O O . SER B 1 271 ? -21.859 11.273 15.102 1 88.19 271 SER B O 1
ATOM 5226 N N . GLY B 1 272 ? -22.906 13.023 16.078 1 90.62 272 GLY B N 1
ATOM 5227 C CA . GLY B 1 272 ? -22.266 14.039 15.258 1 90.62 272 GLY B CA 1
ATOM 5228 C C . GLY B 1 272 ? -23.094 14.438 14.055 1 90.62 272 GLY B C 1
ATOM 5229 O O . GLY B 1 272 ? -23.906 13.656 13.562 1 90.62 272 GLY B O 1
ATOM 5230 N N . ILE B 1 273 ? -22.75 15.578 13.594 1 96.38 273 ILE B N 1
ATOM 5231 C CA . ILE B 1 273 ? -23.422 16.156 12.43 1 96.38 273 ILE B CA 1
ATOM 5232 C C . ILE B 1 273 ? -22.969 15.43 11.164 1 96.38 273 ILE B C 1
ATOM 5234 O O . ILE B 1 273 ? -23.766 15.172 10.266 1 96.38 273 ILE B O 1
ATOM 5238 N N . GLU B 1 274 ? -21.688 15.164 11.102 1 98.06 274 GLU B N 1
ATOM 5239 C CA . GLU B 1 274 ? -21.141 14.453 9.953 1 98.06 274 GLU B CA 1
ATOM 5240 C C . GLU B 1 274 ? -21.578 12.992 9.938 1 98.06 274 GLU B C 1
ATOM 5242 O O . GLU B 1 274 ? -21.609 12.336 10.977 1 98.06 274 GLU B O 1
ATOM 5247 N N . ILE B 1 275 ? -21.938 12.5 8.844 1 96.88 275 ILE B N 1
ATOM 5248 C CA . ILE B 1 275 ? -22.359 11.102 8.781 1 96.88 275 ILE B CA 1
ATOM 5249 C C . ILE B 1 275 ? -21.438 10.328 7.84 1 96.88 275 ILE B C 1
ATOM 5251 O O . ILE B 1 275 ? -20.797 10.906 6.965 1 96.88 275 ILE B O 1
ATOM 5255 N N . PRO B 1 276 ? -21.391 8.992 7.988 1 98.25 276 PRO B N 1
ATOM 5256 C CA . PRO B 1 276 ? -20.453 8.172 7.211 1 98.25 276 PRO B CA 1
ATOM 5257 C C . PRO B 1 276 ? -20.672 8.297 5.707 1 98.25 276 PRO B C 1
ATOM 5259 O O . PRO B 1 276 ? -21.797 8.195 5.23 1 98.25 276 PRO B O 1
ATOM 5262 N N . ALA B 1 277 ? -19.516 8.547 4.992 1 98.75 277 ALA B N 1
ATOM 5263 C CA . ALA B 1 277 ? -19.594 8.828 3.561 1 98.75 277 ALA B CA 1
ATOM 5264 C C . ALA B 1 277 ? -18.734 7.852 2.762 1 98.75 277 ALA B C 1
ATOM 5266 O O . ALA B 1 277 ? -18.469 8.062 1.574 1 98.75 277 ALA B O 1
ATOM 5267 N N . TYR B 1 278 ? -18.219 6.805 3.4 1 98.81 278 TYR B N 1
ATOM 5268 C CA . TYR B 1 278 ? -17.531 5.781 2.619 1 98.81 278 TYR B CA 1
ATOM 5269 C C . TYR B 1 278 ? -17.844 4.387 3.148 1 98.81 278 TYR B C 1
ATOM 5271 O O . TYR B 1 278 ? -18.359 4.242 4.262 1 98.81 278 TYR B O 1
ATOM 5279 N N . LEU B 1 279 ? -17.641 3.434 2.361 1 98.81 279 LEU B N 1
ATOM 5280 C CA . LEU B 1 279 ? -17.719 2.016 2.697 1 98.81 279 LEU B CA 1
ATOM 5281 C C . LEU B 1 279 ? -16.688 1.207 1.924 1 98.81 279 LEU B C 1
ATOM 5283 O O . LEU B 1 279 ? -16.125 1.692 0.94 1 98.81 279 LEU B O 1
ATOM 5287 N N . TYR B 1 280 ? -16.312 0.051 2.445 1 98.81 280 TYR B N 1
ATOM 5288 C CA . TYR B 1 280 ? -15.461 -0.933 1.776 1 98.81 280 TYR B CA 1
ATOM 5289 C C . TYR B 1 280 ? -16.297 -2.084 1.227 1 98.81 280 TYR B C 1
ATOM 5291 O O . TYR B 1 280 ? -17.109 -2.668 1.946 1 98.81 280 TYR B O 1
ATOM 5299 N N . ILE B 1 281 ? -16.203 -2.336 -0.108 1 98.94 281 ILE B N 1
ATOM 5300 C CA . ILE B 1 281 ? -16.984 -3.4 -0.71 1 98.94 281 ILE B CA 1
ATOM 5301 C C . ILE B 1 281 ? -16.062 -4.488 -1.257 1 98.94 281 ILE B C 1
ATOM 5303 O O . ILE B 1 281 ? -15.023 -4.188 -1.848 1 98.94 281 ILE B O 1
ATOM 5307 N N . SER B 1 282 ? -16.422 -5.73 -1.021 1 98.88 282 SER B N 1
ATOM 5308 C CA . SER B 1 282 ? -15.703 -6.91 -1.498 1 98.88 282 SER B CA 1
ATOM 5309 C C . SER B 1 282 ? -16.672 -8.039 -1.838 1 98.88 282 SER B C 1
ATOM 5311 O O . SER B 1 282 ? -17.844 -7.801 -2.096 1 98.88 282 SER B O 1
ATOM 5313 N N . GLU B 1 283 ? -16.078 -9.195 -2.021 1 98.88 283 GLU B N 1
ATOM 5314 C CA . GLU B 1 283 ? -16.844 -10.352 -2.494 1 98.88 283 GLU B CA 1
ATOM 5315 C C . GLU B 1 283 ? -16.344 -11.641 -1.845 1 98.88 283 GLU B C 1
ATOM 5317 O O . GLU B 1 283 ? -15.133 -11.844 -1.712 1 98.88 283 GLU B O 1
ATOM 5322 N N . ILE B 1 284 ? -17.312 -12.516 -1.389 1 98.81 284 ILE B N 1
ATOM 5323 C CA . ILE B 1 284 ? -16.891 -13.82 -0.892 1 98.81 284 ILE B CA 1
ATOM 5324 C C . ILE B 1 284 ? -16.203 -14.602 -2.01 1 98.81 284 ILE B C 1
ATOM 5326 O O . ILE B 1 284 ? -16.812 -14.883 -3.045 1 98.81 284 ILE B O 1
ATOM 5330 N N . SER B 1 285 ? -14.977 -14.914 -1.825 1 98.75 285 SER B N 1
ATOM 5331 C CA . SER B 1 285 ? -14.18 -15.625 -2.816 1 98.75 285 SER B CA 1
ATOM 5332 C C . SER B 1 285 ? -14.352 -17.141 -2.688 1 98.75 285 SER B C 1
ATOM 5334 O O . SER B 1 285 ? -14.484 -17.844 -3.691 1 98.75 285 SER B O 1
ATOM 5336 N N . HIS B 1 286 ? -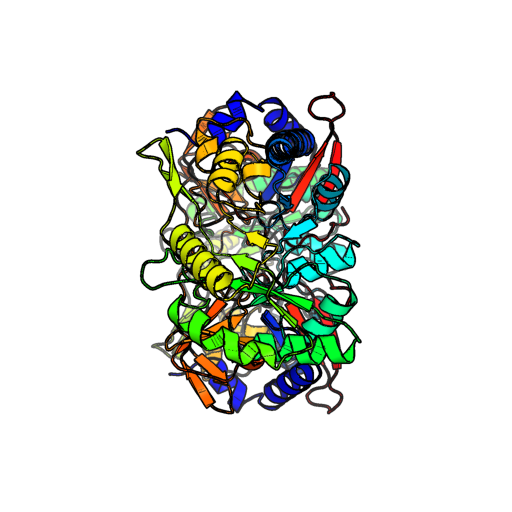14.297 -17.594 -1.468 1 98.69 286 HIS B N 1
ATOM 5337 C CA . HIS B 1 286 ? -14.359 -19.031 -1.213 1 98.69 286 HIS B CA 1
ATOM 5338 C C . HIS B 1 286 ? -14.648 -19.328 0.256 1 98.69 286 HIS B C 1
ATOM 5340 O O . HIS B 1 286 ? -14.695 -18.406 1.076 1 98.69 286 HIS B O 1
ATOM 5346 N N . VAL B 1 287 ? -14.992 -20.531 0.49 1 97.75 287 VAL B N 1
ATOM 5347 C CA . VAL B 1 287 ? -15.164 -21.047 1.845 1 97.75 287 VAL B CA 1
ATOM 5348 C C . VAL B 1 287 ? -14.062 -22.062 2.154 1 97.75 287 VAL B C 1
ATOM 5350 O O . VAL B 1 287 ? -13.711 -22.891 1.309 1 97.75 287 VAL B O 1
ATOM 5353 N N . PHE B 1 288 ? -13.438 -21.984 3.24 1 96.19 288 PHE B N 1
ATOM 5354 C CA . PHE B 1 288 ? -12.43 -22.922 3.709 1 96.19 288 PHE B CA 1
ATOM 5355 C C . PHE B 1 288 ? -12.672 -23.297 5.168 1 96.19 288 PHE B C 1
ATOM 5357 O O . PHE B 1 288 ? -12.656 -22.438 6.047 1 96.19 288 PHE B O 1
ATOM 5364 N N . LYS B 1 289 ? -12.93 -24.562 5.355 1 91.88 289 LYS B N 1
ATOM 5365 C CA . LYS B 1 289 ? -13.391 -25.047 6.652 1 91.88 289 LYS B CA 1
ATOM 5366 C C . LYS B 1 289 ? -14.641 -24.297 7.109 1 91.88 289 LYS B C 1
ATOM 5368 O O . LYS B 1 289 ? -15.641 -24.234 6.387 1 91.88 289 LYS B O 1
ATOM 5373 N N . ASN B 1 290 ? -14.617 -23.609 8.195 1 94.31 290 ASN B N 1
ATOM 5374 C CA . ASN B 1 290 ? -15.836 -22.984 8.703 1 94.31 290 ASN B CA 1
ATOM 5375 C C . ASN B 1 290 ? -15.781 -21.469 8.578 1 94.31 290 ASN B C 1
ATOM 5377 O O . ASN B 1 290 ? -16.453 -20.75 9.328 1 94.31 290 ASN B O 1
ATOM 5381 N N . ASN B 1 291 ? -14.977 -21 7.695 1 96.94 291 ASN B N 1
ATOM 5382 C CA . ASN B 1 291 ? -14.867 -19.562 7.457 1 96.94 291 ASN B CA 1
ATOM 5383 C C . ASN B 1 291 ? -15.125 -19.219 5.992 1 96.94 291 ASN B C 1
ATOM 5385 O O . ASN B 1 291 ? -14.891 -20.047 5.105 1 96.94 291 ASN B O 1
ATOM 5389 N N . SER B 1 292 ? -15.672 -18.125 5.746 1 98.31 292 SER B N 1
ATOM 5390 C CA . SER B 1 292 ? -15.734 -17.516 4.418 1 98.31 292 SER B CA 1
ATOM 5391 C C . SER B 1 292 ? -14.656 -16.453 4.242 1 98.31 292 SER B C 1
ATOM 5393 O O . SER B 1 292 ? -14.359 -15.711 5.18 1 98.31 292 SER B O 1
ATOM 5395 N N . TYR B 1 293 ? -14.117 -16.484 3.098 1 98.62 293 TYR B N 1
ATOM 5396 C CA . TYR B 1 293 ? -13.023 -15.555 2.799 1 98.62 293 TYR B CA 1
ATOM 5397 C C . TYR B 1 293 ? -13.414 -14.594 1.683 1 98.62 293 TYR B C 1
ATOM 5399 O O . TYR B 1 293 ? -14.047 -15 0.703 1 98.62 293 TYR B O 1
ATOM 5407 N N . PHE B 1 294 ? -13.156 -13.305 1.897 1 98.75 294 PHE B N 1
ATOM 5408 C CA . PHE B 1 294 ? -13.414 -12.297 0.87 1 98.75 294 PHE B CA 1
ATOM 5409 C C . PHE B 1 294 ? -12.125 -11.586 0.482 1 98.75 294 PHE B C 1
ATOM 5411 O O . PHE B 1 294 ? -11.133 -11.648 1.207 1 98.75 294 PHE B O 1
ATOM 5418 N N . TYR B 1 295 ? -12.117 -11 -0.703 1 98.81 295 TYR B N 1
ATOM 5419 C CA . TYR B 1 295 ? -10.914 -10.383 -1.236 1 98.81 295 TYR B CA 1
ATOM 5420 C C . TYR B 1 295 ? -10.43 -9.258 -0.324 1 98.81 295 TYR B C 1
ATOM 5422 O O . TYR B 1 295 ? -11.219 -8.422 0.113 1 98.81 295 TYR B O 1
ATOM 5430 N N . GLY B 1 296 ? -9.109 -9.266 -0.021 1 98.38 296 GLY B N 1
ATOM 5431 C CA . GLY B 1 296 ? -8.508 -8.242 0.814 1 98.38 296 GLY B CA 1
ATOM 5432 C C . GLY B 1 296 ? -7.836 -7.141 0.014 1 98.38 296 GLY B C 1
ATOM 5433 O O . GLY B 1 296 ? -8.148 -6.938 -1.16 1 98.38 296 GLY B O 1
ATOM 5434 N N . GLY B 1 297 ? -6.992 -6.367 0.653 1 98.06 297 GLY B N 1
ATOM 5435 C CA . GLY B 1 297 ? -6.27 -5.254 0.062 1 98.06 297 GLY B CA 1
ATOM 5436 C C . GLY B 1 297 ? -6.59 -3.922 0.711 1 98.06 297 GLY B C 1
ATOM 5437 O O . GLY B 1 297 ? -5.855 -2.947 0.54 1 98.06 297 GLY B O 1
ATOM 5438 N N . GLY B 1 298 ? -7.676 -3.924 1.456 1 98.31 298 GLY B N 1
ATOM 5439 C CA . GLY B 1 298 ? -8.148 -2.676 2.033 1 98.31 298 GLY B CA 1
ATOM 5440 C C . GLY B 1 298 ? -8.039 -2.637 3.545 1 98.31 298 GLY B C 1
ATOM 5441 O O . GLY B 1 298 ? -8.508 -1.695 4.184 1 98.31 298 GLY B O 1
ATOM 5442 N N . TYR B 1 299 ? -7.355 -3.637 4.137 1 97.62 299 TYR B N 1
ATOM 5443 C CA . TYR B 1 299 ? -7.238 -3.736 5.586 1 97.62 299 TYR B CA 1
ATOM 5444 C C . TYR B 1 299 ? -6.324 -2.646 6.137 1 97.62 299 TYR B C 1
ATOM 5446 O O . TYR B 1 299 ? -5.211 -2.457 5.645 1 97.62 299 TYR B O 1
ATOM 5454 N N . TYR B 1 300 ? -6.863 -1.898 7.047 1 97.81 300 TYR B N 1
ATOM 5455 C CA . TYR B 1 300 ? -6.086 -0.968 7.859 1 97.81 300 TYR B CA 1
ATOM 5456 C C . TYR B 1 300 ? -5.984 -1.455 9.297 1 97.81 300 TYR B C 1
ATOM 5458 O O . TYR B 1 300 ? -6.992 -1.542 10.008 1 97.81 300 TYR B O 1
ATOM 5466 N N . PRO B 1 301 ? -4.785 -1.709 9.82 1 95.62 301 PRO B N 1
ATOM 5467 C CA . PRO B 1 301 ? -4.609 -2.457 11.07 1 95.62 301 PRO B CA 1
ATOM 5468 C C . PRO B 1 301 ? -5.246 -1.76 12.266 1 95.62 301 PRO B C 1
ATOM 5470 O O . PRO B 1 301 ? -5.703 -2.426 13.203 1 95.62 301 PRO B O 1
ATOM 5473 N N . ARG B 1 302 ? -5.359 -0.526 12.242 1 94.62 302 ARG B N 1
ATOM 5474 C CA . ARG B 1 302 ? -5.871 0.186 13.406 1 94.62 302 ARG B CA 1
ATOM 5475 C C . ARG B 1 302 ? -7.32 0.611 13.195 1 94.62 302 ARG B C 1
ATOM 5477 O O . ARG B 1 302 ? -7.832 1.473 13.914 1 94.62 302 ARG B O 1
ATOM 5484 N N . GLY B 1 303 ? -7.934 0.086 12.156 1 94.12 303 GLY B N 1
ATOM 5485 C CA . GLY B 1 303 ? -9.266 0.515 11.766 1 94.12 303 GLY B CA 1
ATOM 5486 C C . GLY B 1 303 ? -10.367 -0.175 12.555 1 94.12 303 GLY B C 1
ATOM 5487 O O . GLY B 1 303 ? -11.531 0.223 12.484 1 94.12 303 GLY B O 1
ATOM 5488 N N . HIS B 1 304 ? -9.984 -1.257 13.266 1 89 304 HIS B N 1
ATOM 5489 C CA . HIS B 1 304 ? -10.945 -2.008 14.062 1 89 304 HIS B CA 1
ATOM 5490 C C . HIS B 1 304 ? -12.062 -2.574 13.188 1 89 304 HIS B C 1
ATOM 5492 O O . HIS B 1 304 ? -13.242 -2.371 13.477 1 89 304 HIS B O 1
ATOM 5498 N N . MET B 1 305 ? -11.648 -3.158 12.125 1 94 305 MET B N 1
ATOM 5499 C CA . MET B 1 305 ? -12.609 -3.834 11.25 1 94 305 MET B CA 1
ATOM 5500 C C . MET B 1 305 ? -13.203 -5.055 11.945 1 94 305 MET B C 1
ATOM 5502 O O . MET B 1 305 ? -12.547 -6.09 12.062 1 94 305 MET B O 1
ATOM 5506 N N . LYS B 1 306 ? -14.469 -4.988 12.398 1 94.38 306 LYS B N 1
ATOM 5507 C CA . LYS B 1 306 ? -15.016 -6.055 13.227 1 94.38 306 LYS B CA 1
ATOM 5508 C C . LYS B 1 306 ? -16.328 -6.574 12.656 1 94.38 306 LYS B C 1
ATOM 5510 O O . LYS B 1 306 ? -16.797 -7.664 13.016 1 94.38 306 LYS B O 1
ATOM 5515 N N . HIS B 1 307 ? -16.938 -5.785 11.797 1 95.69 307 HIS B N 1
ATOM 5516 C CA . HIS B 1 307 ? -18.266 -6.16 11.328 1 95.69 307 HIS B CA 1
ATOM 5517 C C . HIS B 1 307 ? -18.391 -5.965 9.82 1 95.69 307 HIS B C 1
ATOM 5519 O O . HIS B 1 307 ? -17.719 -5.113 9.242 1 95.69 307 HIS B O 1
ATOM 5525 N N . GLY B 1 308 ? -19.188 -6.801 9.227 1 97.06 308 GLY B N 1
ATOM 5526 C CA . GLY B 1 308 ? -19.594 -6.695 7.836 1 97.06 308 GLY B CA 1
ATOM 5527 C C . GLY B 1 308 ? -21.094 -6.785 7.641 1 97.06 308 GLY B C 1
ATOM 5528 O O . GLY B 1 308 ? -21.844 -7.066 8.586 1 97.06 308 GLY B O 1
ATOM 5529 N N . TYR B 1 309 ? -21.531 -6.352 6.52 1 97.81 309 TYR B N 1
ATOM 5530 C CA . TYR B 1 309 ? -22.922 -6.422 6.109 1 97.81 309 TYR B CA 1
ATOM 5531 C C . TYR B 1 309 ? -23.094 -7.297 4.871 1 97.81 309 TYR B C 1
ATOM 5533 O O . TYR B 1 309 ? -22.562 -6.969 3.799 1 97.81 309 TYR B O 1
ATOM 5541 N N . ILE B 1 310 ? -23.734 -8.445 4.977 1 97.81 310 ILE B N 1
ATOM 5542 C CA . ILE B 1 310 ? -23.938 -9.414 3.904 1 97.81 310 ILE B CA 1
ATOM 5543 C C . ILE B 1 310 ? -25.297 -10.086 4.09 1 97.81 310 ILE B C 1
ATOM 5545 O O . ILE B 1 310 ? -25.688 -10.422 5.211 1 97.81 310 ILE B O 1
ATOM 5549 N N . ASP B 1 311 ? -26.094 -10.242 3.047 1 95.31 311 ASP B N 1
ATOM 5550 C CA . ASP B 1 311 ? -27.406 -10.867 3.078 1 95.31 311 ASP B CA 1
ATOM 5551 C C . ASP B 1 311 ? -28.344 -10.156 4.062 1 95.31 311 ASP B C 1
ATOM 5553 O O . ASP B 1 311 ? -29.031 -10.805 4.852 1 95.31 311 ASP B O 1
ATOM 5557 N N . ASN B 1 312 ? -28.188 -8.867 4.148 1 95.25 312 ASN B N 1
ATOM 5558 C CA . ASN B 1 312 ? -29.031 -7.992 4.961 1 95.25 312 ASN B CA 1
ATOM 5559 C C . ASN B 1 312 ? -28.812 -8.242 6.453 1 95.25 312 ASN B C 1
ATOM 5561 O O . ASN B 1 312 ? -29.719 -8 7.258 1 95.25 312 ASN B O 1
ATOM 5565 N N . GLU B 1 313 ? -27.656 -8.703 6.766 1 95.62 313 GLU B N 1
ATOM 5566 C CA . GLU B 1 313 ? -27.312 -8.945 8.164 1 95.62 313 GLU B CA 1
ATOM 5567 C C . GLU B 1 313 ? -25.938 -8.406 8.508 1 95.62 313 GLU B C 1
ATOM 5569 O O . GLU B 1 313 ? -25.031 -8.422 7.668 1 95.62 313 GLU B O 1
ATOM 5574 N N . ILE B 1 314 ? -25.859 -7.953 9.742 1 95.88 314 ILE B N 1
ATOM 5575 C CA . ILE B 1 314 ? -24.547 -7.586 10.266 1 95.88 314 ILE B CA 1
ATOM 5576 C C . ILE B 1 314 ? -23.844 -8.828 10.805 1 95.88 314 ILE B C 1
ATOM 5578 O O . ILE B 1 314 ? -24.422 -9.586 11.586 1 95.88 314 ILE B O 1
ATOM 5582 N N . VAL B 1 315 ? -22.672 -9.086 10.328 1 96.38 315 VAL B N 1
ATOM 5583 C CA . VAL B 1 315 ? -21.922 -10.281 10.711 1 96.38 315 VAL B CA 1
ATOM 5584 C C . VAL B 1 315 ? -20.578 -9.875 11.312 1 96.38 315 VAL B C 1
ATOM 5586 O O . VAL B 1 315 ? -20.156 -8.719 11.195 1 96.38 315 VAL B O 1
ATOM 5589 N N . ASN B 1 316 ? -19.891 -10.797 11.977 1 95.31 316 ASN B N 1
ATOM 5590 C CA . ASN B 1 316 ? -18.578 -10.555 12.57 1 95.31 316 ASN B CA 1
ATOM 5591 C C . ASN B 1 316 ? -17.453 -10.93 11.609 1 95.31 316 ASN B C 1
ATOM 5593 O O . ASN B 1 316 ? -17.516 -11.984 10.961 1 95.31 316 ASN B O 1
ATOM 5597 N N . VAL B 1 317 ? -16.531 -10.055 11.484 1 96.69 317 VAL B N 1
ATOM 5598 C CA . VAL B 1 317 ? -15.336 -10.305 10.68 1 96.69 317 VAL B CA 1
ATOM 5599 C C . VAL B 1 317 ? -14.164 -10.688 11.586 1 96.69 317 VAL B C 1
ATOM 5601 O O . VAL B 1 317 ? -14.016 -10.133 12.672 1 96.69 317 VAL B O 1
ATOM 5604 N N . ASN B 1 318 ? -13.367 -11.664 11.156 1 97 318 ASN B N 1
ATOM 5605 C CA . ASN B 1 318 ? -12.25 -12.156 11.953 1 97 318 ASN B CA 1
ATOM 5606 C C . ASN B 1 318 ? -11.109 -11.141 12.016 1 97 318 ASN B C 1
ATOM 5608 O O . ASN B 1 318 ? -10.898 -10.391 11.07 1 97 318 ASN B O 1
ATOM 5612 N N . ASN B 1 319 ? -10.445 -11.148 13.164 1 95.88 319 ASN B N 1
ATOM 5613 C CA . ASN B 1 319 ? -9.227 -10.352 13.273 1 95.88 319 ASN B CA 1
ATOM 5614 C C . ASN B 1 319 ? -8.172 -10.805 12.266 1 95.88 319 ASN B C 1
ATOM 5616 O O . ASN B 1 319 ? -8.125 -11.977 11.891 1 95.88 319 ASN B O 1
ATOM 5620 N N . PHE B 1 320 ? -7.395 -9.906 11.844 1 95.94 320 PHE B N 1
ATOM 5621 C CA . PHE B 1 320 ? -6.328 -10.195 10.898 1 95.94 320 PHE B CA 1
ATOM 5622 C C . PHE B 1 320 ? -4.992 -9.664 11.398 1 95.94 320 PHE B C 1
ATOM 5624 O O . PHE B 1 320 ? -4.91 -8.531 11.875 1 95.94 320 PHE B O 1
ATOM 5631 N N . ASN B 1 321 ? -3.963 -10.445 11.32 1 95.56 321 ASN B N 1
ATOM 5632 C CA . ASN B 1 321 ? -2.629 -10.07 11.773 1 95.56 321 ASN B CA 1
ATOM 5633 C C . ASN B 1 321 ? -1.967 -9.086 10.82 1 95.56 321 ASN B C 1
ATOM 5635 O O . ASN B 1 321 ? -1.775 -9.383 9.641 1 95.56 321 ASN B O 1
ATOM 5639 N N . ALA B 1 322 ? -1.516 -7.988 11.375 1 95.75 322 ALA B N 1
ATOM 5640 C CA . ALA B 1 322 ? -0.995 -6.883 10.57 1 95.75 322 ALA B CA 1
ATOM 5641 C C . ALA B 1 322 ? 0.321 -7.266 9.898 1 95.75 322 ALA B C 1
ATOM 5643 O O . ALA B 1 322 ? 0.773 -6.59 8.969 1 95.75 322 ALA B O 1
ATOM 5644 N N . THR B 1 323 ? 0.991 -8.312 10.336 1 96.25 323 THR B N 1
ATOM 5645 C CA . THR B 1 323 ? 2.275 -8.695 9.758 1 96.25 323 THR B CA 1
ATOM 5646 C C . THR B 1 323 ? 2.076 -9.469 8.461 1 96.25 323 THR B C 1
ATOM 5648 O O . THR B 1 323 ? 3.021 -9.648 7.691 1 96.25 323 THR B O 1
ATOM 5651 N N . ASN B 1 324 ? 0.89 -9.953 8.172 1 96.81 324 ASN B N 1
ATOM 5652 C CA . ASN B 1 324 ? 0.609 -10.734 6.973 1 96.81 324 ASN B CA 1
ATOM 5653 C C . ASN B 1 324 ? -0.004 -9.875 5.871 1 96.81 324 ASN B C 1
ATOM 5655 O O . ASN B 1 324 ? -0.622 -8.852 6.148 1 96.81 324 ASN B O 1
ATOM 5659 N N . ILE B 1 325 ? 0.28 -10.289 4.633 1 97.19 325 ILE B N 1
ATOM 5660 C CA . ILE B 1 325 ? -0.387 -9.641 3.51 1 97.19 325 ILE B CA 1
ATOM 5661 C C . ILE B 1 325 ? -1.864 -10.031 3.492 1 97.19 325 ILE B C 1
ATOM 5663 O O . ILE B 1 325 ? -2.205 -11.211 3.609 1 97.19 325 ILE B O 1
ATOM 5667 N N . ASP B 1 326 ? -2.697 -9.078 3.408 1 97.19 326 ASP B N 1
ATOM 5668 C CA . ASP B 1 326 ? -4.141 -9.312 3.414 1 97.19 326 ASP B CA 1
ATOM 5669 C C . ASP B 1 326 ? -4.641 -9.68 2.02 1 97.19 326 ASP B C 1
ATOM 5671 O O . ASP B 1 326 ? -5.5 -9 1.463 1 97.19 326 ASP B O 1
ATOM 5675 N N . TYR B 1 327 ? -4.215 -10.852 1.569 1 98.25 327 TYR B N 1
ATOM 5676 C CA . TYR B 1 327 ? -4.793 -11.359 0.328 1 98.25 327 TYR B CA 1
ATOM 5677 C C . TYR B 1 327 ? -6.297 -11.547 0.462 1 98.25 327 TYR B C 1
ATOM 5679 O O . TYR B 1 327 ? -7.062 -11.141 -0.417 1 98.25 327 TYR B O 1
ATOM 5687 N N . TYR B 1 328 ? -6.621 -12.188 1.561 1 98.44 328 TYR B N 1
ATOM 5688 C CA . TYR B 1 328 ? -8.016 -12.367 1.937 1 98.44 328 TYR B CA 1
ATOM 5689 C C . TYR B 1 328 ? -8.25 -11.953 3.385 1 98.44 328 TYR B C 1
ATOM 5691 O O . TYR B 1 328 ? -7.344 -12.039 4.215 1 98.44 328 TYR B O 1
ATOM 5699 N N . LEU B 1 329 ? -9.391 -11.516 3.602 1 98.25 329 LEU B N 1
ATOM 5700 C CA . LEU B 1 329 ? -9.969 -11.383 4.93 1 98.25 329 LEU B CA 1
ATOM 5701 C C . LEU B 1 329 ? -11.102 -12.383 5.137 1 98.25 329 LEU B C 1
ATOM 5703 O O . LEU B 1 329 ? -11.562 -13.016 4.18 1 98.25 329 LEU B O 1
ATOM 5707 N N . SER B 1 330 ? -11.523 -12.531 6.398 1 98 330 SER B N 1
ATOM 5708 C CA . SER B 1 330 ? -12.445 -13.641 6.574 1 98 330 SER B CA 1
ATOM 5709 C C . SER B 1 330 ? -13.508 -13.32 7.617 1 98 330 SER B C 1
ATOM 5711 O O . SER B 1 330 ? -13.359 -12.375 8.391 1 98 330 SER B O 1
ATOM 5713 N N . LEU B 1 331 ? -14.539 -13.945 7.543 1 96.69 331 LEU B N 1
ATOM 5714 C CA . LEU B 1 331 ? -15.586 -13.938 8.555 1 96.69 331 LEU B CA 1
ATOM 5715 C C . LEU B 1 331 ? -16 -15.352 8.93 1 96.69 331 LEU B C 1
ATOM 5717 O O . LEU B 1 331 ? -15.812 -16.281 8.141 1 96.69 331 LEU B O 1
ATOM 5721 N N . GLU B 1 332 ? -16.547 -15.461 10.07 1 94.56 332 GLU B N 1
ATOM 5722 C CA . GLU B 1 332 ? -16.984 -16.766 10.539 1 94.56 332 GLU B CA 1
ATOM 5723 C C . GLU B 1 332 ? -18.266 -17.203 9.844 1 94.56 332 GLU B C 1
ATOM 5725 O O . GLU B 1 332 ? -19.172 -16.406 9.641 1 94.56 332 GLU B O 1
ATOM 5730 N N . GLY B 1 333 ? -18.266 -18.5 9.602 1 95.38 333 GLY B N 1
ATOM 5731 C CA . GLY B 1 333 ? -19.453 -19.062 8.969 1 95.38 333 GLY B CA 1
ATOM 5732 C C . GLY B 1 333 ? -19.312 -19.203 7.461 1 95.38 333 GLY B C 1
ATOM 5733 O O . GLY B 1 333 ? -18.281 -18.875 6.895 1 95.38 333 GLY B O 1
ATOM 5734 N N . LYS B 1 334 ? -20.266 -19.859 6.918 1 97.06 334 LYS B N 1
ATOM 5735 C CA . LYS B 1 334 ? -20.281 -20.141 5.484 1 97.06 334 LYS B CA 1
ATOM 5736 C C . LYS B 1 334 ? -21.297 -19.25 4.762 1 97.06 334 LYS B C 1
ATOM 5738 O O . LYS B 1 334 ? -22.469 -19.219 5.129 1 97.06 334 LYS B O 1
ATOM 5743 N N . TYR B 1 335 ? -20.812 -18.484 3.887 1 98.06 335 TYR B N 1
ATOM 5744 C CA . TYR B 1 335 ? -21.641 -17.625 3.047 1 98.06 335 TYR B CA 1
ATOM 5745 C C . TYR B 1 335 ? -21.469 -17.969 1.573 1 98.06 335 TYR B C 1
ATOM 5747 O O . TYR B 1 335 ? -20.516 -18.656 1.199 1 98.06 335 TYR B O 1
ATOM 5755 N N . ASN B 1 336 ? -22.422 -17.531 0.752 1 98.06 336 ASN B N 1
ATOM 5756 C CA . ASN B 1 336 ? -22.391 -17.906 -0.658 1 98.06 336 ASN B CA 1
ATOM 5757 C C . ASN B 1 336 ? -21.234 -17.25 -1.393 1 98.06 336 ASN B C 1
ATOM 5759 O O . ASN B 1 336 ? -21.031 -16.047 -1.275 1 98.06 336 ASN B O 1
ATOM 5763 N N . ILE B 1 337 ? -20.516 -18.062 -2.076 1 98.44 337 ILE B N 1
ATOM 5764 C CA . ILE B 1 337 ? -19.469 -17.562 -2.947 1 98.44 337 ILE B CA 1
ATOM 5765 C C . ILE B 1 337 ? -20.062 -16.562 -3.936 1 98.44 337 ILE B C 1
ATOM 5767 O O . ILE B 1 337 ? -21.188 -16.734 -4.414 1 98.44 337 ILE B O 1
ATOM 5771 N N . PHE B 1 338 ? -19.391 -15.445 -4.18 1 98.62 338 PHE B N 1
ATOM 5772 C CA . PHE B 1 338 ? -19.688 -14.367 -5.117 1 98.62 338 PHE B CA 1
ATOM 5773 C C . PHE B 1 338 ? -20.594 -13.32 -4.469 1 98.62 338 PHE B C 1
ATOM 5775 O O . PHE B 1 338 ? -20.812 -12.25 -5.039 1 98.62 338 PHE B O 1
ATOM 5782 N N . ASP B 1 339 ? -21.094 -13.57 -3.262 1 98.44 339 ASP B N 1
ATOM 5783 C CA . ASP B 1 339 ? -21.906 -12.547 -2.588 1 98.44 339 ASP B CA 1
ATOM 5784 C C . ASP B 1 339 ? -21.047 -11.352 -2.184 1 98.44 339 ASP B C 1
ATOM 5786 O O . ASP B 1 339 ? -19.922 -11.523 -1.712 1 98.44 339 ASP B O 1
ATOM 5790 N N . PRO B 1 340 ? -21.609 -10.18 -2.447 1 98.75 340 PRO B N 1
ATOM 5791 C CA . PRO B 1 340 ? -20.875 -9 -1.975 1 98.75 340 PRO B CA 1
ATOM 5792 C C . PRO B 1 340 ? -20.984 -8.812 -0.462 1 98.75 340 PRO B C 1
ATOM 5794 O O . PRO B 1 340 ? -21.969 -9.211 0.151 1 98.75 340 PRO B O 1
ATOM 5797 N N . ILE B 1 341 ? -20 -8.266 0.133 1 98.69 341 ILE B N 1
ATOM 5798 C CA . ILE B 1 341 ? -19.969 -7.883 1.539 1 98.69 341 ILE B CA 1
ATOM 5799 C C . ILE B 1 341 ? -19.547 -6.414 1.663 1 98.69 341 ILE B C 1
ATOM 5801 O O . ILE B 1 341 ? -18.672 -5.949 0.94 1 98.69 341 ILE B O 1
ATOM 5805 N N . ILE B 1 342 ? -20.234 -5.707 2.506 1 98.62 342 ILE B N 1
ATOM 5806 C CA . ILE B 1 342 ? -19.953 -4.301 2.771 1 98.62 342 ILE B CA 1
ATOM 5807 C C . ILE B 1 342 ? -19.391 -4.145 4.184 1 98.62 342 ILE B C 1
ATOM 5809 O O . ILE B 1 342 ? -19.875 -4.773 5.125 1 98.62 342 ILE B O 1
ATOM 5813 N N . LEU B 1 343 ? -18.375 -3.383 4.305 1 98.38 343 LEU B N 1
ATOM 5814 C CA . LEU B 1 343 ? -17.812 -3.025 5.602 1 98.38 343 LEU B CA 1
ATOM 5815 C C . LEU B 1 343 ? -17.688 -1.512 5.738 1 98.38 343 LEU B C 1
ATOM 5817 O O . LEU B 1 343 ? -17.688 -0.791 4.738 1 98.38 343 LEU B O 1
ATOM 5821 N N . CYS B 1 344 ? -17.641 -1.046 6.922 1 97.81 344 CYS B N 1
ATOM 5822 C CA . CYS B 1 344 ? -17.375 0.346 7.262 1 97.81 344 CYS B CA 1
ATOM 5823 C C . CYS B 1 344 ? -16.625 0.447 8.586 1 97.81 344 CYS B C 1
ATOM 5825 O O . CYS B 1 344 ? -17.172 0.092 9.633 1 97.81 344 CYS B O 1
ATOM 5827 N N . PHE B 1 345 ? -15.453 0.813 8.57 1 96.75 345 PHE B N 1
ATOM 5828 C CA . PHE B 1 345 ? -14.547 0.956 9.703 1 96.75 345 PHE B CA 1
ATOM 5829 C C . PHE B 1 345 ? -13.594 2.127 9.492 1 96.75 345 PHE B C 1
ATOM 5831 O O . PHE B 1 345 ? -13.578 2.738 8.422 1 96.75 345 PHE B O 1
ATOM 5838 N N . ARG B 1 346 ? -12.938 2.561 10.555 1 96.06 346 ARG B N 1
ATOM 5839 C CA . ARG B 1 346 ? -11.969 3.641 10.375 1 96.06 346 ARG B CA 1
ATOM 5840 C C . ARG B 1 346 ? -10.797 3.191 9.516 1 96.06 346 ARG B C 1
ATOM 5842 O O . ARG B 1 346 ? -10.266 2.094 9.711 1 96.06 346 ARG B O 1
ATOM 5849 N N . THR B 1 347 ? -10.43 4.004 8.547 1 97.5 347 THR B N 1
ATOM 5850 C CA . THR B 1 347 ? -9.375 3.574 7.641 1 97.5 347 THR B CA 1
ATOM 5851 C C . THR B 1 347 ? -8.508 4.758 7.223 1 97.5 347 THR B C 1
ATOM 5853 O O . THR B 1 347 ? -8.859 5.914 7.465 1 97.5 347 THR B O 1
ATOM 5856 N N . GLN B 1 348 ? -7.34 4.527 6.848 1 98.19 348 GLN B N 1
ATOM 5857 C CA . GLN B 1 348 ? -6.453 5.379 6.062 1 98.19 348 GLN B CA 1
ATOM 5858 C C . GLN B 1 348 ? -6.164 4.762 4.699 1 98.19 348 GLN B C 1
ATOM 5860 O O . GLN B 1 348 ? -5.246 3.945 4.562 1 98.19 348 GLN B O 1
ATOM 5865 N N . MET B 1 349 ? -6.926 5.188 3.709 1 98.75 349 MET B N 1
ATOM 5866 C CA . MET B 1 349 ? -6.949 4.477 2.434 1 98.75 349 MET B CA 1
ATOM 5867 C C . MET B 1 349 ? -5.598 4.562 1.736 1 98.75 349 MET B C 1
ATOM 5869 O O . MET B 1 349 ? -5.207 3.646 1.012 1 98.75 349 MET B O 1
ATOM 5873 N N . PHE B 1 350 ? -4.82 5.617 2.027 1 98.56 350 PHE B N 1
ATOM 5874 C CA . PHE B 1 350 ? -3.605 5.855 1.256 1 98.56 350 PHE B CA 1
ATOM 5875 C C . PHE B 1 350 ? -2.562 4.785 1.543 1 98.56 350 PHE B C 1
ATOM 5877 O O . PHE B 1 350 ? -1.592 4.641 0.796 1 98.56 350 PHE B O 1
ATOM 5884 N N . VAL B 1 351 ? -2.746 3.926 2.648 1 98.25 351 VAL B N 1
ATOM 5885 C CA . VAL B 1 351 ? -1.77 2.885 2.951 1 98.25 351 VAL B CA 1
ATOM 5886 C C . VAL B 1 351 ? -2.324 1.521 2.543 1 98.25 351 VAL B C 1
ATOM 5888 O O . VAL B 1 351 ? -1.778 0.483 2.924 1 98.25 351 VAL B O 1
ATOM 5891 N N . THR B 1 352 ? -3.426 1.457 1.828 1 98.38 352 THR B N 1
ATOM 5892 C CA . THR B 1 352 ? -4.016 0.22 1.327 1 98.38 352 THR B CA 1
ATOM 5893 C C . THR B 1 352 ? -3.762 0.069 -0.17 1 98.38 352 THR B C 1
ATOM 5895 O O . THR B 1 352 ? -3.07 0.891 -0.774 1 98.38 352 THR B O 1
ATOM 5898 N N . ARG B 1 353 ? -4.254 -0.979 -0.774 1 97.75 353 ARG B N 1
ATOM 5899 C CA . ARG B 1 353 ? -4.09 -1.238 -2.201 1 97.75 353 ARG B CA 1
ATOM 5900 C C . ARG B 1 353 ? -5.438 -1.225 -2.918 1 97.75 353 ARG B C 1
ATOM 5902 O O . ARG B 1 353 ? -5.559 -1.743 -4.031 1 97.75 353 ARG B O 1
ATOM 5909 N N . SER B 1 354 ? -6.457 -0.629 -2.338 1 98.62 354 SER B N 1
ATOM 5910 C CA . SER B 1 354 ? -7.828 -0.667 -2.84 1 98.62 354 SER B CA 1
ATOM 5911 C C . SER B 1 354 ? -8.023 0.324 -3.982 1 98.62 354 SER B C 1
ATOM 5913 O O . SER B 1 354 ? -7.184 1.195 -4.207 1 98.62 354 SER B O 1
ATOM 5915 N N . ASP B 1 355 ? -9.062 0.112 -4.695 1 98.31 355 ASP B N 1
ATOM 5916 C CA . ASP B 1 355 ? -9.578 1.166 -5.562 1 98.31 355 ASP B CA 1
ATOM 5917 C C . ASP B 1 355 ? -10.469 2.133 -4.785 1 98.31 355 ASP B C 1
ATOM 5919 O O . ASP B 1 355 ? -11.109 1.744 -3.807 1 98.31 355 ASP B O 1
ATOM 5923 N N . ILE B 1 356 ? -10.406 3.334 -5.215 1 98.81 356 ILE B N 1
ATOM 5924 C CA . ILE B 1 356 ? -11.305 4.352 -4.676 1 98.81 356 ILE B CA 1
ATOM 5925 C C . ILE B 1 356 ? -12.359 4.719 -5.719 1 98.81 356 ILE B C 1
ATOM 5927 O O . ILE B 1 356 ? -12.031 5.262 -6.777 1 98.81 356 ILE B O 1
ATOM 5931 N N . VAL B 1 357 ? -13.602 4.426 -5.434 1 98.88 357 VAL B N 1
ATOM 5932 C CA . VAL B 1 357 ? -14.703 4.66 -6.359 1 98.88 357 VAL B CA 1
ATOM 5933 C C . VAL B 1 357 ? -15.539 5.844 -5.875 1 98.88 357 VAL B C 1
ATOM 5935 O O . VAL B 1 357 ? -16.125 5.797 -4.793 1 98.88 357 VAL B O 1
ATOM 5938 N N . LEU B 1 358 ? -15.555 6.898 -6.676 1 98.88 358 LEU B N 1
ATOM 5939 C CA . LEU B 1 358 ? -16.328 8.086 -6.34 1 98.88 358 LEU B CA 1
ATOM 5940 C C . LEU B 1 358 ? -17.719 8.023 -6.973 1 98.88 358 LEU B C 1
ATOM 5942 O O . LEU B 1 358 ? -17.844 7.91 -8.195 1 98.88 358 LEU B O 1
ATOM 5946 N N . ILE B 1 359 ? -18.719 8.086 -6.172 1 98.88 359 ILE B N 1
ATOM 5947 C CA . ILE B 1 359 ? -20.094 7.969 -6.637 1 98.88 359 ILE B CA 1
ATOM 5948 C C . ILE B 1 359 ? -20.844 9.266 -6.344 1 98.88 359 ILE B C 1
ATOM 5950 O O . ILE B 1 359 ? -20.828 9.758 -5.211 1 98.88 359 ILE B O 1
ATOM 5954 N N . GLU B 1 360 ? -21.516 9.859 -7.305 1 98.62 360 GLU B N 1
ATOM 5955 C CA . GLU B 1 360 ? -22.344 11.055 -7.172 1 98.62 360 GLU B CA 1
ATOM 5956 C C . GLU B 1 360 ? -23.797 10.75 -7.492 1 98.62 360 GLU B C 1
ATOM 5958 O O . GLU B 1 360 ? -24.109 9.688 -8.047 1 98.62 360 GLU B O 1
ATOM 5963 N N . GLY B 1 361 ? -24.672 11.609 -7.102 1 98.06 361 GLY B N 1
ATOM 5964 C CA . GLY B 1 361 ? -26.062 11.594 -7.516 1 98.06 361 GLY B CA 1
ATOM 5965 C C . GLY B 1 361 ? -26.922 10.602 -6.738 1 98.06 361 GLY B C 1
ATOM 5966 O O . GLY B 1 361 ? -28.031 10.266 -7.152 1 98.06 361 GLY B O 1
ATOM 5967 N N . ILE B 1 362 ? -26.391 10.078 -5.676 1 96.31 362 ILE B N 1
ATOM 5968 C CA . ILE B 1 362 ? -27.109 9.078 -4.883 1 96.31 362 ILE B CA 1
ATOM 5969 C C . ILE B 1 362 ? -28.375 9.695 -4.309 1 96.31 362 ILE B C 1
ATOM 5971 O O . ILE B 1 362 ? -29.438 9.055 -4.293 1 96.31 362 ILE B O 1
ATOM 5975 N N . HIS B 1 363 ? -28.297 10.922 -3.922 1 91 363 HIS B N 1
ATOM 5976 C CA . HIS B 1 363 ? -29.406 11.555 -3.203 1 91 363 HIS B CA 1
ATOM 5977 C C . HIS B 1 363 ? -30.25 12.406 -4.137 1 91 363 HIS B C 1
ATOM 5979 O O . HIS B 1 363 ? -31.203 13.062 -3.699 1 91 363 HIS B O 1
ATOM 5985 N N . SER B 1 364 ? -29.938 12.383 -5.418 1 91.69 364 SER B N 1
ATOM 5986 C CA . SER B 1 364 ? -30.75 13.023 -6.438 1 91.69 364 SER B CA 1
ATOM 5987 C C . SER B 1 364 ? -31.25 12.008 -7.465 1 91.69 364 SER B C 1
ATOM 5989 O O . SER B 1 364 ? -31.812 12.383 -8.5 1 91.69 364 SER B O 1
ATOM 5991 N N . ASN B 1 365 ? -30.969 10.75 -7.238 1 89.31 365 ASN B N 1
ATOM 5992 C CA . ASN B 1 365 ? -31.422 9.641 -8.07 1 89.31 365 ASN B CA 1
ATOM 5993 C C . ASN B 1 365 ? -30.781 9.68 -9.453 1 89.31 365 ASN B C 1
ATOM 5995 O O . ASN B 1 365 ? -31.438 9.43 -10.461 1 89.31 365 ASN B O 1
ATOM 5999 N N . ASN B 1 366 ? -29.641 10.18 -9.516 1 96.06 366 ASN B N 1
ATOM 6000 C CA . ASN B 1 366 ? -28.781 10.156 -10.688 1 96.06 366 ASN B CA 1
ATOM 6001 C C . ASN B 1 366 ? -27.422 9.531 -10.383 1 96.06 366 ASN B C 1
ATOM 6003 O O . ASN B 1 366 ? -26.391 10.156 -10.586 1 96.06 366 ASN B O 1
ATOM 6007 N N . ILE B 1 367 ? -27.547 8.336 -9.977 1 97.88 367 ILE B N 1
ATOM 6008 C CA . ILE B 1 367 ? -26.391 7.637 -9.438 1 97.88 367 ILE B CA 1
ATOM 6009 C C . ILE B 1 367 ? -25.406 7.312 -10.562 1 97.88 367 ILE B C 1
ATOM 6011 O O . ILE B 1 367 ? -25.781 6.691 -11.562 1 97.88 367 ILE B O 1
ATOM 6015 N N . HIS B 1 368 ? -24.156 7.762 -10.445 1 97.88 368 HIS B N 1
ATOM 6016 C CA . HIS B 1 368 ? -23.125 7.414 -11.422 1 97.88 368 HIS B CA 1
ATOM 6017 C C . HIS B 1 368 ? -21.734 7.496 -10.812 1 97.88 368 HIS B C 1
ATOM 6019 O O . HIS B 1 368 ? -21.5 8.266 -9.883 1 97.88 368 HIS B O 1
ATOM 6025 N N . ILE B 1 369 ? -20.844 6.691 -11.297 1 98.5 369 ILE B N 1
ATOM 6026 C CA . ILE B 1 369 ? -19.438 6.734 -10.914 1 98.5 369 ILE B CA 1
ATOM 6027 C C . ILE B 1 369 ? -18.75 7.883 -11.641 1 98.5 369 ILE B C 1
ATOM 6029 O O . ILE B 1 369 ? -18.703 7.914 -12.875 1 98.5 369 ILE B O 1
ATOM 6033 N N . VAL B 1 370 ? -18.203 8.805 -10.914 1 98.25 370 VAL B N 1
ATOM 6034 C CA . VAL B 1 370 ? -17.578 9.969 -11.547 1 98.25 370 VAL B CA 1
ATOM 6035 C C . VAL B 1 370 ? -16.094 9.719 -11.75 1 98.25 370 VAL B C 1
ATOM 6037 O O . VAL B 1 370 ? -15.43 10.43 -12.508 1 98.25 370 VAL B O 1
ATOM 6040 N N . GLY B 1 371 ? -15.562 8.734 -11.055 1 98.25 371 GLY B N 1
ATOM 6041 C CA . GLY B 1 371 ? -14.172 8.375 -11.25 1 98.25 371 GLY B CA 1
ATOM 6042 C C . GLY B 1 371 ? -13.727 7.223 -10.375 1 98.25 371 GLY B C 1
ATOM 6043 O O . GLY B 1 371 ? -14.289 6.996 -9.305 1 98.25 371 GLY B O 1
ATOM 6044 N N . ILE B 1 372 ? -12.773 6.43 -10.82 1 98.44 372 ILE B N 1
ATOM 6045 C CA . ILE B 1 372 ? -12.078 5.391 -10.062 1 98.44 372 ILE B CA 1
ATOM 6046 C C . ILE B 1 372 ? -10.594 5.727 -9.969 1 98.44 372 ILE B C 1
ATOM 6048 O O . ILE B 1 372 ? -9.969 6.078 -10.969 1 98.44 372 ILE B O 1
ATOM 6052 N N . TYR B 1 373 ? -10.102 5.703 -8.758 1 98.31 373 TYR B N 1
ATOM 6053 C CA . TYR B 1 373 ? -8.727 6.086 -8.469 1 98.31 373 TYR B CA 1
ATOM 6054 C C . TYR B 1 373 ? -8 4.988 -7.699 1 98.31 373 TYR B C 1
ATOM 6056 O O . TYR B 1 373 ? -8.641 4.133 -7.082 1 98.31 373 TYR B O 1
ATOM 6064 N N . ASN B 1 374 ? -6.684 4.965 -7.816 1 97.06 374 ASN B N 1
ATOM 6065 C CA . ASN B 1 374 ? -5.93 4.207 -6.828 1 97.06 374 ASN B CA 1
ATOM 6066 C C . ASN B 1 374 ? -5.762 4.992 -5.527 1 97.06 374 ASN B C 1
ATOM 6068 O O . ASN B 1 374 ? -6.238 6.121 -5.418 1 97.06 374 ASN B O 1
ATOM 6072 N N . THR B 1 375 ? -5.133 4.434 -4.547 1 97.94 375 THR B N 1
ATOM 6073 C CA . THR B 1 375 ? -5.078 5.02 -3.209 1 97.94 375 THR B CA 1
ATOM 6074 C C . THR B 1 375 ? -3.99 6.086 -3.129 1 97.94 375 THR B C 1
ATOM 6076 O O . THR B 1 375 ? -3.783 6.691 -2.074 1 97.94 375 THR B O 1
ATOM 6079 N N . GLN B 1 376 ? -3.238 6.328 -4.266 1 96.81 376 GLN B N 1
ATOM 6080 C CA . GLN B 1 376 ? -2.188 7.34 -4.297 1 96.81 376 GLN B CA 1
ATOM 6081 C C . GLN B 1 376 ? -2.643 8.578 -5.055 1 96.81 376 GLN B C 1
ATOM 6083 O O . GLN B 1 376 ? -1.849 9.492 -5.297 1 96.81 376 GLN B O 1
ATOM 6088 N N . GLY B 1 377 ? -3.91 8.609 -5.453 1 97.38 377 GLY B N 1
ATOM 6089 C CA . GLY B 1 377 ? -4.488 9.812 -6.027 1 97.38 377 GLY B CA 1
ATOM 6090 C C . GLY B 1 377 ? -4.461 9.828 -7.543 1 97.38 377 GLY B C 1
ATOM 6091 O O . GLY B 1 377 ? -4.773 10.844 -8.164 1 97.38 377 GLY B O 1
ATOM 6092 N N . ASP B 1 378 ? -4.121 8.68 -8.203 1 96.12 378 ASP B N 1
ATOM 6093 C CA . ASP B 1 378 ? -4.09 8.609 -9.656 1 96.12 378 ASP B CA 1
ATOM 6094 C C . ASP B 1 378 ? -5.379 8.008 -10.203 1 96.12 378 ASP B C 1
ATOM 6096 O O . ASP B 1 378 ? -5.84 6.969 -9.719 1 96.12 378 ASP B O 1
ATOM 6100 N N . LYS B 1 379 ? -5.938 8.68 -11.211 1 96.31 379 LYS B N 1
ATOM 6101 C CA . LYS B 1 379 ? -7.145 8.172 -11.852 1 96.31 379 LYS B CA 1
ATOM 6102 C C . LYS B 1 379 ? -6.84 6.93 -12.688 1 96.31 379 LYS B C 1
ATOM 6104 O O . LYS B 1 379 ? -5.848 6.898 -13.422 1 96.31 379 LYS B O 1
ATOM 6109 N N . LYS B 1 380 ? -7.66 5.875 -12.445 1 94.12 380 LYS B N 1
ATOM 6110 C CA . LYS B 1 380 ? -7.523 4.656 -13.234 1 94.12 380 LYS B CA 1
ATOM 6111 C C . LYS B 1 380 ? -8.258 4.777 -14.57 1 94.12 380 LYS B C 1
ATOM 6113 O O . LYS B 1 380 ? -9.32 5.402 -14.641 1 94.12 380 LYS B O 1
ATOM 6118 N N . ASN B 1 381 ? -7.695 4.324 -15.633 1 79.25 381 ASN B N 1
ATOM 6119 C CA . ASN B 1 381 ? -8.391 4.277 -16.906 1 79.25 381 ASN B CA 1
ATOM 6120 C C . ASN B 1 381 ? -9.227 3.008 -17.047 1 79.25 381 ASN B C 1
ATOM 6122 O O . ASN B 1 381 ? -8.68 1.911 -17.188 1 79.25 381 ASN B O 1
ATOM 6126 N N . VAL B 1 382 ? -10.461 3.059 -16.625 1 61.62 382 VAL B N 1
ATOM 6127 C CA . VAL B 1 382 ? -11.305 1.87 -16.703 1 61.62 382 VAL B CA 1
ATOM 6128 C C . VAL B 1 382 ? -12.031 1.831 -18.047 1 61.62 382 VAL B C 1
ATOM 6130 O O . VAL B 1 382 ? -12.312 2.877 -18.641 1 61.62 382 VAL B O 1
#

Nearest PDB structures (foldseek):
  4kbx-assembly1_A-2  TM=9.851E-01  e=2.455E-53  Escherichia coli K-12
  4xg1-assembly2_C  TM=7.010E-01  e=2.866E-16  Psychromonas ingrahamii 37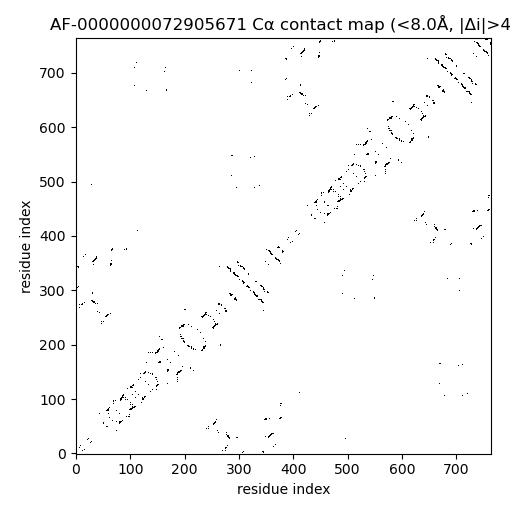
  8d4i-assembly1_C  TM=6.938E-01  e=5.659E-14  Salmonella enterica subsp. enterica serovar Typhimurium
  8d2y-assembly1_A-2  TM=6.867E-01  e=1.096E-13  Salmonella enterica subsp. enterica serovar Typhimurium
  6n2h-assembly1_A-2  TM=6.856E-01  e=1.668E-13  Salmonella enterica subsp. enterica serovar Typhimurium

Secondary structure (DSSP, 8-state):
---HHHHHHHH-HHHHHHHHHHHHTTSS-SSEEEEEHHHHHHHHHHHHHHHHHTT-EEEE--GGGTT-HHHHHHHHHHT--EEEPSSHHHHHHHHHTTPPEEEESSSSPPPHHHHHHHHHH-EEEEEES-HHHHHHHHHHHHHTT--EEEEEEB--TT----TT----B-HHHHHHHHHHHTT-TTEEEEEEE-S-SEEEETTTTEEEE-HHHHHHHHHHHHHHHTT---SEEE--SS-SHHHHHHHHHTT--EE--SGGGGT-SGGGGT--SS---EEEEEEEEEEETTEEEEE-S---TTS---EEEETTEEEEBPP--TTS--SEEEEES---TT-EEEE-----GGGS--EEEEEE-GGGT--EEEEEE-TTSPBP--/---HHHHHHHH-HHHHHHHHHHHHTTSS-SSEEEEEHHHHHHHHHHHHHHHHHTT-EEEE--GGGTT-HHHHHHHHHHT--EEEPSSHHHHHHHHHTTPPEEEESSSSPPPGGGHHHHHHH-EEEEEES-HHHHHHHHHHHHHTT--EEEEEEB--TT----TT----B-HHHHHHHHHHHTT-TTEEEEEEE-S-SEEEETTTTEEEE-HHHHHHHHHHHHHHHTT---SEEE--S--SHHHHHHHHHTT--EE--SGGGGT-SGGGGT--SS---EEEEEEEEEEETTEEEEE-S---TTS---EEEETTEEEEBPP--TTS--SEEEEES---TT-EEEE-----GGGS--EEEEEE-GGGT--EEEEEE-TTSPBP--

InterPro domains:
  IPR001608 Alanine racemase, N-terminal [PF01168] (35-266)
  IPR029066 PLP-binding barrel [SSF51419] (36-267)
  IPR048449 YhfX-like, C-terminal domain [PF21279] (279-369)

Sequence (764 aa):
MILFLKRLLDTNKAFVDASLDLYKKGLILPDSYCIDVDIFLENAKNILNEAKKYNINLFYMLKQVGRNPYLAKKLEDLGYKGAVCVDFKEVEVMMKNNLKLCNIGHLVQIPKNMLSRVIEYGVEIITVYSYDMIKEISNIALSLNKTQDIMLRILDENSEIYPGQEAGFSVNEVKELIPKLKDLKGVKLNGITSFPCFLYSPDEKCIKETNNLFSVLEVNEFLKNQNLYVKHINLPSVSTVENIKKIYSYGGTDAEPGHALTGTTPLNIDSGIEIPAYLYISEISHVFKNNSYFYGGGYYPRGHMKHGYIDNEIVNVNNFNATNIDYYLSLEGKYNIFDPIILCFRTQMFVTRSDIVLIEGIHSNNIHIVGIYNTQGDKKNVMILFLKRLLDTNKAFVDASLDLYKKGLILPDSYCIDVDIFLENAKNILNEAKKYNINLFYMLKQVGRNPYLAKKLEDLGYKGAVCVDFKEVEVMMKNNLKLCNIGHLVQIPKNMLSRVIEYGVEIITVYSYDMIKEISNIALSLNKTQDIMLRILDENSEIYPGQEAGFSVNEVKELIPKLKDLKGVKLNGITSFPCFLYSPDEKCIKETNNLFSVLEVNEFLKNQNLYVKHINLPSVSTVENIKKIYSYGGTDAEPGHALTGTTPLNIDSGIEIPAYLYISEISHVFKNNSYFYGGGYYPRGHMKHGYIDNEIVNVNNFNATNIDYYLSLEGKYNIFDPIILCFRTQMFVTRSDIVLIEGIHSNNIHIVGIYNTQGDKKNV

Organism: NCBI:txid187101